Protein AF-0000000082882136 (afdb_homodimer)

Sequence (710 aa):
MFTHNVHSNNVQRYYLRRKKIVTIKDVLLLMLGFAAAVTLLRGSETPNLAPVPSADNDRNSQLYTNEDISNALRASVRVFCFIISTKWGTEDKARHVHATWAKRCSKHVFVTANKESYLPSLDFNLTETKASLFKKIENTLKYIYNNELDKYDFFIKVDYDTYVVMDNLRFMLLPHSPEDPLFFGCRFNLKEKLYMSGGAGYVLSREAVRRAVENGFGKLPQCAPSERPGEDIEIGTCMTALNVTAVDTRDSQKRHRMLPLSPEKTLVPRRVSNFVKQYMVHNYTHGENCCSDYVISFHYVESNMMYVLESLFYKIRRVSPLDLRQLGLDGSNGDLISALKAYSINQSVDSSIVKMFTHNVHSNNVQRYYLRRKKIVTIKDVLLLMLGFAAAVTLLRGSETPNLAPVPSADNDRNSQLYTNEDISNALRASVRVFCFIISTKWGTEDKARHVHATWAKRCSKHVFVTANKESYLPSLDFNLTETKASLFKKIENTLKYIYNNELDKYDFFIKVDYDTYVVMDNLRFMLLPHSPEDPLFFGCRFNLKEKLYMSGGAGYVLSREAVRRAVENGFGKLPQCAPSERPGEDIEIGTCMTALNVTAVDTRDSQKRHRMLPLSPEKTLVPRRVSNFVKQYMVHNYTHGENCCSDYVISFHYVESNMMYVLESLFYKIRRVSPLDLRQLGLDGSNGDLISALKAYSINQSVDSSIVK

Foldseek 3Di:
DPDPCPDDDDDDDDPPPDPPPPDDPPPPPPPDDPDDDPDDDPPPPDPPPPPPPPCPVCCVVVQDDPVNLLVVLCVQAAEEEEAEEEPPVLVVLQVLQVVFQCVSHNYYEYEYCDDDPVGHYDYPPDDDDLLVVLVSVLVVLVVCLVPPLVVGFKYKYEYSQKAFPVSLVSVLCNVDGLLAFAKEAFWWDDPRQTFHQRQLIMMTRSNVSVCCNVPFPPHDPLQHRDPPGDSRSSSSSRCVVSVRDYDQSADPVRFAQRENAACVQAADQDDDDPVCVNTGPDDAGGHPRGGDPSHTMHGNHDSVNSVVVRCDVPPDDDDDLSQLVVVVNNDDDDDPVVSVVVSVLVVDPDNPVVD/DDDDDPDDDDDDDDDPDDDDPDPPPDPDPDDDDDDVPVPPVPCVVVPVPVVVVVVPCCCCVVLDDPVNLLVVLCVQAAEEEEAEEEPPVLVVLQVLQVVFQCVSHNYYEYEYCDDDPPGHYDYPPDDDDLLVVLVSVLVVLVVCLVPPLVVGFKYKYEYSQKAFPVSLVSVLCNVDGLLAFAKEAFWWDDPRQTWHQRQLIMMTRSNVSVCCNVPNPPHDPLQHRDPPGDSRSSSSSRCVVSVRDYDQSADPVRFAQRENAACVQAADQDDDDPVCVNTGPDDAGGHPRGGDPSHTMHGNHDSVNSVVVRCDVPPDDDDDLSQLVVVVNNDDDDDPVVSVVVSVLVVDPCNPVVD

Solvent-accessible surface area (backbone atoms only — not comparable to full-atom values): 39433 Å² total; per-residue (Å²): 139,82,82,70,84,73,78,87,79,88,74,92,83,85,84,72,81,78,79,79,76,82,76,85,73,66,93,68,70,91,72,77,72,94,73,78,73,93,68,70,91,67,76,79,69,69,77,68,73,62,68,70,70,71,72,63,72,67,67,62,47,69,76,63,44,60,64,50,50,46,48,52,38,53,74,71,42,34,35,37,34,41,30,44,44,59,82,79,79,31,69,70,32,43,55,45,40,55,73,40,54,47,65,69,38,73,41,58,35,34,40,29,77,70,77,49,91,87,51,57,63,46,64,84,78,66,69,92,45,70,68,36,47,37,52,50,51,52,54,48,50,45,50,34,60,75,72,43,43,90,79,35,34,33,37,35,42,31,34,52,33,39,47,51,40,58,61,26,45,32,44,68,47,54,50,54,59,33,79,42,38,34,35,38,32,26,56,26,40,57,97,86,38,53,20,33,36,48,47,22,15,33,33,32,16,38,36,30,50,49,44,39,55,77,59,21,53,90,69,32,82,54,31,41,89,59,91,75,70,45,48,31,54,36,49,19,40,25,35,55,75,68,68,32,43,74,47,71,57,26,23,54,84,62,21,45,21,36,30,68,44,22,58,58,64,36,31,26,79,52,83,67,56,66,71,59,60,67,28,42,69,61,87,77,52,34,14,91,72,21,47,31,45,48,43,22,23,28,4,74,42,48,61,48,50,44,33,37,52,45,38,47,67,72,54,36,44,61,78,43,48,69,62,36,43,75,69,66,51,45,50,78,88,65,58,70,63,58,40,48,32,54,48,35,45,64,44,30,52,62,48,78,78,47,114,138,93,83,82,86,78,87,90,88,77,87,88,84,86,85,81,83,73,81,79,77,80,71,81,71,68,72,92,70,70,94,71,72,86,69,82,78,94,49,74,69,62,67,69,62,57,74,68,61,60,63,59,69,62,69,60,68,65,57,59,46,66,76,61,44,59,65,51,50,46,50,52,40,53,72,71,43,33,35,36,34,41,30,45,44,59,80,79,78,29,70,70,31,44,54,44,38,54,73,39,54,47,66,70,38,73,40,59,34,34,41,28,76,68,78,50,91,87,51,58,62,45,66,83,79,65,69,92,46,70,69,35,47,37,51,51,51,53,53,47,52,45,50,34,62,76,73,42,42,91,80,35,34,32,38,37,42,32,35,50,33,39,47,53,39,58,62,26,44,33,44,68,47,56,50,52,60,33,78,44,39,33,35,36,33,28,55,26,40,57,96,87,38,54,20,33,36,49,47,20,15,33,35,31,17,40,35,30,51,49,44,39,56,77,59,20,53,90,69,32,79,55,31,42,89,59,90,74,72,43,47,31,53,36,49,19,39,24,35,53,75,67,69,30,42,73,48,72,57,27,24,54,85,62,22,46,18,36,30,69,43,22,58,58,64,35,32,26,79,50,81,69,57,65,70,58,60,69,29,41,68,62,86,78,51,32,15,90,73,20,47,32,47,48,43,23,22,29,4,75,41,49,62,46,50,44,33,36,52,46,38,47,66,73,56,37,43,60,79,42,50,69,62,37,41,74,70,64,50,46,51,81,88,64,57,69,64,58,41,50,32,55,50,33,45,65,43,30,52,62,47,76,80,48,113

Secondary structure (DSSP, 8-state):
-----------------------SS-TT-TT----S-----------------------------HHHHHHHHHHH--EEEEEE--TTT-HHHHHHHHHTGGGGSSEEEEE-SS--TTS-EE------SHHHHHHHHHHHHHHHHHHTGGG-SEEEEEETT-EE-HHHHHHHHTTS-TTS-EEEE-EEEETTEEEE-TTT-EEEEHHHHHHIIIIITTT-GGGS--SS--HHHHHHHHHHHTT-EEEE--BTTS-BSEESS-HHHHSSS-PPPHHHHHHBSS----GGGSB-TT--EESS--HHHHHHHHHHHHT-----HHHHHHTT-SSTTS-HHHHHHHHHHHTBS-GGG--/-------------------------SS--------SGGG--------------------------HHHHHHHHHHH--EEEEEE--TTT-HHHHHHHHHTGGGGSSEEEEE-SS--TTS-EE------SHHHHHHHHHHHHHHHHHHTGGG-SEEEEEETT-EE-HHHHHHHHTTS-TTS-EEEE-EEEETTEEEE-TTT-EEEEHHHHHHIIIIITTT-GGGS--SS--HHHHHHHHHHHTT-EEEE--BTTS-BSEESS-HHHHSSS-PPPHHHHHHBSS----GGGSB-TT--EESS--HHHHHHHHHHHHT-----HHHHHHTT-SSTTS-HHHHHHHHHHHTBS-GGG--

InterPro domains:
  IPR003378 Fringe-like, glycosyltransferase domain [PF02434] (90-251)
  IPR026050 C1GALT1/C1GALT1-specific chaperone 1 [PTHR23033] (18-319)

Radius of gyration: 33.98 Å; Cα contacts (8 Å, |Δi|>4): 1238; chains: 2; bounding box: 109×85×122 Å

Nearest PDB structures (foldseek):
  7q4i-assembly1_A  TM=9.402E-01  e=7.882E-30  Drosophila melanogaster
  2j0b-assembly1_A  TM=7.825E-01  e=2.046E-07  Mus musculus
  3i0i-assembly1_X-2  TM=5.822E-01  e=1.306E-04  Homo sapiens
  5c3a-assembly1_A-2  TM=5.571E-01  e=2.147E-04  Homo sapiens
  3v0l-assembly1_A  TM=5.069E-01  e=4.523E-04  Homo sapiens

Organism: Panagrellus redivivus (NCBI:txid6233)

pLDDT: mean 78.02, std 28.14, range [15.59, 98.94]

Structure (mmCIF, N/CA/C/O backbone):
data_AF-0000000082882136-model_v1
#
loop_
_entity.id
_entity.type
_entity.pdbx_description
1 polymer 'N-acetylgalactosaminide beta-1,3-galactosyltransferase'
#
loop_
_atom_site.group_PDB
_atom_site.id
_atom_site.type_symbol
_atom_site.label_atom_id
_atom_site.label_alt_id
_atom_site.label_comp_id
_atom_site.label_asym_id
_atom_site.label_entity_id
_atom_site.label_seq_id
_atom_site.pdbx_PDB_ins_code
_atom_site.Cartn_x
_atom_site.Cartn_y
_atom_site.Cartn_z
_atom_site.occupancy
_atom_site.B_iso_or_equiv
_atom_site.auth_seq_id
_atom_site.auth_comp_id
_atom_site.auth_asym_id
_atom_site.auth_atom_id
_atom_site.pdbx_PDB_model_num
ATOM 1 N N . MET A 1 1 ? -26.766 -26.672 53.594 1 19 1 MET A N 1
ATOM 2 C CA . MET A 1 1 ? -27.953 -27.469 53.281 1 19 1 MET A CA 1
ATOM 3 C C . MET A 1 1 ? -28.359 -27.312 51.844 1 19 1 MET A C 1
ATOM 5 O O . MET A 1 1 ? -28.578 -26.203 51.375 1 19 1 MET A O 1
ATOM 9 N N . PHE A 1 2 ? -27.938 -28.344 50.906 1 20.97 2 PHE A N 1
ATOM 10 C CA . PHE A 1 2 ? -27.5 -28.781 49.594 1 20.97 2 PHE A CA 1
ATOM 11 C C . PHE A 1 2 ? -28.672 -29.031 48.656 1 20.97 2 PHE A C 1
ATOM 13 O O . PHE A 1 2 ? -28.812 -30.094 48.062 1 20.97 2 PHE A O 1
ATOM 20 N N . THR A 1 3 ? -29.797 -28.281 48.969 1 19.89 3 THR A N 1
ATOM 21 C CA . THR A 1 3 ? -31.031 -28.812 48.406 1 19.89 3 THR A CA 1
ATOM 22 C C . THR A 1 3 ? -30.984 -28.766 46.875 1 19.89 3 THR A C 1
ATOM 24 O O . THR A 1 3 ? -30.562 -27.766 46.312 1 19.89 3 THR A O 1
ATOM 27 N N . HIS A 1 4 ? -31.031 -29.938 46.156 1 20.7 4 HIS A N 1
ATOM 28 C CA . HIS A 1 4 ? -30.906 -30.703 44.906 1 20.7 4 HIS A CA 1
ATOM 29 C C . HIS A 1 4 ? -32 -30.328 43.906 1 20.7 4 HIS A C 1
ATOM 31 O O . HIS A 1 4 ? -32.188 -31.016 42.906 1 20.7 4 HIS A O 1
ATOM 37 N N . ASN A 1 5 ? -32.562 -29.078 43.969 1 19.03 5 ASN A N 1
ATOM 38 C CA . ASN A 1 5 ? -33.844 -29.109 43.312 1 19.03 5 ASN A CA 1
ATOM 39 C C . ASN A 1 5 ? -33.719 -29.422 41.812 1 19.03 5 ASN A C 1
ATOM 41 O O . ASN A 1 5 ? -33.031 -28.688 41.094 1 19.03 5 ASN A O 1
ATOM 45 N N . VAL A 1 6 ? -34 -30.641 41.25 1 21.19 6 VAL A N 1
ATOM 46 C CA . VAL A 1 6 ? -33.875 -31.516 40.094 1 21.19 6 VAL A CA 1
ATOM 47 C C . VAL A 1 6 ? -34.844 -31.031 39 1 21.19 6 VAL A C 1
ATOM 49 O O . VAL A 1 6 ? -35.094 -31.75 38.031 1 21.19 6 VAL A O 1
ATOM 52 N N . HIS A 1 7 ? -35.281 -29.75 39.031 1 17.98 7 HIS A N 1
ATOM 53 C CA . HIS A 1 7 ? -36.531 -29.688 38.312 1 17.98 7 HIS A CA 1
ATOM 54 C C . HIS A 1 7 ? -36.406 -30.266 36.906 1 17.98 7 HIS A C 1
ATOM 56 O O . HIS A 1 7 ? -35.312 -30.328 36.375 1 17.98 7 HIS A O 1
ATOM 62 N N . SER A 1 8 ? -37.5 -30.25 36.094 1 18.08 8 SER A N 1
ATOM 63 C CA . SER A 1 8 ? -38.438 -30.953 35.219 1 18.08 8 SER A CA 1
ATOM 64 C C . SER A 1 8 ? -38.031 -30.859 33.781 1 18.08 8 SER A C 1
ATOM 66 O O . SER A 1 8 ? -37.344 -29.906 33.375 1 18.08 8 SER A O 1
ATOM 68 N N . ASN A 1 9 ? -38.219 -31.922 32.875 1 18.55 9 ASN A N 1
ATOM 69 C CA . ASN A 1 9 ? -38 -32.844 31.75 1 18.55 9 ASN A CA 1
ATOM 70 C C . ASN A 1 9 ? -38.625 -32.281 30.469 1 18.55 9 ASN A C 1
ATOM 72 O O . ASN A 1 9 ? -38.75 -32.969 29.469 1 18.55 9 ASN A O 1
ATOM 76 N N . ASN A 1 10 ? -39.312 -31.016 30.5 1 17.28 10 ASN A N 1
ATOM 77 C CA . ASN A 1 10 ? -40.375 -31.047 29.516 1 17.28 10 ASN A CA 1
ATOM 78 C C . ASN A 1 10 ? -39.844 -31.203 28.094 1 17.28 10 ASN A C 1
ATOM 80 O O . ASN A 1 10 ? -38.812 -30.656 27.766 1 17.28 10 ASN A O 1
ATOM 84 N N . VAL A 1 11 ? -40.438 -32 27.109 1 17.64 11 VAL A N 1
ATOM 85 C CA . VAL A 1 11 ? -40.5 -32.969 26 1 17.64 11 VAL A CA 1
ATOM 86 C C . VAL A 1 11 ? -40.594 -32.219 24.672 1 17.64 11 VAL A C 1
ATOM 88 O O . VAL A 1 11 ? -40.281 -32.75 23.609 1 17.64 11 VAL A O 1
ATOM 91 N N . GLN A 1 12 ? -41.031 -30.875 24.594 1 17.06 12 GLN A N 1
ATOM 92 C CA . GLN A 1 12 ? -41.906 -30.734 23.438 1 17.06 12 GLN A CA 1
ATOM 93 C C . GLN A 1 12 ? -41.156 -30.984 22.125 1 17.06 12 GLN A C 1
ATOM 95 O O . GLN A 1 12 ? -40 -30.656 22 1 17.06 12 GLN A O 1
ATOM 100 N N . ARG A 1 13 ? -41.906 -31.578 21.047 1 18.55 13 ARG A N 1
ATOM 101 C CA . ARG A 1 13 ? -42.094 -32.375 19.828 1 18.55 13 ARG A CA 1
ATOM 102 C C . ARG A 1 13 ? -41.625 -31.578 18.594 1 18.55 13 ARG A C 1
ATOM 104 O O . ARG A 1 13 ? -41.844 -30.375 18.516 1 18.55 13 ARG A O 1
ATOM 111 N N . TYR A 1 14 ? -40.719 -32.156 17.672 1 18.06 14 TYR A N 1
ATOM 112 C CA . TYR A 1 14 ? -39.812 -32.125 16.547 1 18.06 14 TYR A CA 1
ATOM 113 C C . TYR A 1 14 ? -40.562 -31.891 15.234 1 18.06 14 TYR A C 1
ATOM 115 O O . TYR A 1 14 ? -41.125 -32.844 14.672 1 18.06 14 TYR A O 1
ATOM 123 N N . TYR A 1 15 ? -41.531 -30.75 15.172 1 17.66 15 TYR A N 1
ATOM 124 C CA . TYR A 1 15 ? -42.375 -30.672 14 1 17.66 15 TYR A CA 1
ATOM 125 C C . TYR A 1 15 ? -41.531 -30.578 12.719 1 17.66 15 TYR A C 1
ATOM 127 O O . TYR A 1 15 ? -40.656 -29.719 12.602 1 17.66 15 TYR A O 1
ATOM 135 N N . LEU A 1 16 ? -41.469 -31.672 11.891 1 18.23 16 LEU A N 1
ATOM 136 C CA . LEU A 1 16 ? -40.844 -32.25 10.703 1 18.23 16 LEU A CA 1
ATOM 137 C C . LEU A 1 16 ? -41.281 -31.516 9.445 1 18.23 16 LEU A C 1
ATOM 139 O O . LEU A 1 16 ? -41.062 -31.984 8.328 1 18.23 16 LEU A O 1
ATOM 143 N N . ARG A 1 17 ? -41.781 -30.156 9.523 1 17.5 17 ARG A N 1
ATOM 144 C CA . ARG A 1 17 ? -42.625 -29.875 8.359 1 17.5 17 ARG A CA 1
ATOM 145 C C . ARG A 1 17 ? -41.812 -30 7.066 1 17.5 17 ARG A C 1
ATOM 147 O O . ARG A 1 17 ? -40.656 -29.625 7.023 1 17.5 17 ARG A O 1
ATOM 154 N N . ARG A 1 18 ? -42.375 -30.703 6.078 1 17.88 18 ARG A N 1
ATOM 155 C CA . ARG A 1 18 ? -42.25 -31.359 4.785 1 17.88 18 ARG A CA 1
ATOM 156 C C . ARG A 1 18 ? -42.031 -30.359 3.67 1 17.88 18 ARG A C 1
ATOM 158 O O . ARG A 1 18 ? -42.906 -29.531 3.373 1 17.88 18 ARG A O 1
ATOM 165 N N . LYS A 1 19 ? -40.75 -29.75 3.623 1 23.61 19 LYS A N 1
ATOM 166 C CA . LYS A 1 19 ? -40.344 -28.719 2.68 1 23.61 19 LYS A CA 1
ATOM 167 C C . LYS A 1 19 ? -40.531 -29.188 1.238 1 23.61 19 LYS A C 1
ATOM 169 O O . LYS A 1 19 ? -39.969 -30.188 0.824 1 23.61 19 LYS A O 1
ATOM 174 N N . LYS A 1 20 ? -41.781 -28.844 0.668 1 21.78 20 LYS A N 1
ATOM 175 C CA . LYS A 1 20 ? -42.375 -29.141 -0.618 1 21.78 20 LYS A CA 1
ATOM 176 C C . LYS A 1 20 ? -41.469 -28.797 -1.774 1 21.78 20 LYS A C 1
ATOM 178 O O . LYS A 1 20 ? -41.031 -27.656 -1.915 1 21.78 20 LYS A O 1
ATOM 183 N N . ILE A 1 21 ? -40.594 -29.734 -2.316 1 21.73 21 ILE A N 1
ATOM 184 C CA . ILE A 1 21 ? -39.5 -29.781 -3.281 1 21.73 21 ILE A CA 1
ATOM 185 C C . ILE A 1 21 ? -40.031 -29.5 -4.684 1 21.73 21 ILE A C 1
ATOM 187 O O . ILE A 1 21 ? -40.75 -30.328 -5.258 1 21.73 21 ILE A O 1
ATOM 191 N N . VAL A 1 22 ? -40.75 -28.281 -4.863 1 21.97 22 VAL A N 1
ATOM 192 C CA . VAL A 1 22 ? -41.469 -28.078 -6.129 1 21.97 22 VAL A CA 1
ATOM 193 C C . VAL A 1 22 ? -40.469 -28.156 -7.285 1 21.97 22 VAL A C 1
ATOM 195 O O . VAL A 1 22 ? -39.438 -27.5 -7.262 1 21.97 22 VAL A O 1
ATOM 198 N N . THR A 1 23 ? -40.438 -29.297 -8.023 1 19.55 23 THR A N 1
ATOM 199 C CA . THR A 1 23 ? -39.625 -29.969 -9.055 1 19.55 23 THR A CA 1
ATOM 200 C C . THR A 1 23 ? -39.625 -29.156 -10.344 1 19.55 23 THR A C 1
ATOM 202 O O . THR A 1 23 ? -40.562 -28.391 -10.609 1 19.55 23 THR A O 1
ATOM 205 N N . ILE A 1 24 ? -38.375 -28.953 -10.883 1 21.55 24 ILE A N 1
ATOM 206 C CA . ILE A 1 24 ? -37.688 -28.156 -11.898 1 21.55 24 ILE A CA 1
ATOM 207 C C . ILE A 1 24 ? -38.312 -28.406 -13.266 1 21.55 24 ILE A C 1
ATOM 209 O O . ILE A 1 24 ? -38.281 -27.531 -14.141 1 21.55 24 ILE A O 1
ATOM 213 N N . LYS A 1 25 ? -38.656 -29.734 -13.469 1 24.08 25 LYS A N 1
ATOM 214 C CA . LYS A 1 25 ? -38.719 -30.281 -14.812 1 24.08 25 LYS A CA 1
ATOM 215 C C . LYS A 1 25 ? -39.812 -29.625 -15.633 1 24.08 25 LYS A C 1
ATOM 217 O O . LYS A 1 25 ? -39.656 -29.406 -16.828 1 24.08 25 LYS A O 1
ATOM 222 N N . ASP A 1 26 ? -41 -29.469 -14.977 1 20.7 26 ASP A N 1
ATOM 223 C CA . ASP A 1 26 ? -42.188 -29.719 -15.781 1 20.7 26 ASP A CA 1
ATOM 224 C C . ASP A 1 26 ? -42.469 -28.562 -16.734 1 20.7 26 ASP A C 1
ATOM 226 O O . ASP A 1 26 ? -43.188 -28.719 -17.734 1 20.7 26 ASP A O 1
ATOM 230 N N . VAL A 1 27 ? -42.281 -27.266 -16.406 1 22.98 27 VAL A N 1
ATOM 231 C CA . VAL A 1 27 ? -43.219 -26.422 -17.141 1 22.98 27 VAL A CA 1
ATOM 232 C C . VAL A 1 27 ? -42.688 -26.203 -18.562 1 22.98 27 VAL A C 1
ATOM 234 O O . VAL A 1 27 ? -41.75 -25.422 -18.766 1 22.98 27 VAL A O 1
ATOM 237 N N . LEU A 1 28 ? -42.062 -27.328 -19.281 1 19.88 28 LEU A N 1
ATOM 238 C CA . LEU A 1 28 ? -41.5 -27.453 -20.609 1 19.88 28 LEU A CA 1
ATOM 239 C C . LEU A 1 28 ? -42.469 -26.953 -21.672 1 19.88 28 LEU A C 1
ATOM 241 O O . LEU A 1 28 ? -42.062 -26.234 -22.594 1 19.88 28 LEU A O 1
ATOM 245 N N . LEU A 1 29 ? -43.656 -27.641 -21.734 1 18.84 29 LEU A N 1
ATOM 246 C CA . LEU A 1 29 ? -44.312 -28.125 -22.953 1 18.84 29 LEU A CA 1
ATOM 247 C C . LEU A 1 29 ? -44.969 -26.969 -23.719 1 18.84 29 LEU A C 1
ATOM 249 O O . LEU A 1 29 ? -45.188 -27.062 -24.922 1 18.84 29 LEU A O 1
ATOM 253 N N . LEU A 1 30 ? -45.562 -26.062 -23.047 1 20.77 30 LEU A N 1
ATOM 254 C CA . LEU A 1 30 ? -46.75 -25.531 -23.703 1 20.77 30 LEU A CA 1
ATOM 255 C C . LEU A 1 30 ? -46.375 -24.547 -24.797 1 20.77 30 LEU A C 1
ATOM 257 O O . LEU A 1 30 ? -46.375 -23.328 -24.562 1 20.77 30 LEU A O 1
ATOM 261 N N . MET A 1 31 ? -45.25 -24.688 -25.562 1 20.2 31 MET A N 1
ATOM 262 C CA . MET A 1 31 ? -44.625 -23.75 -26.484 1 20.2 31 MET A CA 1
ATOM 263 C C . MET A 1 31 ? -45.469 -23.625 -27.766 1 20.2 31 MET A C 1
ATOM 265 O O . MET A 1 31 ? -45.188 -22.781 -28.609 1 20.2 31 MET A O 1
ATOM 269 N N . LEU A 1 32 ? -46.281 -24.656 -28.188 1 19.94 32 LEU A N 1
ATOM 270 C CA . LEU A 1 32 ? -46.312 -24.969 -29.609 1 19.94 32 LEU A CA 1
ATOM 271 C C . LEU A 1 32 ? -47.031 -23.891 -30.406 1 19.94 32 LEU A C 1
ATOM 273 O O . LEU A 1 32 ? -46.594 -23.516 -31.484 1 19.94 32 LEU A O 1
ATOM 277 N N . GLY A 1 33 ? -48.312 -23.594 -30.141 1 18.92 33 GLY A N 1
ATOM 278 C CA . GLY A 1 33 ? -49.312 -23.516 -31.203 1 18.92 33 GLY A CA 1
ATOM 279 C C . GLY A 1 33 ? -49.281 -22.203 -31.969 1 18.92 33 GLY A C 1
ATOM 280 O O . GLY A 1 33 ? -49.812 -22.109 -33.062 1 18.92 33 GLY A O 1
ATOM 281 N N . PHE A 1 34 ? -49.125 -21.047 -31.359 1 21.78 34 PHE A N 1
ATOM 282 C CA . PHE A 1 34 ? -49.844 -19.922 -31.969 1 21.78 34 PHE A CA 1
ATOM 283 C C . PHE A 1 34 ? -49.094 -19.422 -33.219 1 21.78 34 PHE A C 1
ATOM 285 O O . PHE A 1 34 ? -48.031 -18.812 -33.094 1 21.78 34 PHE A O 1
ATOM 292 N N . ALA A 1 35 ? -49.062 -20.203 -34.375 1 19.95 35 ALA A N 1
ATOM 293 C CA . ALA A 1 35 ? -48.406 -20.172 -35.688 1 19.95 35 ALA A CA 1
ATOM 294 C C . ALA A 1 35 ? -48.75 -18.891 -36.438 1 19.95 35 ALA A C 1
ATOM 296 O O . ALA A 1 35 ? -47.875 -18.172 -36.906 1 19.95 35 ALA A O 1
ATOM 297 N N . ALA A 1 36 ? -49.938 -18.922 -37.281 1 19.86 36 ALA A N 1
ATOM 298 C CA . ALA A 1 36 ? -49.938 -18.781 -38.75 1 19.86 36 ALA A CA 1
ATOM 299 C C . ALA A 1 36 ? -50.094 -17.312 -39.156 1 19.86 36 ALA A C 1
ATOM 301 O O . ALA A 1 36 ? -49.438 -16.859 -40.094 1 19.86 36 ALA A O 1
ATOM 302 N N . ALA A 1 37 ? -51.062 -16.594 -38.625 1 20.31 37 ALA A N 1
ATOM 303 C CA . ALA A 1 37 ? -51.844 -15.781 -39.562 1 20.31 37 ALA A CA 1
ATOM 304 C C . ALA A 1 37 ? -51.062 -14.555 -40.031 1 20.31 37 ALA A C 1
ATOM 306 O O . ALA A 1 37 ? -51.219 -14.086 -41.156 1 20.31 37 ALA A O 1
ATOM 307 N N . VAL A 1 38 ? -50.438 -13.797 -39.156 1 21.19 38 VAL A N 1
ATOM 308 C CA . VAL A 1 38 ? -50.5 -12.367 -39.469 1 21.19 38 VAL A CA 1
ATOM 309 C C . VAL A 1 38 ? -49.5 -12.055 -40.562 1 21.19 38 VAL A C 1
ATOM 311 O O . VAL A 1 38 ? -48.281 -12.016 -40.312 1 21.19 38 VAL A O 1
ATOM 314 N N . THR A 1 39 ? -49.688 -12.664 -41.812 1 18.45 39 THR A N 1
ATOM 315 C CA . THR A 1 39 ? -48.781 -12.578 -42.938 1 18.45 39 THR A CA 1
ATOM 316 C C . THR A 1 39 ? -48.562 -11.125 -43.344 1 18.45 39 THR A C 1
ATOM 318 O O . THR A 1 39 ? -47.406 -10.711 -43.5 1 18.45 39 THR A O 1
ATOM 321 N N . LEU A 1 40 ? -49.438 -10.555 -44.344 1 21.11 40 LEU A N 1
ATOM 322 C CA . LEU A 1 40 ? -49.031 -10.086 -45.656 1 21.11 40 LEU A CA 1
ATOM 323 C C . LEU A 1 40 ? -48.656 -8.602 -45.625 1 21.11 40 LEU A C 1
ATOM 325 O O . LEU A 1 40 ? -48.031 -8.094 -46.562 1 21.11 40 LEU A O 1
ATOM 329 N N . LEU A 1 41 ? -49.469 -7.824 -44.938 1 23.67 41 LEU A N 1
ATOM 330 C CA . LEU A 1 41 ? -49.625 -6.504 -45.531 1 23.67 41 LEU A CA 1
ATOM 331 C C . LEU A 1 41 ? -48.281 -5.773 -45.594 1 23.67 41 LEU A C 1
ATOM 333 O O . LEU A 1 41 ? -47.688 -5.516 -44.531 1 23.67 41 LEU A O 1
ATOM 337 N N . ARG A 1 42 ? -47.594 -5.844 -46.719 1 23.34 42 ARG A N 1
ATOM 338 C CA . ARG A 1 42 ? -46.281 -5.465 -47.25 1 23.34 42 ARG A CA 1
ATOM 339 C C . ARG A 1 42 ? -46.125 -3.947 -47.312 1 23.34 42 ARG A C 1
ATOM 341 O O . ARG A 1 42 ? -45.125 -3.436 -47.844 1 23.34 42 ARG A O 1
ATOM 348 N N . GLY A 1 43 ? -46.969 -3.059 -46.719 1 22.22 43 GLY A N 1
ATOM 349 C CA . GLY A 1 43 ? -46.844 -1.715 -47.25 1 22.22 43 GLY A CA 1
ATOM 350 C C . GLY A 1 43 ? -45.406 -1.246 -47.375 1 22.22 43 GLY A C 1
ATOM 351 O O . GLY A 1 43 ? -44.531 -1.71 -46.625 1 22.22 43 GLY A O 1
ATOM 352 N N . SER A 1 44 ? -45.094 -0.681 -48.562 1 24.86 44 SER A N 1
ATOM 353 C CA . SER A 1 44 ? -43.875 -0.169 -49.156 1 24.86 44 SER A CA 1
ATOM 354 C C . SER A 1 44 ? -43.25 0.927 -48.281 1 24.86 44 SER A C 1
ATOM 356 O O . SER A 1 44 ? -43.812 2.023 -48.156 1 24.86 44 SER A O 1
ATOM 358 N N . GLU A 1 45 ? -43.219 0.723 -47 1 24.66 45 GLU A N 1
ATOM 359 C CA . GLU A 1 45 ? -42.781 1.904 -46.281 1 24.66 45 GLU A CA 1
ATOM 360 C C . GLU A 1 45 ? -41.5 2.486 -46.875 1 24.66 45 GLU A C 1
ATOM 362 O O . GLU A 1 45 ? -40.625 1.743 -47.344 1 24.66 45 GLU A O 1
ATOM 367 N N . THR A 1 46 ? -41.75 3.676 -47.406 1 28.97 46 THR A N 1
ATOM 368 C CA . THR A 1 46 ? -40.719 4.523 -48 1 28.97 46 THR A CA 1
ATOM 369 C C . THR A 1 46 ? -39.438 4.426 -47.156 1 28.97 46 THR A C 1
ATOM 371 O O . THR A 1 46 ? -39.469 4.355 -45.938 1 28.97 46 THR A O 1
ATOM 374 N N . PRO A 1 47 ? -38.344 3.994 -47.844 1 24.56 47 PRO A N 1
ATOM 375 C CA . PRO A 1 47 ? -37.125 3.781 -47.062 1 24.56 47 PRO A CA 1
ATOM 376 C C . PRO A 1 47 ? -36.719 5.004 -46.25 1 24.56 47 PRO A C 1
ATOM 378 O O . PRO A 1 47 ? -36.625 6.105 -46.781 1 24.56 47 PRO A O 1
ATOM 381 N N . ASN A 1 48 ? -37.562 5.27 -45.188 1 25.45 48 ASN A N 1
ATOM 382 C CA . ASN A 1 48 ? -37.062 6.387 -44.406 1 25.45 48 ASN A CA 1
ATOM 383 C C . ASN A 1 48 ? -35.531 6.383 -44.344 1 25.45 48 ASN A C 1
ATOM 385 O O . ASN A 1 48 ? -34.938 5.375 -43.969 1 25.45 48 ASN A O 1
ATOM 389 N N . LEU A 1 49 ? -34.969 7.098 -45.25 1 25.52 49 LEU A N 1
ATOM 390 C CA . LEU A 1 49 ? -33.5 7.223 -45.156 1 25.52 49 LEU A CA 1
ATOM 391 C C . LEU A 1 49 ? -33.062 7.391 -43.719 1 25.52 49 LEU A C 1
ATOM 393 O O . LEU A 1 49 ? -33.531 8.312 -43.031 1 25.52 49 LEU A O 1
ATOM 397 N N . ALA A 1 50 ? -32.812 6.336 -43.094 1 25.06 50 ALA A N 1
ATOM 398 C CA . ALA A 1 50 ? -32.312 6.434 -41.719 1 25.06 50 ALA A CA 1
ATOM 399 C C . ALA A 1 50 ? -31.312 7.566 -41.594 1 25.06 50 ALA A C 1
ATOM 401 O O . ALA A 1 50 ? -30.453 7.742 -42.438 1 25.06 50 ALA A O 1
ATOM 402 N N . PRO A 1 51 ? -31.828 8.648 -40.938 1 27.72 51 PRO A N 1
ATOM 403 C CA . PRO A 1 51 ? -30.719 9.594 -40.781 1 27.72 51 PRO A CA 1
ATOM 404 C C . PRO A 1 51 ? -29.391 8.898 -40.5 1 27.72 51 PRO A C 1
ATOM 406 O O . PRO A 1 51 ? -29.359 7.812 -39.938 1 27.72 51 PRO A O 1
ATOM 409 N N . VAL A 1 52 ? -28.469 9.047 -41.438 1 26.48 52 VAL A N 1
ATOM 410 C CA . VAL A 1 52 ? -27.156 8.508 -41.094 1 26.48 52 VAL A CA 1
ATOM 411 C C . VAL A 1 52 ? -26.844 8.797 -39.625 1 26.48 52 VAL A C 1
ATOM 413 O O . VAL A 1 52 ? -26.891 9.953 -39.188 1 26.48 52 VAL A O 1
ATOM 416 N N . PRO A 1 53 ? -27.281 7.867 -38.75 1 26.77 53 PRO A N 1
ATOM 417 C CA . PRO A 1 53 ? -26.797 8.32 -37.469 1 26.77 53 PRO A CA 1
ATOM 418 C C . PRO A 1 53 ? -25.406 8.961 -37.531 1 26.77 53 PRO A C 1
ATOM 420 O O . PRO A 1 53 ? -24.531 8.469 -38.281 1 26.77 53 PRO A O 1
ATOM 423 N N . SER A 1 54 ? -25.391 10.219 -37.75 1 26.62 54 SER A N 1
ATOM 424 C CA . SER A 1 54 ? -24.062 10.758 -37.531 1 26.62 54 SER A CA 1
ATOM 425 C C . SER A 1 54 ? -23.312 9.984 -36.469 1 26.62 54 SER A C 1
ATOM 427 O O . SER A 1 54 ? -23.781 9.875 -35.312 1 26.62 54 SER A O 1
ATOM 429 N N . ALA A 1 55 ? -22.812 8.898 -36.906 1 28.75 55 ALA A N 1
ATOM 430 C CA . ALA A 1 55 ? -21.734 8.367 -36.062 1 28.75 55 ALA A CA 1
ATOM 431 C C . ALA A 1 55 ? -20.953 9.492 -35.375 1 28.75 55 ALA A C 1
ATOM 433 O O . ALA A 1 55 ? -20.062 10.094 -36 1 28.75 55 ALA A O 1
ATOM 434 N N . ASP A 1 56 ? -21.688 10.508 -34.969 1 30.2 56 ASP A N 1
ATOM 435 C CA . ASP A 1 56 ? -20.922 11.227 -33.938 1 30.2 56 ASP A CA 1
ATOM 436 C C . ASP A 1 56 ? -19.984 10.289 -33.188 1 30.2 56 ASP A C 1
ATOM 438 O O . ASP A 1 56 ? -20.422 9.391 -32.469 1 30.2 56 ASP A O 1
ATOM 442 N N . ASN A 1 57 ? -19.094 9.773 -33.844 1 31.75 57 ASN A N 1
ATOM 443 C CA . ASN A 1 57 ? -17.938 9.125 -33.219 1 31.75 57 ASN A CA 1
ATOM 444 C C . ASN A 1 57 ? -17.703 9.617 -31.812 1 31.75 57 ASN A C 1
ATOM 446 O O . ASN A 1 57 ? -17.016 10.617 -31.594 1 31.75 57 ASN A O 1
ATOM 450 N N . ASP A 1 58 ? -18.766 9.938 -31.109 1 34.59 58 ASP A N 1
ATOM 451 C CA . ASP A 1 58 ? -18.609 10.055 -29.672 1 34.59 58 ASP A CA 1
ATOM 452 C C . ASP A 1 58 ? -17.469 9.18 -29.156 1 34.59 58 ASP A C 1
ATOM 454 O O . ASP A 1 58 ? -17.641 7.973 -28.969 1 34.59 58 ASP A O 1
ATOM 458 N N . ARG A 1 59 ? -16.422 9.234 -29.719 1 34.78 59 ARG A N 1
ATOM 459 C CA . ARG A 1 59 ? -15.219 8.742 -29.062 1 34.78 59 ARG A CA 1
ATOM 460 C C . ARG A 1 59 ? -15.383 8.734 -27.547 1 34.78 59 ARG A C 1
ATOM 462 O O . ARG A 1 59 ? -14.977 9.688 -26.875 1 34.78 59 ARG A O 1
ATOM 469 N N . ASN A 1 60 ? -16.531 8.555 -27.078 1 38.25 60 ASN A N 1
ATOM 470 C CA . ASN A 1 60 ? -16.578 8.242 -25.641 1 38.25 60 ASN A CA 1
ATOM 471 C C . ASN A 1 60 ? -15.422 7.336 -25.234 1 38.25 60 ASN A C 1
ATOM 473 O O . ASN A 1 60 ? -15.492 6.117 -25.406 1 38.25 60 ASN A O 1
ATOM 477 N N . SER A 1 61 ? -14.289 7.551 -25.688 1 44.31 61 SER A N 1
ATOM 478 C CA . SER A 1 61 ? -13.156 6.855 -25.078 1 44.31 61 SER A CA 1
ATOM 479 C C . SER A 1 61 ? -13.539 6.242 -23.734 1 44.31 61 SER A C 1
ATOM 481 O O . SER A 1 61 ? -13.93 6.957 -22.812 1 44.31 61 SER A O 1
ATOM 483 N N . GLN A 1 62 ? -14.352 5.184 -23.812 1 50.56 62 GLN A N 1
ATOM 484 C CA . GLN A 1 62 ? -14.742 4.43 -22.625 1 50.56 62 GLN A CA 1
ATOM 485 C C . GLN A 1 62 ? -13.625 4.43 -21.578 1 50.56 62 GLN A C 1
ATOM 487 O O . GLN A 1 62 ? -12.5 4.027 -21.859 1 50.56 62 GLN A O 1
ATOM 492 N N . LEU A 1 63 ? -13.578 5.328 -20.609 1 68 63 LEU A N 1
ATOM 493 C CA . LEU A 1 63 ? -12.648 5.523 -19.5 1 68 63 LEU A CA 1
ATOM 494 C C . LEU A 1 63 ? -12.758 4.387 -18.5 1 68 63 LEU A C 1
ATOM 496 O O . LEU A 1 63 ? -13.766 4.273 -17.797 1 68 63 LEU A O 1
ATOM 500 N N . TYR A 1 64 ? -12.016 3.338 -18.703 1 81.75 64 TYR A N 1
ATOM 501 C CA . TYR A 1 64 ? -12 2.184 -17.812 1 81.75 64 TYR A CA 1
ATOM 502 C C . TYR A 1 64 ? -11.617 2.594 -16.406 1 81.75 64 TYR A C 1
ATOM 504 O O . TYR A 1 64 ? -10.797 3.496 -16.219 1 81.75 64 TYR A O 1
ATOM 512 N N . THR A 1 65 ? -12.328 1.976 -15.461 1 87.06 65 THR A N 1
ATOM 513 C CA . THR A 1 65 ? -11.953 2.094 -14.062 1 87.06 65 THR A CA 1
ATOM 514 C C . THR A 1 65 ? -11.055 0.938 -13.641 1 87.06 65 THR A C 1
ATOM 516 O O . THR A 1 65 ? -10.836 -0 -14.414 1 87.06 65 THR A O 1
ATOM 519 N N . ASN A 1 66 ? -10.555 1.067 -12.492 1 90.81 66 ASN A N 1
ATOM 520 C CA . ASN A 1 66 ? -9.805 -0.054 -11.938 1 90.81 66 ASN A CA 1
ATOM 521 C C . ASN A 1 66 ? -10.664 -1.31 -11.828 1 90.81 66 ASN A C 1
ATOM 523 O O . ASN A 1 66 ? -10.172 -2.422 -12.039 1 90.81 66 ASN A O 1
ATOM 527 N N . GLU A 1 67 ? -11.891 -1.113 -11.523 1 92.31 67 GLU A N 1
ATOM 528 C CA . GLU A 1 67 ? -12.805 -2.244 -11.406 1 92.31 67 GLU A CA 1
ATOM 529 C C . GLU A 1 67 ? -13.062 -2.893 -12.766 1 92.31 67 GLU A C 1
ATOM 531 O O . GLU A 1 67 ? -13.211 -4.113 -12.859 1 92.31 67 GLU A O 1
ATOM 536 N N . ASP A 1 68 ? -13.078 -2.092 -13.742 1 91.12 68 ASP A N 1
ATOM 537 C CA . ASP A 1 68 ? -13.219 -2.633 -15.086 1 91.12 68 ASP A CA 1
ATOM 538 C C . ASP A 1 68 ? -12.039 -3.529 -15.453 1 91.12 68 ASP A C 1
ATOM 540 O O . ASP A 1 68 ? -12.219 -4.605 -16.031 1 91.12 68 ASP A O 1
ATOM 544 N N . ILE A 1 69 ? -10.898 -3.061 -15.078 1 94.31 69 ILE A N 1
ATOM 545 C CA . ILE A 1 69 ? -9.695 -3.834 -15.352 1 94.31 69 ILE A CA 1
ATOM 546 C C . ILE A 1 69 ? -9.742 -5.152 -14.586 1 94.31 69 ILE A C 1
ATOM 548 O O . ILE A 1 69 ? -9.523 -6.223 -15.164 1 94.31 69 ILE A O 1
ATOM 552 N N . SER A 1 70 ? -10.055 -5.074 -13.336 1 96.38 70 SER A N 1
ATOM 553 C CA . SER A 1 70 ? -10.117 -6.258 -12.484 1 96.38 70 SER A CA 1
ATOM 554 C C . SER A 1 70 ? -11.117 -7.273 -13.016 1 96.38 70 SER A C 1
ATOM 556 O O . SER A 1 70 ? -10.82 -8.469 -13.102 1 96.38 70 SER A O 1
ATOM 558 N N . ASN A 1 71 ? -12.242 -6.777 -13.43 1 96 71 ASN A N 1
ATOM 559 C CA . ASN A 1 71 ? -13.297 -7.656 -13.93 1 96 71 ASN A CA 1
ATOM 560 C C . ASN A 1 71 ? -12.906 -8.297 -15.258 1 96 71 ASN A C 1
ATOM 562 O O . ASN A 1 71 ? -13.164 -9.484 -15.477 1 96 71 ASN A O 1
ATOM 566 N N . ALA A 1 72 ? -12.344 -7.523 -16.078 1 95.5 72 ALA A N 1
ATOM 567 C CA . ALA A 1 72 ? -11.906 -8.055 -17.359 1 95.5 72 ALA A CA 1
ATOM 568 C C . ALA A 1 72 ? -10.852 -9.141 -17.172 1 95.5 72 ALA A C 1
ATOM 570 O O . ALA A 1 72 ? -10.906 -10.188 -17.828 1 95.5 72 ALA A O 1
ATOM 571 N N . LEU A 1 73 ? -9.961 -8.906 -16.297 1 97.75 73 LEU A N 1
ATOM 572 C CA . LEU A 1 73 ? -8.914 -9.875 -16.016 1 97.75 73 LEU A CA 1
ATOM 573 C C . LEU A 1 73 ? -9.492 -11.148 -15.414 1 97.75 73 LEU A C 1
ATOM 575 O O . LEU A 1 73 ? -9.133 -12.258 -15.82 1 97.75 73 LEU A O 1
ATOM 579 N N . ARG A 1 74 ? -10.367 -10.984 -14.523 1 97.75 74 ARG A N 1
ATOM 580 C CA . ARG A 1 74 ? -10.984 -12.125 -13.859 1 97.75 74 ARG A CA 1
ATOM 581 C C . ARG A 1 74 ? -11.773 -12.969 -14.844 1 97.75 74 ARG A C 1
ATOM 583 O O . ARG A 1 74 ? -11.766 -14.203 -14.766 1 97.75 74 ARG A O 1
ATOM 590 N N . ALA A 1 75 ? -12.414 -12.328 -15.75 1 96.56 75 ALA A N 1
ATOM 591 C CA . ALA A 1 75 ? -13.242 -13.023 -16.734 1 96.56 75 ALA A CA 1
ATOM 592 C C . ALA A 1 75 ? -12.375 -13.75 -17.766 1 96.56 75 ALA A C 1
ATOM 594 O O . ALA A 1 75 ? -12.773 -14.789 -18.297 1 96.56 75 ALA A O 1
ATOM 595 N N . SER A 1 76 ? -11.203 -13.266 -17.953 1 97.5 76 SER A N 1
ATOM 596 C CA . SER A 1 76 ? -10.375 -13.766 -19.047 1 97.5 76 SER A CA 1
ATOM 597 C C . SER A 1 76 ? -9.422 -14.852 -18.562 1 97.5 76 SER A C 1
ATOM 599 O O . SER A 1 76 ? -8.984 -15.695 -19.344 1 97.5 76 SER A O 1
ATOM 601 N N . VAL A 1 77 ? -9.008 -14.773 -17.359 1 98.69 77 VAL A N 1
ATOM 602 C CA . VAL A 1 77 ? -8.047 -15.727 -16.812 1 98.69 77 VAL A CA 1
ATOM 603 C C . VAL A 1 77 ? -8.609 -16.344 -15.531 1 98.69 77 VAL A C 1
ATOM 605 O O . VAL A 1 77 ? -8.617 -15.719 -14.477 1 98.69 77 VAL A O 1
ATOM 608 N N . ARG A 1 78 ? -9.023 -17.609 -15.633 1 98.75 78 ARG A N 1
ATOM 609 C CA . ARG A 1 78 ? -9.578 -18.328 -14.484 1 98.75 78 ARG A CA 1
ATOM 610 C C . ARG A 1 78 ? -8.484 -19.031 -13.695 1 98.75 78 ARG A C 1
ATOM 612 O O . ARG A 1 78 ? -7.836 -19.953 -14.219 1 98.75 78 ARG A O 1
ATOM 619 N N . VAL A 1 79 ? -8.305 -18.594 -12.375 1 98.94 79 VAL A N 1
ATOM 620 C CA . VAL A 1 79 ? -7.191 -19.109 -11.578 1 98.94 79 VAL A CA 1
ATOM 621 C C . VAL A 1 79 ? -7.723 -19.875 -10.375 1 98.94 79 VAL A C 1
ATOM 623 O O . VAL A 1 79 ? -8.492 -19.344 -9.57 1 98.94 79 VAL A O 1
ATOM 626 N N . PHE A 1 80 ? -7.387 -21.156 -10.289 1 98.88 80 PHE A N 1
ATOM 627 C CA . PHE A 1 80 ? -7.621 -22 -9.117 1 98.88 80 PHE A CA 1
ATOM 628 C C . PHE A 1 80 ? -6.473 -21.859 -8.125 1 98.88 80 PHE A C 1
ATOM 630 O O . PHE A 1 80 ? -5.32 -22.141 -8.469 1 98.88 80 PHE A O 1
ATOM 637 N N . CYS A 1 81 ? -6.828 -21.438 -6.898 1 98.75 81 CYS A N 1
ATOM 638 C CA . CYS A 1 81 ? -5.805 -21.234 -5.879 1 98.75 81 CYS A CA 1
ATOM 639 C C . CYS A 1 81 ? -5.855 -22.344 -4.832 1 98.75 81 CYS A C 1
ATOM 641 O O . CYS A 1 81 ? -6.898 -22.562 -4.215 1 98.75 81 CYS A O 1
ATOM 643 N N . PHE A 1 82 ? -4.789 -23.016 -4.621 1 97.19 82 PHE A N 1
ATOM 644 C CA . PHE A 1 82 ? -4.75 -23.953 -3.5 1 97.19 82 PHE A CA 1
ATOM 645 C C . PHE A 1 82 ? -3.65 -23.578 -2.516 1 97.19 82 PHE A C 1
ATOM 647 O O . PHE A 1 82 ? -2.488 -23.438 -2.902 1 97.19 82 PHE A O 1
ATOM 654 N N . ILE A 1 83 ? -4.012 -23.359 -1.331 1 95.25 83 ILE A N 1
ATOM 655 C CA . ILE A 1 83 ? -3.197 -22.797 -0.257 1 95.25 83 ILE A CA 1
ATOM 656 C C . ILE A 1 83 ? -2.793 -23.906 0.715 1 95.25 83 ILE A C 1
ATOM 658 O O . ILE A 1 83 ? -3.65 -24.578 1.298 1 95.25 83 ILE A O 1
ATOM 662 N N . ILE A 1 84 ? -1.462 -24 0.824 1 90.12 84 ILE A N 1
ATOM 663 C CA . ILE A 1 84 ? -0.93 -25.078 1.652 1 90.12 84 ILE A CA 1
ATOM 664 C C . ILE A 1 84 ? -0.785 -24.594 3.094 1 90.12 84 ILE A C 1
ATOM 666 O O . ILE A 1 84 ? -0.193 -23.547 3.348 1 90.12 84 ILE A O 1
ATOM 670 N N . SER A 1 85 ? -1.461 -25.234 4.016 1 77.19 85 SER A N 1
ATOM 671 C CA . SER A 1 85 ? -1.381 -24.891 5.43 1 77.19 85 SER A CA 1
ATOM 672 C C . SER A 1 85 ? -0.786 -26.031 6.246 1 77.19 85 SER A C 1
ATOM 674 O O . SER A 1 85 ? -0.926 -27.203 5.883 1 77.19 85 SER A O 1
ATOM 676 N N . THR A 1 86 ? 0.195 -25.75 7.086 1 64.75 86 THR A N 1
ATOM 677 C CA . THR A 1 86 ? 0.703 -26.766 8.008 1 64.75 86 THR A CA 1
ATOM 678 C C . THR A 1 86 ? 0.029 -26.641 9.367 1 64.75 86 THR A C 1
ATOM 680 O O . THR A 1 86 ? -0.599 -25.609 9.664 1 64.75 86 THR A O 1
ATOM 683 N N . LYS A 1 87 ? -0.215 -27.797 10.125 1 54.25 87 LYS A N 1
ATOM 684 C CA . LYS A 1 87 ? -0.898 -27.891 11.406 1 54.25 87 LYS A CA 1
ATOM 685 C C . LYS A 1 87 ? -0.48 -26.766 12.336 1 54.25 87 LYS A C 1
ATOM 687 O O . LYS A 1 87 ? -1.259 -26.328 13.195 1 54.25 87 LYS A O 1
ATOM 692 N N . TRP A 1 88 ? 0.721 -26.359 12.242 1 46.94 88 TRP A N 1
ATOM 693 C CA . TRP A 1 88 ? 1.279 -25.625 13.359 1 46.94 88 TRP A CA 1
ATOM 694 C C . TRP A 1 88 ? 0.876 -24.156 13.297 1 46.94 88 TRP A C 1
ATOM 696 O O . TRP A 1 88 ? 1.443 -23.375 12.523 1 46.94 88 TRP A O 1
ATOM 706 N N . GLY A 1 89 ? -0.262 -23.797 14.055 1 50.62 89 GLY A N 1
ATOM 707 C CA . GLY A 1 89 ? -0.57 -22.406 14.359 1 50.62 89 GLY A CA 1
ATOM 708 C C . GLY A 1 89 ? -1.217 -21.672 13.195 1 50.62 89 GLY A C 1
ATOM 709 O O . GLY A 1 89 ? -1.432 -20.453 13.266 1 50.62 89 GLY A O 1
ATOM 710 N N . THR A 1 90 ? -1.443 -22.5 12.203 1 53.59 90 THR A N 1
ATOM 711 C CA . THR A 1 90 ? -1.694 -21.953 10.875 1 53.59 90 THR A CA 1
ATOM 712 C C . THR A 1 90 ? -3.18 -21.672 10.68 1 53.59 90 THR A C 1
ATOM 714 O O . THR A 1 90 ? -3.574 -21.078 9.672 1 53.59 90 THR A O 1
ATOM 717 N N . GLU A 1 91 ? -3.992 -22.469 11.484 1 53.16 91 GLU A N 1
ATOM 718 C CA . GLU A 1 91 ? -5.418 -22.234 11.289 1 53.16 91 GLU A CA 1
ATOM 719 C C . GLU A 1 91 ? -5.742 -20.734 11.391 1 53.16 91 GLU A C 1
ATOM 721 O O . GLU A 1 91 ? -6.516 -20.219 10.594 1 53.16 91 GLU A O 1
ATOM 726 N N . ASP A 1 92 ? -4.973 -20.141 12.227 1 68.62 92 ASP A N 1
ATOM 727 C CA . ASP A 1 92 ? -5.246 -18.734 12.5 1 68.62 92 ASP A CA 1
ATOM 728 C C . ASP A 1 92 ? -4.832 -17.859 11.328 1 68.62 92 ASP A C 1
ATOM 730 O O . ASP A 1 92 ? -5.52 -16.891 10.992 1 68.62 92 ASP A O 1
ATOM 734 N N . LYS A 1 93 ? -4.023 -18.453 10.422 1 81.81 93 LYS A N 1
ATOM 735 C CA . LYS A 1 93 ? -3.582 -17.578 9.344 1 81.81 93 LYS A CA 1
ATOM 736 C C . LYS A 1 93 ? -4.457 -17.734 8.102 1 81.81 93 LYS A C 1
ATOM 738 O O . LYS A 1 93 ? -4.652 -16.781 7.344 1 81.81 93 LYS A O 1
ATOM 743 N N . ALA A 1 94 ? -5.133 -18.969 7.996 1 87.06 94 ALA A N 1
ATOM 744 C CA . ALA A 1 94 ? -5.965 -19.281 6.832 1 87.06 94 ALA A CA 1
ATOM 745 C C . ALA A 1 94 ? -7.172 -18.344 6.762 1 87.06 94 ALA A C 1
ATOM 747 O O . ALA A 1 94 ? -7.605 -17.969 5.672 1 87.06 94 ALA A O 1
ATOM 748 N N . ARG A 1 95 ? -7.645 -18.016 7.898 1 88.25 95 ARG A N 1
ATOM 749 C CA . ARG A 1 95 ? -8.82 -17.156 7.926 1 88.25 95 ARG A CA 1
ATOM 750 C C . ARG A 1 95 ? -8.492 -15.781 7.344 1 88.25 95 ARG A C 1
ATOM 752 O O . ARG A 1 95 ? -9.344 -15.148 6.719 1 88.25 95 ARG A O 1
ATOM 759 N N . HIS A 1 96 ? -7.297 -15.312 7.582 1 92.19 96 HIS A N 1
ATOM 760 C CA . HIS A 1 96 ? -6.895 -14.008 7.078 1 92.19 96 HIS A CA 1
ATOM 761 C C . HIS A 1 96 ? -6.656 -14.047 5.57 1 92.19 96 HIS A C 1
ATOM 763 O O . HIS A 1 96 ? -6.98 -13.094 4.863 1 92.19 96 HIS A O 1
ATOM 769 N N . VAL A 1 97 ? -6.152 -15.211 5.09 1 94.56 97 VAL A N 1
ATOM 770 C CA . VAL A 1 97 ? -6 -15.414 3.654 1 94.56 97 VAL A CA 1
ATOM 771 C C . VAL A 1 97 ? -7.371 -15.438 2.984 1 94.56 97 VAL A C 1
ATOM 773 O O . VAL A 1 97 ? -7.594 -14.75 1.987 1 94.56 97 VAL A O 1
ATOM 776 N N . HIS A 1 98 ? -8.273 -16.141 3.584 1 93.62 98 HIS A N 1
ATOM 777 C CA . HIS A 1 98 ? -9.641 -16.266 3.088 1 93.62 98 HIS A CA 1
ATOM 778 C C . HIS A 1 98 ? -10.344 -14.914 3.055 1 93.62 98 HIS A C 1
ATOM 780 O O . HIS A 1 98 ? -11.094 -14.617 2.121 1 93.62 98 HIS A O 1
ATOM 786 N N . ALA A 1 99 ? -10.062 -14.07 4.012 1 93.69 99 ALA A N 1
ATOM 787 C CA . ALA A 1 99 ? -10.75 -12.797 4.18 1 93.69 99 ALA A CA 1
ATOM 788 C C . ALA A 1 99 ? -10.133 -11.719 3.287 1 93.69 99 ALA A C 1
ATOM 790 O O . ALA A 1 99 ? -10.711 -10.641 3.117 1 93.69 99 ALA A O 1
ATOM 791 N N . THR A 1 100 ? -9 -11.945 2.678 1 96.19 100 THR A N 1
ATOM 792 C CA . THR A 1 100 ? -8.312 -10.906 1.918 1 96.19 100 THR A CA 1
ATOM 793 C C . THR A 1 100 ? -8.148 -11.32 0.458 1 96.19 100 THR A C 1
ATOM 795 O O . THR A 1 100 ? -9.125 -11.344 -0.296 1 96.19 100 THR A O 1
ATOM 798 N N . TRP A 1 101 ? -6.957 -11.773 0.03 1 98.06 101 TRP A N 1
ATOM 799 C CA . TRP A 1 101 ? -6.672 -11.867 -1.398 1 98.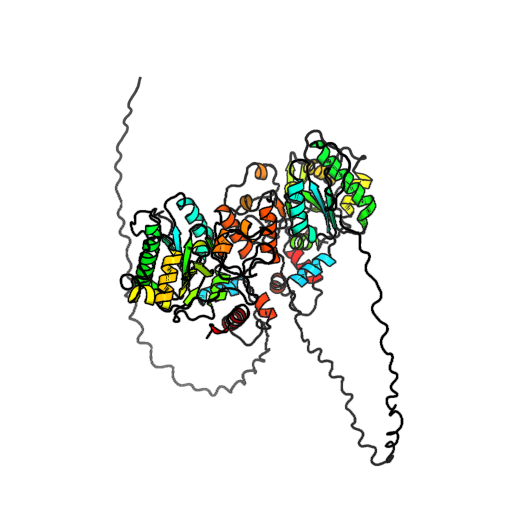06 101 TRP A CA 1
ATOM 800 C C . TRP A 1 101 ? -7.336 -13.102 -2.004 1 98.06 101 TRP A C 1
ATOM 802 O O . TRP A 1 101 ? -7.66 -13.117 -3.195 1 98.06 101 TRP A O 1
ATOM 812 N N . ALA A 1 102 ? -7.605 -14.188 -1.223 1 97.44 102 ALA A N 1
ATOM 813 C CA . ALA A 1 102 ? -8.102 -15.453 -1.764 1 97.44 102 ALA A CA 1
ATOM 814 C C . ALA A 1 102 ? -9.508 -15.281 -2.336 1 97.44 102 ALA A C 1
ATOM 816 O O . ALA A 1 102 ? -9.93 -16.062 -3.201 1 97.44 102 ALA A O 1
ATOM 817 N N . LYS A 1 103 ? -10.242 -14.273 -1.902 1 96.56 103 LYS A N 1
ATOM 818 C CA . LYS A 1 103 ? -11.586 -14.023 -2.396 1 96.56 103 LYS A CA 1
ATOM 819 C C . LYS A 1 103 ? -11.57 -13.672 -3.881 1 96.56 103 LYS A C 1
ATOM 821 O O . LYS A 1 103 ? -12.609 -13.711 -4.547 1 96.56 103 LYS A O 1
ATOM 826 N N . ARG A 1 104 ? -10.461 -13.312 -4.355 1 98.12 104 ARG A N 1
ATOM 827 C CA . ARG A 1 104 ? -10.375 -12.875 -5.746 1 98.12 104 ARG A CA 1
ATOM 828 C C . ARG A 1 104 ? -9.945 -14.031 -6.652 1 98.12 104 ARG A C 1
ATOM 830 O O . ARG A 1 104 ? -9.875 -13.867 -7.871 1 98.12 104 ARG A O 1
ATOM 837 N N . CYS A 1 105 ? -9.656 -15.164 -6.066 1 98.56 105 CYS A N 1
ATOM 838 C CA . CYS A 1 105 ? -9.461 -16.359 -6.883 1 98.56 105 CYS A CA 1
ATOM 839 C C . CYS A 1 105 ? -10.758 -16.766 -7.566 1 98.56 105 CYS A C 1
ATOM 841 O O . CYS A 1 105 ? -11.852 -16.453 -7.078 1 98.56 105 CYS A O 1
ATOM 843 N N . SER A 1 106 ? -10.609 -17.406 -8.75 1 98.62 106 SER A N 1
ATOM 844 C CA . SER A 1 106 ? -11.805 -18 -9.344 1 98.62 106 SER A CA 1
ATOM 845 C C . SER A 1 106 ? -12.383 -19.078 -8.438 1 98.62 106 SER A C 1
ATOM 847 O O . SER A 1 106 ? -13.602 -19.219 -8.328 1 98.62 106 SER A O 1
ATOM 849 N N . LYS A 1 107 ? -11.562 -19.844 -7.852 1 98.06 107 LYS A N 1
ATOM 850 C CA . LYS A 1 107 ? -11.812 -20.781 -6.766 1 98.06 107 LYS A CA 1
ATOM 851 C C . LYS A 1 107 ? -10.57 -20.969 -5.898 1 98.06 107 LYS A C 1
ATOM 853 O O . LYS A 1 107 ? -9.445 -20.922 -6.398 1 98.06 107 LYS A O 1
ATOM 858 N N . HIS A 1 108 ? -10.812 -21.062 -4.531 1 97.31 108 HIS A N 1
ATOM 859 C CA . HIS A 1 108 ? -9.664 -21.344 -3.676 1 97.31 108 HIS A CA 1
ATOM 860 C C . HIS A 1 108 ? -9.992 -22.438 -2.658 1 97.31 108 HIS A C 1
ATOM 862 O O . HIS A 1 108 ? -11.148 -22.578 -2.25 1 97.31 108 HIS A O 1
ATOM 868 N N . VAL A 1 109 ? -8.961 -23.25 -2.322 1 95.06 109 VAL A N 1
ATOM 869 C CA . VAL A 1 109 ? -9.102 -24.281 -1.298 1 95.06 109 VAL A CA 1
ATOM 870 C C . VAL A 1 109 ? -7.875 -24.266 -0.387 1 95.06 109 VAL A C 1
ATOM 872 O O . VAL A 1 109 ? -6.766 -23.953 -0.83 1 95.06 109 VAL A O 1
ATOM 875 N N . PHE A 1 110 ? -8.109 -24.578 0.856 1 92.44 110 PHE A N 1
ATOM 876 C CA . PHE A 1 110 ? -7.027 -24.781 1.817 1 92.44 110 PHE A CA 1
ATOM 877 C C . PHE A 1 110 ? -6.707 -26.266 1.983 1 92.44 110 PHE A C 1
ATOM 879 O O . PHE A 1 110 ? -7.598 -27.062 2.256 1 92.44 110 PHE A O 1
ATOM 886 N N . VAL A 1 111 ? -5.465 -26.578 1.719 1 91.38 111 VAL A N 1
ATOM 887 C CA . VAL A 1 111 ? -5.023 -27.969 1.888 1 91.38 111 VAL A CA 1
ATOM 888 C C . VAL A 1 111 ? -4.461 -28.156 3.295 1 91.38 111 VAL A C 1
ATOM 890 O O . VAL A 1 111 ? -3.328 -27.766 3.576 1 91.38 111 VAL A O 1
ATOM 893 N N . THR A 1 112 ? -5.273 -28.672 4.133 1 82.5 112 THR A N 1
ATOM 894 C CA . THR A 1 112 ? -4.922 -28.734 5.547 1 82.5 112 THR A CA 1
ATOM 895 C C . THR A 1 112 ? -5.516 -29.969 6.199 1 82.5 112 THR A C 1
ATOM 897 O O . THR A 1 112 ? -6.492 -30.547 5.699 1 82.5 112 THR A O 1
ATOM 900 N N . ALA A 1 113 ? -4.754 -30.344 7.25 1 72.69 113 ALA A N 1
ATOM 901 C CA . ALA A 1 113 ? -5.277 -31.453 8.055 1 72.69 113 ALA A CA 1
ATOM 902 C C . ALA A 1 113 ? -6.312 -30.953 9.062 1 72.69 113 ALA A C 1
ATOM 904 O O . ALA A 1 113 ? -7.109 -31.75 9.578 1 72.69 113 ALA A O 1
ATOM 905 N N . ASN A 1 114 ? -6.254 -29.688 9.398 1 67.88 114 ASN A N 1
ATOM 906 C CA . ASN A 1 114 ? -7.176 -29.094 10.359 1 67.88 114 ASN A CA 1
ATOM 907 C C . ASN A 1 114 ? -8.328 -28.391 9.664 1 67.88 114 ASN A C 1
ATOM 909 O O . ASN A 1 114 ? -8.219 -27.203 9.312 1 67.88 114 ASN A O 1
ATOM 913 N N . LYS A 1 115 ? -9.336 -29.156 9.516 1 64.62 115 LYS A N 1
ATOM 914 C CA . LYS A 1 115 ? -10.445 -28.578 8.781 1 64.62 115 LYS A CA 1
ATOM 915 C C . LYS A 1 115 ? -11.258 -27.625 9.664 1 64.62 115 LYS A C 1
ATOM 917 O O . LYS A 1 115 ? -11.633 -27.984 10.781 1 64.62 115 LYS A O 1
ATOM 922 N N . GLU A 1 116 ? -11.07 -26.438 9.336 1 66.44 116 GLU A N 1
ATOM 923 C CA . GLU A 1 116 ? -12.047 -25.484 9.867 1 66.44 116 GLU A CA 1
ATOM 924 C C . GLU A 1 116 ? -13.305 -25.453 9.008 1 66.44 116 GLU A C 1
ATOM 926 O O . GLU A 1 116 ? -13.219 -25.391 7.777 1 66.44 116 GLU A O 1
ATOM 931 N N . SER A 1 117 ? -14.398 -25.547 9.609 1 64.75 117 SER A N 1
ATOM 932 C CA . SER A 1 117 ? -15.672 -25.781 8.938 1 64.75 117 SER A CA 1
ATOM 933 C C . SER A 1 117 ? -15.992 -24.641 7.973 1 64.75 117 SER A C 1
ATOM 935 O O . SER A 1 117 ? -16.672 -24.844 6.965 1 64.75 117 SER A O 1
ATOM 937 N N . TYR A 1 118 ? -15.406 -23.453 8.164 1 79.81 118 TYR A N 1
ATOM 938 C CA . TYR A 1 118 ? -15.906 -22.359 7.328 1 79.81 118 TYR A CA 1
ATOM 939 C C . TYR A 1 118 ? -14.93 -22.047 6.199 1 79.81 118 TYR A C 1
ATOM 941 O O . TYR A 1 118 ? -15.227 -21.25 5.316 1 79.81 118 TYR A O 1
ATOM 949 N N . LEU A 1 119 ? -13.859 -22.734 6.113 1 87.38 119 LEU A N 1
ATOM 950 C CA . LEU A 1 119 ? -12.898 -22.531 5.031 1 87.38 119 LEU A CA 1
ATOM 951 C C . LEU A 1 119 ? -12.977 -23.672 4.02 1 87.38 119 LEU A C 1
ATOM 953 O O . LEU A 1 119 ? -13.086 -24.844 4.402 1 87.38 119 LEU A O 1
ATOM 957 N N . PRO A 1 120 ? -13.141 -23.391 2.711 1 90.5 120 PRO A N 1
ATOM 958 C CA . PRO A 1 120 ? -13.031 -24.469 1.732 1 90.5 120 PRO A CA 1
ATOM 959 C C . PRO A 1 120 ? -11.703 -25.219 1.84 1 90.5 120 PRO A C 1
ATOM 961 O O . PRO A 1 120 ? -10.633 -24.625 1.657 1 90.5 120 PRO A O 1
ATOM 964 N N . SER A 1 121 ? -11.852 -26.5 2.227 1 89.81 121 SER A N 1
ATOM 965 C CA . SER A 1 121 ? -10.617 -27.203 2.537 1 89.81 121 SER A CA 1
ATOM 966 C C . SER A 1 121 ? -10.594 -28.594 1.896 1 89.81 121 SER A C 1
ATOM 968 O O . SER A 1 121 ? -11.648 -29.172 1.616 1 89.81 121 SER A O 1
ATOM 970 N N . LEU A 1 122 ? -9.453 -29.031 1.541 1 89.81 122 LEU A N 1
ATOM 971 C CA . LEU A 1 122 ? -9.148 -30.406 1.172 1 89.81 122 LEU A CA 1
ATOM 972 C C . LEU A 1 122 ? -8.266 -31.062 2.223 1 89.81 122 LEU A C 1
ATOM 974 O O . LEU A 1 122 ? -7.246 -30.5 2.627 1 89.81 122 LEU A O 1
ATOM 978 N N . ASP A 1 123 ? -8.719 -32.156 2.732 1 87.19 123 ASP A N 1
ATOM 979 C CA . ASP A 1 123 ? -7.945 -32.938 3.68 1 87.19 123 ASP A CA 1
ATOM 980 C C . ASP A 1 123 ? -7.617 -34.312 3.1 1 87.19 123 ASP A C 1
ATOM 982 O O . ASP A 1 123 ? -8.516 -35.094 2.787 1 87.19 123 ASP A O 1
ATOM 986 N N . PHE A 1 124 ? -6.352 -34.625 2.996 1 86.81 124 PHE A N 1
ATOM 987 C CA . PHE A 1 124 ? -5.934 -35.906 2.426 1 86.81 124 PHE A CA 1
ATOM 988 C C . PHE A 1 124 ? -5.469 -36.844 3.52 1 86.81 124 PHE A C 1
ATOM 990 O O . PHE A 1 124 ? -4.879 -37.906 3.229 1 86.81 124 PHE A O 1
ATOM 997 N N . ASN A 1 125 ? -5.723 -36.469 4.738 1 82.94 125 ASN A N 1
ATOM 998 C CA . ASN A 1 125 ? -5.422 -37.281 5.91 1 82.94 125 ASN A CA 1
ATOM 999 C C . ASN A 1 125 ? -3.961 -37.719 5.93 1 82.94 125 ASN A C 1
ATOM 1001 O O . ASN A 1 125 ? -3.664 -38.906 6.125 1 82.94 125 ASN A O 1
ATOM 1005 N N . LEU A 1 126 ? -3.129 -36.781 5.664 1 81.06 126 LEU A N 1
ATOM 1006 C CA . LEU A 1 126 ? -1.698 -37.062 5.66 1 81.06 126 LEU A CA 1
ATOM 1007 C C . LEU A 1 126 ? -1.072 -36.688 7.004 1 81.06 126 LEU A C 1
ATOM 1009 O O . LEU A 1 126 ? -1.521 -35.75 7.676 1 81.06 126 LEU A O 1
ATOM 1013 N N . THR A 1 127 ? -0.107 -37.5 7.453 1 71.62 127 THR A N 1
ATOM 1014 C CA . THR A 1 127 ? 0.699 -37.125 8.609 1 71.62 127 THR A CA 1
ATOM 1015 C C . THR A 1 127 ? 1.623 -35.969 8.266 1 71.62 127 THR A C 1
ATOM 1017 O O . THR A 1 127 ? 2.275 -35.969 7.219 1 71.62 127 THR A O 1
ATOM 1020 N N . GLU A 1 128 ? 1.584 -34.938 9.102 1 68.25 128 GLU A N 1
ATOM 1021 C CA . GLU A 1 128 ? 2.328 -33.719 8.789 1 68.25 128 GLU A CA 1
ATOM 1022 C C . GLU A 1 128 ? 3.83 -33.938 8.969 1 68.25 128 GLU A C 1
ATOM 1024 O O . GLU A 1 128 ? 4.309 -34.094 10.086 1 68.25 128 GLU A O 1
ATOM 1029 N N . THR A 1 129 ? 4.527 -34.219 7.957 1 64 129 THR A N 1
ATOM 1030 C CA . THR A 1 129 ? 5.98 -34.25 7.824 1 64 129 THR A CA 1
ATOM 1031 C C . THR A 1 129 ? 6.426 -33.406 6.629 1 64 129 THR A C 1
ATOM 1033 O O . THR A 1 129 ? 5.59 -32.938 5.848 1 64 129 THR A O 1
ATOM 1036 N N . LYS A 1 130 ? 7.645 -33.031 6.633 1 61.81 130 LYS A N 1
ATOM 1037 C CA . LYS A 1 130 ? 8.148 -32.344 5.438 1 61.81 130 LYS A CA 1
ATOM 1038 C C . LYS A 1 130 ? 7.836 -33.156 4.18 1 61.81 130 LYS A C 1
ATOM 1040 O O . LYS A 1 130 ? 7.523 -32.594 3.133 1 61.81 130 LYS A O 1
ATOM 1045 N N . ALA A 1 131 ? 8.039 -34.469 4.254 1 64.69 131 ALA A N 1
ATOM 1046 C CA . ALA A 1 131 ? 7.691 -35.344 3.15 1 64.69 131 ALA A CA 1
ATOM 1047 C C . ALA A 1 131 ? 6.203 -35.281 2.83 1 64.69 131 ALA A C 1
ATOM 1049 O O . ALA A 1 131 ? 5.797 -35.5 1.686 1 64.69 131 ALA A O 1
ATOM 1050 N N . SER A 1 132 ? 5.574 -34.844 3.709 1 79.88 132 SER A N 1
ATOM 1051 C CA . SER A 1 132 ? 4.125 -34.812 3.549 1 79.88 132 SER A CA 1
ATOM 1052 C C . SER A 1 132 ? 3.691 -33.625 2.697 1 79.88 132 SER A C 1
ATOM 1054 O O . SER A 1 132 ? 2.609 -33.625 2.105 1 79.88 132 SER A O 1
ATOM 1056 N N . LEU A 1 133 ? 4.68 -32.719 2.529 1 85.56 133 LEU A N 1
ATOM 1057 C CA . LEU A 1 133 ? 4.285 -31.547 1.751 1 85.56 133 LEU A CA 1
ATOM 1058 C C . LEU A 1 133 ? 4.188 -31.891 0.268 1 85.56 133 LEU A C 1
ATOM 1060 O O . LEU A 1 133 ? 3.25 -31.453 -0.41 1 85.56 133 LEU A O 1
ATOM 1064 N N . PHE A 1 134 ? 5.133 -32.688 -0.216 1 90.88 134 PHE A N 1
ATOM 1065 C CA . PHE A 1 134 ? 5.055 -33.125 -1.608 1 90.88 134 PHE A CA 1
ATOM 1066 C C . PHE A 1 134 ? 3.771 -33.906 -1.864 1 90.88 134 PHE A C 1
ATOM 1068 O O . PHE A 1 134 ? 3.096 -33.688 -2.871 1 90.88 134 PHE A O 1
ATOM 1075 N N . LYS A 1 135 ? 3.496 -34.781 -0.961 1 90.5 135 LYS A N 1
ATOM 1076 C CA . LYS A 1 135 ? 2.301 -35.594 -1.117 1 90.5 135 LYS A CA 1
ATOM 1077 C C . LYS A 1 135 ? 1.037 -34.75 -1.101 1 90.5 135 LYS A C 1
ATOM 1079 O O . LYS A 1 135 ? 0.062 -35.062 -1.787 1 90.5 135 LYS A O 1
ATOM 1084 N N . LYS A 1 136 ? 1.033 -33.688 -0.344 1 90.88 136 LYS A N 1
ATOM 1085 C CA . LYS A 1 136 ? -0.09 -32.781 -0.341 1 90.88 136 LYS A CA 1
ATOM 1086 C C . LYS A 1 136 ? -0.291 -32.156 -1.72 1 90.88 136 LYS A C 1
ATOM 1088 O O . LYS A 1 136 ? -1.419 -32.062 -2.209 1 90.88 136 LYS A O 1
ATOM 1093 N N . ILE A 1 137 ? 0.834 -31.766 -2.338 1 94.62 137 ILE A N 1
ATOM 1094 C CA . ILE A 1 137 ? 0.76 -31.141 -3.652 1 94.62 137 ILE A CA 1
ATOM 1095 C C . ILE A 1 137 ? 0.291 -32.156 -4.684 1 94.62 137 ILE A C 1
ATOM 1097 O O . ILE A 1 137 ? -0.623 -31.891 -5.469 1 94.62 137 ILE A O 1
ATOM 1101 N N . GLU A 1 138 ? 0.897 -33.344 -4.637 1 95.56 138 GLU A N 1
ATOM 1102 C CA . GLU A 1 138 ? 0.534 -34.406 -5.562 1 95.56 138 GLU A CA 1
ATOM 1103 C C . GLU A 1 138 ? -0.956 -34.75 -5.477 1 95.56 138 GLU A C 1
ATOM 1105 O O . GLU A 1 138 ? -1.647 -34.781 -6.496 1 95.56 138 GLU A O 1
ATOM 1110 N N . ASN A 1 139 ? -1.408 -34.938 -4.262 1 95.25 139 ASN A N 1
ATOM 1111 C CA . ASN A 1 139 ? -2.812 -35.281 -4.074 1 95.25 139 ASN A CA 1
ATOM 1112 C C . ASN A 1 139 ? -3.734 -34.156 -4.504 1 95.25 139 ASN A C 1
ATOM 1114 O O . ASN A 1 139 ? -4.816 -34.406 -5.043 1 95.25 139 ASN A O 1
ATOM 1118 N N . THR A 1 140 ? -3.363 -32.938 -4.262 1 97 140 THR A N 1
ATOM 1119 C CA . THR A 1 140 ? -4.164 -31.797 -4.664 1 97 140 THR A CA 1
ATOM 1120 C C . THR A 1 140 ? -4.254 -31.703 -6.184 1 97 140 THR A C 1
ATOM 1122 O O . THR A 1 140 ? -5.336 -31.484 -6.738 1 97 140 THR A O 1
ATOM 1125 N N . LEU A 1 141 ? -3.135 -31.875 -6.871 1 98.56 141 LEU A N 1
ATOM 1126 C CA . LEU A 1 141 ? -3.131 -31.797 -8.328 1 98.56 141 LEU A CA 1
ATOM 1127 C C . LEU A 1 141 ? -3.932 -32.938 -8.938 1 98.56 141 LEU A C 1
ATOM 1129 O O . LEU A 1 141 ? -4.598 -32.75 -9.961 1 98.56 141 LEU A O 1
ATOM 1133 N N . LYS A 1 142 ? -3.895 -34.094 -8.32 1 98.19 142 LYS A N 1
ATOM 1134 C CA . LYS A 1 142 ? -4.742 -35.219 -8.758 1 98.19 142 LYS A CA 1
ATOM 1135 C C . LYS A 1 142 ? -6.219 -34.875 -8.586 1 98.19 142 LYS A C 1
ATOM 1137 O O . LYS A 1 142 ? -7.031 -35.156 -9.469 1 98.19 142 LYS A O 1
ATOM 1142 N N . TYR A 1 143 ? -6.559 -34.312 -7.398 1 97.88 143 TYR A N 1
ATOM 1143 C CA . TYR A 1 143 ? -7.926 -33.875 -7.176 1 97.88 143 TYR A CA 1
ATOM 1144 C C . TYR A 1 143 ? -8.359 -32.875 -8.25 1 97.88 143 TYR A C 1
ATOM 1146 O O . TYR A 1 143 ? -9.445 -33 -8.812 1 97.88 143 TYR A O 1
ATOM 1154 N N . ILE A 1 144 ? -7.5 -31.875 -8.516 1 98.62 144 ILE A N 1
ATOM 1155 C CA . ILE A 1 144 ? -7.781 -30.844 -9.516 1 98.62 144 ILE A CA 1
ATOM 1156 C C . ILE A 1 144 ? -7.98 -31.5 -10.875 1 98.62 144 ILE A C 1
ATOM 1158 O O . ILE A 1 144 ? -8.945 -31.188 -11.586 1 98.62 144 ILE A O 1
ATOM 1162 N N . TYR A 1 145 ? -7.082 -32.375 -11.242 1 98.75 145 TYR A N 1
ATOM 1163 C CA . TYR A 1 145 ? -7.148 -33.062 -12.516 1 98.75 145 TYR A CA 1
ATOM 1164 C C . TYR A 1 145 ? -8.477 -33.812 -12.672 1 98.75 145 TYR A C 1
ATOM 1166 O O . TYR A 1 145 ? -9.125 -33.719 -13.711 1 98.75 145 TYR A O 1
ATOM 1174 N N . ASN A 1 146 ? -8.891 -34.438 -11.648 1 98.44 146 ASN A N 1
ATOM 1175 C CA . ASN A 1 146 ? -10.047 -35.312 -11.711 1 98.44 146 ASN A CA 1
ATOM 1176 C C . ASN A 1 146 ? -11.359 -34.531 -11.609 1 98.44 146 ASN A C 1
ATOM 1178 O O . ASN A 1 146 ? -12.383 -34.969 -12.125 1 98.44 146 ASN A O 1
ATOM 1182 N N . ASN A 1 147 ? -11.32 -33.344 -10.984 1 98.19 147 ASN A N 1
ATOM 1183 C CA . ASN A 1 147 ? -12.594 -32.719 -10.617 1 98.19 147 ASN A CA 1
ATOM 1184 C C . ASN A 1 147 ? -12.727 -31.312 -11.188 1 98.19 147 ASN A C 1
ATOM 1186 O O . ASN A 1 147 ? -13.836 -30.812 -11.352 1 98.19 147 ASN A O 1
ATOM 1190 N N . GLU A 1 148 ? -11.547 -30.672 -11.422 1 97.94 148 GLU A N 1
ATOM 1191 C CA . GLU A 1 148 ? -11.609 -29.219 -11.586 1 97.94 148 GLU A CA 1
ATOM 1192 C C . GLU A 1 148 ? -10.898 -28.781 -12.852 1 97.94 148 GLU A C 1
ATOM 1194 O O . GLU A 1 148 ? -11.062 -27.641 -13.297 1 97.94 148 GLU A O 1
ATOM 1199 N N . LEU A 1 149 ? -10.188 -29.562 -13.531 1 98.44 149 LEU A N 1
ATOM 1200 C CA . LEU A 1 149 ? -9.125 -29.188 -14.461 1 98.44 149 LEU A CA 1
ATOM 1201 C C . LEU A 1 149 ? -9.68 -28.297 -15.57 1 98.44 149 LEU A C 1
ATOM 1203 O O . LEU A 1 149 ? -9.133 -27.219 -15.836 1 98.44 149 LEU A O 1
ATOM 1207 N N . ASP A 1 150 ? -10.82 -28.641 -16.203 1 97.44 150 ASP A N 1
ATOM 1208 C CA . ASP A 1 150 ? -11.312 -27.953 -17.391 1 97.44 150 ASP A CA 1
ATOM 1209 C C . ASP A 1 150 ? -12.055 -26.672 -17.031 1 97.44 150 ASP A C 1
ATOM 1211 O O . ASP A 1 150 ? -12.359 -25.859 -17.891 1 97.44 150 ASP A O 1
ATOM 1215 N N . LYS A 1 151 ? -12.266 -26.438 -15.758 1 98.44 151 LYS A N 1
ATOM 1216 C CA . LYS A 1 151 ? -13.023 -25.281 -15.305 1 98.44 151 LYS A CA 1
ATOM 1217 C C . LYS A 1 151 ? -12.125 -24.047 -15.156 1 98.44 151 LYS A C 1
ATOM 1219 O O . LYS A 1 151 ? -12.609 -22.922 -15.094 1 98.44 151 LYS A O 1
ATOM 1224 N N . TYR A 1 152 ? -10.836 -24.312 -15.109 1 98.81 152 TYR A N 1
ATOM 1225 C CA . TYR A 1 152 ? -9.906 -23.219 -14.844 1 98.81 152 TYR A CA 1
ATOM 1226 C C . TYR A 1 152 ? -8.727 -23.25 -15.812 1 98.81 152 TYR A C 1
ATOM 1228 O O . TYR A 1 152 ? -8.531 -24.25 -16.531 1 98.81 152 TYR A O 1
ATOM 1236 N N . ASP A 1 153 ? -8.016 -22.141 -15.922 1 98.88 153 ASP A N 1
ATOM 1237 C CA . ASP A 1 153 ? -6.938 -21.969 -16.891 1 98.88 153 ASP A CA 1
ATOM 1238 C C . ASP A 1 153 ? -5.574 -22.203 -16.234 1 98.88 153 ASP A C 1
ATOM 1240 O O . ASP A 1 153 ? -4.703 -22.844 -16.828 1 98.88 153 ASP A O 1
ATOM 1244 N N . PHE A 1 154 ? -5.406 -21.688 -15.055 1 98.94 154 PHE A N 1
ATOM 1245 C CA . PHE A 1 154 ? -4.145 -21.766 -14.336 1 98.94 154 PHE A CA 1
ATOM 1246 C C . PHE A 1 154 ? -4.379 -22.141 -12.875 1 98.94 154 PHE A C 1
ATOM 1248 O O . PHE A 1 154 ? -5.469 -21.922 -12.344 1 98.94 154 PHE A O 1
ATOM 1255 N N . PHE A 1 155 ? -3.352 -22.688 -12.266 1 98.94 155 PHE A N 1
ATOM 1256 C CA . PHE A 1 155 ? -3.408 -23.203 -10.898 1 98.94 155 PHE A CA 1
ATOM 1257 C C . PHE A 1 155 ? -2.217 -22.719 -10.086 1 98.94 155 PHE A C 1
ATOM 1259 O O . PHE A 1 155 ? -1.066 -23 -10.43 1 98.94 155 PHE A O 1
ATOM 1266 N N . ILE A 1 156 ? -2.504 -21.953 -9.023 1 98.94 156 ILE A N 1
ATOM 1267 C CA . ILE A 1 156 ? -1.411 -21.391 -8.242 1 98.94 156 ILE A CA 1
ATOM 1268 C C . ILE A 1 156 ? -1.338 -22.078 -6.883 1 98.94 156 ILE A C 1
ATOM 1270 O O . ILE A 1 156 ? -2.354 -22.234 -6.199 1 98.94 156 ILE A O 1
ATOM 1274 N N . LYS A 1 157 ? -0.157 -22.516 -6.578 1 98.44 157 LYS A N 1
ATOM 1275 C CA . LYS A 1 157 ? 0.187 -23 -5.242 1 98.44 157 LYS A CA 1
ATOM 1276 C C . LYS A 1 157 ? 0.816 -21.891 -4.406 1 98.44 157 LYS A C 1
ATOM 1278 O O . LYS A 1 157 ? 1.77 -21.234 -4.844 1 98.44 157 LYS A O 1
ATOM 1283 N N . VAL A 1 158 ? 0.253 -21.656 -3.23 1 96.94 158 VAL A N 1
ATOM 1284 C CA . VAL A 1 158 ? 0.875 -20.719 -2.312 1 96.94 158 VAL A CA 1
ATOM 1285 C C . VAL A 1 158 ? 0.824 -21.266 -0.889 1 96.94 158 VAL A C 1
ATOM 1287 O O . VAL A 1 158 ? 0.085 -22.219 -0.61 1 96.94 158 VAL A O 1
ATOM 1290 N N . ASP A 1 159 ? 1.655 -20.703 -0.055 1 93 159 ASP A N 1
ATOM 1291 C CA . ASP A 1 159 ? 1.609 -21.016 1.37 1 93 159 ASP A CA 1
ATOM 1292 C C . ASP A 1 159 ? 0.6 -20.125 2.094 1 93 159 ASP A C 1
ATOM 1294 O O . ASP A 1 159 ? 0.147 -19.125 1.546 1 93 159 ASP A O 1
ATOM 1298 N N . TYR A 1 160 ? 0.321 -20.484 3.344 1 90.25 160 TYR A N 1
ATOM 1299 C CA . TYR A 1 160 ? -0.681 -19.766 4.133 1 90.25 160 TYR A CA 1
ATOM 1300 C C . TYR A 1 160 ? -0.196 -18.375 4.504 1 90.25 160 TYR A C 1
ATOM 1302 O O . TYR A 1 160 ? -0.979 -17.547 4.961 1 90.25 160 TYR A O 1
ATOM 1310 N N . ASP A 1 161 ? 1.058 -18.062 4.316 1 94.38 161 ASP A N 1
ATOM 1311 C CA . ASP A 1 161 ? 1.587 -16.75 4.641 1 94.38 161 ASP A CA 1
ATOM 1312 C C . ASP A 1 161 ? 2.078 -16.031 3.383 1 94.38 161 ASP A C 1
ATOM 1314 O O . ASP A 1 161 ? 2.975 -15.188 3.451 1 94.38 161 ASP A O 1
ATOM 1318 N N . THR A 1 162 ? 1.53 -16.438 2.25 1 96.94 162 THR A N 1
ATOM 1319 C CA . THR A 1 162 ? 1.77 -15.734 0.997 1 96.94 162 THR A CA 1
ATOM 1320 C C . THR A 1 162 ? 0.599 -14.812 0.663 1 96.94 162 THR A C 1
ATOM 1322 O O . THR A 1 162 ? -0.562 -15.195 0.819 1 96.94 162 THR A O 1
ATOM 1325 N N . TYR A 1 163 ? 0.875 -13.578 0.357 1 98.38 163 TYR A N 1
ATOM 1326 C CA . TYR A 1 163 ? -0.131 -12.672 -0.187 1 98.38 163 TYR A CA 1
ATOM 1327 C C . TYR A 1 163 ? 0.015 -12.539 -1.697 1 98.38 163 TYR A C 1
ATOM 1329 O O . TYR A 1 163 ? 1.114 -12.305 -2.203 1 98.38 163 TYR A O 1
ATOM 1337 N N . VAL A 1 164 ? -1.138 -12.617 -2.416 1 98.94 164 VAL A N 1
ATOM 1338 C CA . VAL A 1 164 ? -1.101 -12.57 -3.873 1 98.94 164 VAL A CA 1
ATOM 1339 C C . VAL A 1 164 ? -1.967 -11.414 -4.371 1 98.94 164 VAL A C 1
ATOM 1341 O O . VAL A 1 164 ? -3.131 -11.289 -3.982 1 98.94 164 VAL A O 1
ATOM 1344 N N . VAL A 1 165 ? -1.374 -10.555 -5.199 1 98.88 165 VAL A N 1
ATOM 1345 C CA . VAL A 1 165 ? -2.141 -9.562 -5.949 1 98.88 165 VAL A CA 1
ATOM 1346 C C . VAL A 1 165 ? -2.711 -10.203 -7.215 1 98.88 165 VAL A C 1
ATOM 1348 O O . VAL A 1 165 ? -2.078 -10.172 -8.273 1 98.88 165 VAL A O 1
ATOM 1351 N N . MET A 1 166 ? -3.936 -10.617 -7.133 1 98.81 166 MET A N 1
ATOM 1352 C CA . MET A 1 166 ? -4.531 -11.469 -8.156 1 98.81 166 MET A CA 1
ATOM 1353 C C . MET A 1 166 ? -4.625 -10.727 -9.492 1 98.81 166 MET A C 1
ATOM 1355 O O . MET A 1 166 ? -4.473 -11.336 -10.555 1 98.81 166 MET A O 1
ATOM 1359 N N . ASP A 1 167 ? -4.883 -9.406 -9.477 1 98.62 167 ASP A N 1
ATOM 1360 C CA . ASP A 1 167 ? -4.941 -8.625 -10.711 1 98.62 167 ASP A CA 1
ATOM 1361 C C . ASP A 1 167 ? -3.609 -8.672 -11.461 1 98.62 167 ASP A C 1
ATOM 1363 O O . ASP A 1 167 ? -3.578 -8.875 -12.672 1 98.62 167 ASP A O 1
ATOM 1367 N N . ASN A 1 168 ? -2.588 -8.523 -10.719 1 98.81 168 ASN A N 1
ATOM 1368 C CA . ASN A 1 168 ? -1.27 -8.531 -11.344 1 98.81 168 ASN A CA 1
ATOM 1369 C C . ASN A 1 168 ? -0.888 -9.93 -11.828 1 98.81 168 ASN A C 1
ATOM 1371 O O . ASN A 1 168 ? -0.214 -10.078 -12.844 1 98.81 168 ASN A O 1
ATOM 1375 N N . LEU A 1 169 ? -1.31 -10.961 -11.062 1 98.88 169 LEU A N 1
ATOM 1376 C CA . LEU A 1 169 ? -1.089 -12.328 -11.508 1 98.88 169 LEU A CA 1
ATOM 1377 C C . LEU A 1 169 ? -1.784 -12.586 -12.844 1 98.88 169 LEU A C 1
ATOM 1379 O O . LEU A 1 169 ? -1.16 -13.062 -13.797 1 98.88 169 LEU A O 1
ATOM 1383 N N . ARG A 1 170 ? -3.043 -12.242 -12.938 1 98.81 170 ARG A N 1
ATOM 1384 C CA . ARG A 1 170 ? -3.814 -12.453 -14.164 1 98.81 170 ARG A CA 1
ATOM 1385 C C . ARG A 1 170 ? -3.244 -11.633 -15.312 1 98.81 170 ARG A C 1
ATOM 1387 O O . ARG A 1 170 ? -3.223 -12.094 -16.453 1 98.81 170 ARG A O 1
ATOM 1394 N N . PHE A 1 171 ? -2.828 -10.438 -14.914 1 98.25 171 PHE A N 1
ATOM 1395 C CA . PHE A 1 171 ? -2.209 -9.57 -15.914 1 98.25 171 PHE A CA 1
ATOM 1396 C C . PHE A 1 171 ? -0.986 -10.242 -16.531 1 98.25 171 PHE A C 1
ATOM 1398 O O . PHE A 1 171 ? -0.818 -10.242 -17.75 1 98.25 171 PHE A O 1
ATOM 1405 N N . MET A 1 172 ? -0.175 -10.859 -15.781 1 97.88 172 MET A N 1
ATOM 1406 C CA . MET A 1 172 ? 1.009 -11.555 -16.281 1 97.88 172 MET A CA 1
ATOM 1407 C C . MET A 1 172 ? 0.618 -12.781 -17.094 1 97.88 172 MET A C 1
ATOM 1409 O O . MET A 1 172 ? 1.251 -13.086 -18.109 1 97.88 172 MET A O 1
ATOM 1413 N N . LEU A 1 173 ? -0.438 -13.492 -16.719 1 98.31 173 LEU A N 1
ATOM 1414 C CA . LEU A 1 173 ? -0.821 -14.766 -17.312 1 98.31 173 LEU A CA 1
ATOM 1415 C C . LEU A 1 173 ? -1.613 -14.547 -18.594 1 98.31 173 LEU A C 1
ATOM 1417 O O . LEU A 1 173 ? -1.716 -15.453 -19.422 1 98.31 173 LEU A O 1
ATOM 1421 N N . LEU A 1 174 ? -2.133 -13.461 -18.797 1 97.31 174 LEU A N 1
ATOM 1422 C CA . LEU A 1 174 ? -3.141 -13.125 -19.797 1 97.31 174 LEU A CA 1
ATOM 1423 C C . LEU A 1 174 ? -2.672 -13.523 -21.203 1 97.31 174 LEU A C 1
ATOM 1425 O O . LEU A 1 174 ? -3.438 -14.102 -21.969 1 97.31 174 LEU A O 1
ATOM 1429 N N . PRO A 1 175 ? -1.427 -13.297 -21.562 1 96.06 175 PRO A N 1
ATOM 1430 C CA . PRO A 1 175 ? -1.021 -13.602 -22.938 1 96.06 175 PRO A CA 1
ATOM 1431 C C . PRO A 1 175 ? -0.676 -15.078 -23.141 1 96.06 175 PRO A C 1
ATOM 1433 O O . PRO A 1 175 ? -0.373 -15.5 -24.25 1 96.06 175 PRO A O 1
ATOM 1436 N N . HIS A 1 176 ? -0.713 -15.852 -22.141 1 96.81 176 HIS A N 1
ATOM 1437 C CA . HIS A 1 176 ? -0.29 -17.234 -22.219 1 96.81 176 HIS A CA 1
ATOM 1438 C C . HIS A 1 176 ? -1.486 -18.172 -22.375 1 96.81 176 HIS A C 1
ATOM 1440 O O . HIS A 1 176 ? -2.543 -17.938 -21.781 1 96.81 176 HIS A O 1
ATOM 1446 N N . SER A 1 177 ? -1.249 -19.188 -23.078 1 97.19 177 SER A N 1
ATOM 1447 C CA . SER A 1 177 ? -2.285 -20.203 -23.25 1 97.19 177 SER A CA 1
ATOM 1448 C C . SER A 1 177 ? -2.188 -21.281 -22.172 1 97.19 177 SER A C 1
ATOM 1450 O O . SER A 1 177 ? -1.119 -21.859 -21.953 1 97.19 177 SER A O 1
ATOM 1452 N N . PRO A 1 178 ? -3.322 -21.578 -21.516 1 98.19 178 PRO A N 1
ATOM 1453 C CA . PRO A 1 178 ? -3.299 -22.656 -20.531 1 98.19 178 PRO A CA 1
ATOM 1454 C C . PRO A 1 178 ? -3.066 -24.031 -21.156 1 98.19 178 PRO A C 1
ATOM 1456 O O . PRO A 1 178 ? -2.801 -25 -20.438 1 98.19 178 PRO A O 1
ATOM 1459 N N . GLU A 1 179 ? -3.137 -24.094 -22.484 1 98.38 179 GLU A N 1
ATOM 1460 C CA . GLU A 1 179 ? -2.916 -25.359 -23.188 1 98.38 179 GLU A CA 1
ATOM 1461 C C . GLU A 1 179 ? -1.433 -25.594 -23.453 1 98.38 179 GLU A C 1
ATOM 1463 O O . GLU A 1 179 ? -1.04 -26.656 -23.938 1 98.38 179 GLU A O 1
ATOM 1468 N N . ASP A 1 180 ? -0.627 -24.562 -23.266 1 97.94 180 ASP A N 1
ATOM 1469 C CA . ASP A 1 180 ? 0.821 -24.75 -23.266 1 97.94 180 ASP A CA 1
ATOM 1470 C C . ASP A 1 180 ? 1.319 -25.203 -21.891 1 97.94 180 ASP A C 1
ATOM 1472 O O . ASP A 1 180 ? 0.841 -24.734 -20.859 1 97.94 180 ASP A O 1
ATOM 1476 N N . PRO A 1 181 ? 2.252 -26.172 -21.859 1 98.44 181 PRO A N 1
ATOM 1477 C CA . PRO A 1 181 ? 2.799 -26.609 -20.578 1 98.44 181 PRO A CA 1
ATOM 1478 C C . PRO A 1 181 ? 3.736 -25.578 -19.953 1 98.44 181 PRO A C 1
ATOM 1480 O O . PRO A 1 181 ? 4.922 -25.547 -20.281 1 98.44 181 PRO A O 1
ATOM 1483 N N . LEU A 1 182 ? 3.225 -24.797 -19.094 1 98.25 182 LEU A N 1
ATOM 1484 C CA . LEU A 1 182 ? 3.959 -23.656 -18.562 1 98.25 182 LEU A CA 1
ATOM 1485 C C . LEU A 1 182 ? 4.008 -23.734 -17.031 1 98.25 182 LEU A C 1
ATOM 1487 O O . LEU A 1 182 ? 3.061 -24.188 -16.391 1 98.25 182 LEU A O 1
ATOM 1491 N N . PHE A 1 183 ? 5.121 -23.312 -16.547 1 98.31 183 PHE A N 1
ATOM 1492 C CA . PHE A 1 183 ? 5.457 -23.281 -15.125 1 98.31 183 PHE A CA 1
ATOM 1493 C C . PHE A 1 183 ? 5.992 -21.906 -14.734 1 98.31 183 PHE A C 1
ATOM 1495 O O . PHE A 1 183 ? 7.043 -21.484 -15.227 1 98.31 183 PHE A O 1
ATOM 1502 N N . PHE A 1 184 ? 5.188 -21.109 -13.875 1 98.38 184 PHE A N 1
ATOM 1503 C CA . PHE A 1 184 ? 5.535 -19.734 -13.523 1 98.38 184 PHE A CA 1
ATOM 1504 C C . PHE A 1 184 ? 5.941 -19.641 -12.055 1 98.38 184 PHE A C 1
ATOM 1506 O O . PHE A 1 184 ? 5.41 -20.359 -11.211 1 98.38 184 PHE A O 1
ATOM 1513 N N . GLY A 1 185 ? 6.816 -18.734 -11.68 1 98.25 185 GLY A N 1
ATOM 1514 C CA . GLY A 1 185 ? 7.219 -18.469 -10.312 1 98.25 185 GLY A CA 1
ATOM 1515 C C . GLY A 1 185 ? 8.547 -17.734 -10.211 1 98.25 185 GLY A C 1
ATOM 1516 O O . GLY A 1 185 ? 9.016 -17.156 -11.195 1 98.25 185 GLY A O 1
ATOM 1517 N N . CYS A 1 186 ? 9 -17.594 -8.992 1 97.56 186 CYS A N 1
ATOM 1518 C CA . CYS A 1 186 ? 10.352 -17.094 -8.742 1 97.56 186 CYS A CA 1
ATOM 1519 C C . CYS A 1 186 ? 11.383 -18.188 -8.977 1 97.56 186 CYS A C 1
ATOM 1521 O O . CYS A 1 186 ? 11.438 -19.172 -8.219 1 97.56 186 CYS A O 1
ATOM 1523 N N . ARG A 1 187 ? 12.281 -17.984 -9.93 1 96.69 187 ARG A N 1
ATOM 1524 C CA . ARG A 1 187 ? 13.188 -19.031 -10.344 1 96.69 187 ARG A CA 1
ATOM 1525 C C . ARG A 1 187 ? 14.344 -19.188 -9.359 1 96.69 187 ARG A C 1
ATOM 1527 O O . ARG A 1 187 ? 15.094 -18.234 -9.133 1 96.69 187 ARG A O 1
ATOM 1534 N N . PHE A 1 188 ? 14.375 -20.359 -8.836 1 96.12 188 PHE A N 1
ATOM 1535 C CA . PHE A 1 188 ? 15.477 -20.797 -7.992 1 96.12 188 PHE A CA 1
ATOM 1536 C C . PHE A 1 188 ? 16.234 -21.953 -8.648 1 96.12 188 PHE A C 1
ATOM 1538 O O . PHE A 1 188 ? 15.734 -22.578 -9.586 1 96.12 188 PHE A O 1
ATOM 1545 N N . ASN A 1 189 ? 17.422 -22.125 -8.18 1 94.19 189 ASN A N 1
ATOM 1546 C CA . ASN A 1 189 ? 18.234 -23.234 -8.672 1 94.19 189 ASN A CA 1
ATOM 1547 C C . ASN A 1 189 ? 19.047 -23.859 -7.543 1 94.19 189 ASN A C 1
ATOM 1549 O O . ASN A 1 189 ? 19.562 -23.156 -6.672 1 94.19 189 ASN A O 1
ATOM 1553 N N . LEU A 1 190 ? 19.047 -25.172 -7.508 1 90.5 190 LEU A N 1
ATOM 1554 C CA . LEU A 1 190 ? 19.891 -25.938 -6.609 1 90.5 190 LEU A CA 1
ATOM 1555 C C . LEU A 1 190 ? 20.531 -27.109 -7.344 1 90.5 190 LEU A C 1
ATOM 1557 O O . LEU A 1 190 ? 19.844 -28.031 -7.781 1 90.5 190 LEU A O 1
ATOM 1561 N N . LYS A 1 191 ? 21.891 -27.125 -7.453 1 88.31 191 LYS A N 1
ATOM 1562 C CA . LYS A 1 191 ? 22.625 -28.203 -8.109 1 88.31 191 LYS A CA 1
ATOM 1563 C C . LYS A 1 191 ? 22.062 -28.484 -9.5 1 88.31 191 LYS A C 1
ATOM 1565 O O . LYS A 1 191 ? 21.75 -29.641 -9.828 1 88.31 191 LYS A O 1
ATOM 1570 N N . GLU A 1 192 ? 21.734 -27.484 -10.211 1 87.62 192 GLU A N 1
ATOM 1571 C CA . GLU A 1 192 ? 21.328 -27.531 -11.609 1 87.62 192 GLU A CA 1
ATOM 1572 C C . GLU A 1 192 ? 19.859 -27.953 -11.75 1 87.62 192 GLU A C 1
ATOM 1574 O O . GLU A 1 192 ? 19.422 -28.328 -12.836 1 87.62 192 GLU A O 1
ATOM 1579 N N . LYS A 1 193 ? 19.156 -27.969 -10.656 1 90.69 193 LYS A N 1
ATOM 1580 C CA . LYS A 1 193 ? 17.719 -28.203 -10.688 1 90.69 193 LYS A CA 1
ATOM 1581 C C . LYS A 1 193 ? 16.938 -26.891 -10.594 1 90.69 193 LYS A C 1
ATOM 1583 O O . LYS A 1 193 ? 17 -26.203 -9.57 1 90.69 193 LYS A O 1
ATOM 1588 N N . LEU A 1 194 ? 16.312 -26.609 -11.664 1 95.25 194 LEU A N 1
ATOM 1589 C CA . LEU A 1 194 ? 15.477 -25.422 -11.711 1 95.25 194 LEU A CA 1
ATOM 1590 C C . LEU A 1 194 ? 14.125 -25.656 -11.047 1 95.25 194 LEU A C 1
ATOM 1592 O O . LEU A 1 194 ? 13.5 -26.703 -11.281 1 95.25 194 LEU A O 1
ATOM 1596 N N . TYR A 1 195 ? 13.773 -24.797 -10.188 1 96.12 195 TYR A N 1
ATOM 1597 C CA . TYR A 1 195 ? 12.469 -24.875 -9.531 1 96.12 195 TYR A CA 1
ATOM 1598 C C . TYR A 1 195 ? 11.945 -23.484 -9.188 1 96.12 195 TYR A C 1
ATOM 1600 O O . TYR A 1 195 ? 12.648 -22.484 -9.391 1 96.12 195 TYR A O 1
ATOM 1608 N N . MET A 1 196 ? 10.688 -23.375 -8.875 1 97.88 196 MET A N 1
ATOM 1609 C CA . MET A 1 196 ? 10.086 -22.125 -8.422 1 97.88 196 MET A CA 1
ATOM 1610 C C . MET A 1 196 ? 9.992 -22.078 -6.902 1 97.88 196 MET A C 1
ATOM 1612 O O . MET A 1 196 ? 9.586 -23.062 -6.277 1 97.88 196 MET A O 1
ATOM 1616 N N . SER A 1 197 ? 10.398 -20.938 -6.348 1 96.5 197 SER A N 1
ATOM 1617 C CA . SER A 1 197 ? 10.281 -20.781 -4.898 1 96.5 197 SER A CA 1
ATOM 1618 C C . SER A 1 197 ? 8.883 -21.141 -4.414 1 96.5 197 SER A C 1
ATOM 1620 O O . SER A 1 197 ? 7.895 -20.562 -4.879 1 96.5 197 SER A O 1
ATOM 1622 N N . GLY A 1 198 ? 8.828 -22.031 -3.473 1 95.31 198 GLY A N 1
ATOM 1623 C CA . GLY A 1 198 ? 7.539 -22.406 -2.906 1 95.31 198 GLY A CA 1
ATOM 1624 C C . GLY A 1 198 ? 6.859 -21.281 -2.164 1 95.31 198 GLY A C 1
ATOM 1625 O O . GLY A 1 198 ? 5.641 -21.109 -2.254 1 95.31 198 GLY A O 1
ATOM 1626 N N . GLY A 1 199 ? 7.641 -20.5 -1.496 1 94.12 199 GLY A N 1
ATOM 1627 C CA . GLY A 1 199 ? 7.117 -19.406 -0.688 1 94.12 199 GLY A CA 1
ATOM 1628 C C . GLY A 1 199 ? 6.555 -18.266 -1.518 1 94.12 199 GLY A C 1
ATOM 1629 O O . GLY A 1 199 ? 5.535 -17.672 -1.154 1 94.12 199 GLY A O 1
ATOM 1630 N N . ALA A 1 200 ? 7.211 -18 -2.648 1 97.44 200 ALA A N 1
ATOM 1631 C CA . ALA A 1 200 ? 6.719 -16.953 -3.543 1 97.44 200 ALA A CA 1
ATOM 1632 C C . ALA A 1 200 ? 5.445 -17.391 -4.254 1 97.44 200 ALA A C 1
ATOM 1634 O O . ALA A 1 200 ? 4.711 -16.562 -4.801 1 97.44 200 ALA A O 1
ATOM 1635 N N . GLY A 1 201 ? 5.203 -18.734 -4.227 1 98.31 201 GLY A N 1
ATOM 1636 C CA . GLY A 1 201 ? 4.141 -19.328 -5.02 1 98.31 201 GLY A CA 1
ATOM 1637 C C . GLY A 1 201 ? 4.57 -19.672 -6.434 1 98.31 201 GLY A C 1
ATOM 1638 O O . GLY A 1 201 ? 5.531 -19.109 -6.949 1 98.31 201 GLY A O 1
ATOM 1639 N N . TYR A 1 202 ? 3.893 -20.688 -6.973 1 98.75 202 TYR A N 1
ATOM 1640 C CA . TYR A 1 202 ? 4.129 -21 -8.375 1 98.75 202 TYR A CA 1
ATOM 1641 C C . TYR A 1 202 ? 2.832 -21.391 -9.078 1 98.75 202 TYR A C 1
ATOM 1643 O O . TYR A 1 202 ? 1.861 -21.781 -8.422 1 98.75 202 TYR A O 1
ATOM 1651 N N . VAL A 1 203 ? 2.826 -21.203 -10.375 1 98.94 203 VAL A N 1
ATOM 1652 C CA . VAL A 1 203 ? 1.629 -21.375 -11.188 1 98.94 203 VAL A CA 1
ATOM 1653 C C . VAL A 1 203 ? 1.874 -22.453 -12.242 1 98.94 203 VAL A C 1
ATOM 1655 O O . VAL A 1 203 ? 2.938 -22.5 -12.867 1 98.94 203 VAL A O 1
ATOM 1658 N N . LEU A 1 204 ? 0.928 -23.328 -12.352 1 98.94 204 LEU A N 1
ATOM 1659 C CA . LEU A 1 204 ? 0.909 -24.328 -13.414 1 98.94 204 LEU A CA 1
ATOM 1660 C C . LEU A 1 204 ? -0.224 -24.062 -14.391 1 98.94 204 LEU A C 1
ATOM 1662 O O . LEU A 1 204 ? -1.334 -23.703 -13.984 1 98.94 204 LEU A O 1
ATOM 1666 N N . SER A 1 205 ? 0.089 -24.188 -15.664 1 98.75 205 SER A N 1
ATOM 1667 C CA . SER A 1 205 ? -0.984 -24.188 -16.656 1 98.75 205 SER A CA 1
ATOM 1668 C C . SER A 1 205 ? -1.806 -25.469 -16.578 1 98.75 205 SER A C 1
ATOM 1670 O O . SER A 1 205 ? -1.389 -26.453 -15.961 1 98.75 205 SER A O 1
ATOM 1672 N N . ARG A 1 206 ? -2.922 -25.422 -17.156 1 98.88 206 ARG A N 1
ATOM 1673 C CA . ARG A 1 206 ? -3.77 -26.609 -17.25 1 98.88 206 ARG A CA 1
ATOM 1674 C C . ARG A 1 206 ? -3.004 -27.781 -17.859 1 98.88 206 ARG A C 1
ATOM 1676 O O . ARG A 1 206 ? -3.061 -28.906 -17.328 1 98.88 206 ARG A O 1
ATOM 1683 N N . GLU A 1 207 ? -2.275 -27.516 -18.938 1 98.81 207 GLU A N 1
ATOM 1684 C CA . GLU A 1 207 ? -1.505 -28.578 -19.578 1 98.81 207 GLU A CA 1
ATOM 1685 C C . GLU A 1 207 ? -0.415 -29.109 -18.656 1 98.81 207 GLU A C 1
ATOM 1687 O O . GLU A 1 207 ? -0.122 -30.312 -18.656 1 98.81 207 GLU A O 1
ATOM 1692 N N . ALA A 1 208 ? 0.182 -28.297 -17.891 1 98.88 208 ALA A N 1
ATOM 1693 C CA . ALA A 1 208 ? 1.207 -28.734 -16.953 1 98.88 208 ALA A CA 1
ATOM 1694 C C . ALA A 1 208 ? 0.62 -29.672 -15.906 1 98.88 208 ALA A C 1
ATOM 1696 O O . ALA A 1 208 ? 1.23 -30.688 -15.562 1 98.88 208 ALA A O 1
ATOM 1697 N N . VAL A 1 209 ? -0.555 -29.344 -15.383 1 98.94 209 VAL A N 1
ATOM 1698 C CA . VAL A 1 209 ? -1.226 -30.219 -14.414 1 98.94 209 VAL A CA 1
ATOM 1699 C C . VAL A 1 209 ? -1.553 -31.562 -15.062 1 98.94 209 VAL A C 1
ATOM 1701 O O . VAL A 1 209 ? -1.324 -32.625 -14.469 1 98.94 209 VAL A O 1
ATOM 1704 N N . ARG A 1 210 ? -2.035 -31.516 -16.25 1 98.81 210 ARG A N 1
ATOM 1705 C CA . ARG A 1 210 ? -2.367 -32.75 -16.984 1 98.81 210 ARG A CA 1
ATOM 1706 C C . ARG A 1 210 ? -1.148 -33.656 -17.109 1 98.81 210 ARG A C 1
ATOM 1708 O O . ARG A 1 210 ? -1.217 -34.844 -16.797 1 98.81 210 ARG A O 1
ATOM 1715 N N . ARG A 1 211 ? -0.062 -33.094 -17.484 1 98.81 211 ARG A N 1
ATOM 1716 C CA . ARG A 1 211 ? 1.158 -33.875 -17.672 1 98.81 211 ARG A CA 1
ATOM 1717 C C . ARG A 1 211 ? 1.637 -34.438 -16.344 1 98.81 211 ARG A C 1
ATOM 1719 O O . ARG A 1 211 ? 2.08 -35.594 -16.281 1 98.81 211 ARG A O 1
ATOM 1726 N N . ALA A 1 212 ? 1.555 -33.656 -15.328 1 98.81 212 ALA A N 1
ATOM 1727 C CA . ALA A 1 212 ? 2.014 -34.094 -14.023 1 98.81 212 ALA A CA 1
ATOM 1728 C C . ALA A 1 212 ? 1.251 -35.344 -13.578 1 98.81 212 ALA A C 1
ATOM 1730 O O . ALA A 1 212 ? 1.851 -36.312 -13.078 1 98.81 212 ALA A O 1
ATOM 1731 N N . VAL A 1 213 ? -0.034 -35.375 -13.766 1 98.69 213 VAL A N 1
ATOM 1732 C CA . VAL A 1 213 ? -0.879 -36.438 -13.258 1 98.69 213 VAL A CA 1
ATOM 1733 C C . VAL A 1 213 ? -0.841 -37.625 -14.227 1 98.69 213 VAL A C 1
ATOM 1735 O O . VAL A 1 213 ? -0.708 -38.781 -13.805 1 98.69 213 VAL A O 1
ATOM 1738 N N . GLU A 1 214 ? -0.875 -37.406 -15.5 1 98.62 214 GLU A N 1
ATOM 1739 C CA . GLU A 1 214 ? -0.967 -38.469 -16.484 1 98.62 214 GLU A CA 1
ATOM 1740 C C . GLU A 1 214 ? 0.388 -39.156 -16.688 1 98.62 214 GLU A C 1
ATOM 1742 O O . GLU A 1 214 ? 0.46 -40.344 -16.922 1 98.62 214 GLU A O 1
ATOM 1747 N N . ASN A 1 215 ? 1.442 -38.312 -16.594 1 98.5 215 ASN A N 1
ATOM 1748 C CA . ASN A 1 215 ? 2.732 -38.812 -17.047 1 98.5 215 ASN A CA 1
ATOM 1749 C C . ASN A 1 215 ? 3.785 -38.719 -15.945 1 98.5 215 ASN A C 1
ATOM 1751 O O . ASN A 1 215 ? 4.848 -39.344 -16.047 1 98.5 215 ASN A O 1
ATOM 1755 N N . GLY A 1 216 ? 3.527 -38 -14.938 1 98.44 216 GLY A N 1
ATOM 1756 C CA . GLY A 1 216 ? 4.555 -37.719 -13.938 1 98.44 216 GLY A CA 1
ATOM 1757 C C . GLY A 1 216 ? 4.387 -38.562 -12.672 1 98.44 216 GLY A C 1
ATOM 1758 O O . GLY A 1 216 ? 5.055 -39.562 -12.492 1 98.44 216 GLY A O 1
ATOM 1759 N N . PHE A 1 217 ? 3.375 -38.219 -11.859 1 97.31 217 PHE A N 1
ATOM 1760 C CA . PHE A 1 217 ? 3.172 -38.781 -10.531 1 97.31 217 PHE A CA 1
ATOM 1761 C C . PHE A 1 217 ? 2.975 -40.281 -10.609 1 97.31 217 PHE A C 1
ATOM 1763 O O . PHE A 1 217 ? 2.102 -40.781 -11.336 1 97.31 217 PHE A O 1
ATOM 1770 N N . GLY A 1 218 ? 3.844 -41.031 -9.883 1 94.69 218 GLY A N 1
ATOM 1771 C CA . GLY A 1 218 ? 3.756 -42.5 -9.836 1 94.69 218 GLY A CA 1
ATOM 1772 C C . GLY A 1 218 ? 4.359 -43.156 -11.055 1 94.69 218 GLY A C 1
ATOM 1773 O O . GLY A 1 218 ? 4.426 -44.375 -11.117 1 94.69 218 GLY A O 1
ATOM 1774 N N . LYS A 1 219 ? 4.883 -42.375 -11.992 1 96.44 219 LYS A N 1
ATOM 1775 C CA . LYS A 1 219 ? 5.359 -42.969 -13.242 1 96.44 219 LYS A CA 1
ATOM 1776 C C . LYS A 1 219 ? 6.82 -42.594 -13.5 1 96.44 219 LYS A C 1
ATOM 1778 O O . LYS A 1 219 ? 7.566 -43.375 -14.094 1 96.44 219 LYS A O 1
ATOM 1783 N N . LEU A 1 220 ? 7.18 -41.406 -13.164 1 96.38 220 LEU A N 1
ATOM 1784 C CA . LEU A 1 220 ? 8.555 -40.938 -13.312 1 96.38 220 LEU A CA 1
ATOM 1785 C C . LEU A 1 220 ? 9.242 -40.844 -11.953 1 96.38 220 LEU A C 1
ATOM 1787 O O . LEU A 1 220 ? 8.688 -40.25 -11.023 1 96.38 220 LEU A O 1
ATOM 1791 N N . PRO A 1 221 ? 10.422 -41.375 -11.852 1 94.69 221 PRO A N 1
ATOM 1792 C CA . PRO A 1 221 ? 11.148 -41.25 -10.586 1 94.69 221 PRO A CA 1
ATOM 1793 C C . PRO A 1 221 ? 11.398 -39.781 -10.219 1 94.69 221 PRO A C 1
ATOM 1795 O O . PRO A 1 221 ? 11.461 -39.438 -9.031 1 94.69 221 PRO A O 1
ATOM 1798 N N . GLN A 1 222 ? 11.492 -38.875 -11.219 1 94.5 222 GLN A N 1
ATOM 1799 C CA . GLN A 1 222 ? 11.727 -37.469 -11.008 1 94.5 222 GLN A CA 1
ATOM 1800 C C . GLN A 1 222 ? 10.5 -36.781 -10.391 1 94.5 222 GLN A C 1
ATOM 1802 O O . GLN A 1 222 ? 10.578 -35.656 -9.93 1 94.5 222 GLN A O 1
ATOM 1807 N N . CYS A 1 223 ? 9.398 -37.469 -10.477 1 95.81 223 CYS A N 1
ATOM 1808 C CA . CYS A 1 223 ? 8.164 -36.938 -9.914 1 95.81 223 CYS A CA 1
ATOM 1809 C C . CYS A 1 223 ? 7.738 -37.719 -8.68 1 95.81 223 CYS A C 1
ATOM 1811 O O . CYS A 1 223 ? 6.574 -38.094 -8.555 1 95.81 223 CYS A O 1
ATOM 1813 N N . ALA A 1 224 ? 8.688 -38 -7.852 1 91.12 224 ALA A N 1
ATOM 1814 C CA . ALA A 1 224 ? 8.5 -38.688 -6.582 1 91.12 224 ALA A CA 1
ATOM 1815 C C . ALA A 1 224 ? 9.164 -37.938 -5.438 1 91.12 224 ALA A C 1
ATOM 1817 O O . ALA A 1 224 ? 10.023 -37.094 -5.668 1 91.12 224 ALA A O 1
ATOM 1818 N N . PRO A 1 225 ? 8.609 -38.188 -4.172 1 85.75 225 PRO A N 1
ATOM 1819 C CA . PRO A 1 225 ? 9.266 -37.531 -3.031 1 85.75 225 PRO A CA 1
ATOM 1820 C C . PRO A 1 225 ? 10.75 -37.875 -2.939 1 85.75 225 PRO A C 1
ATOM 1822 O O . PRO A 1 225 ? 11.156 -39 -3.232 1 85.75 225 PRO A O 1
ATOM 1825 N N . SER A 1 226 ? 11.484 -36.812 -2.693 1 76 226 SER A N 1
ATOM 1826 C CA . SER A 1 226 ? 12.922 -37 -2.561 1 76 226 SER A CA 1
ATOM 1827 C C . SER A 1 226 ? 13.336 -37.094 -1.096 1 76 226 SER A C 1
ATOM 1829 O O . SER A 1 226 ? 12.539 -36.812 -0.201 1 76 226 SER A O 1
ATOM 1831 N N . GLU A 1 227 ? 14.539 -37.594 -0.932 1 66.25 227 GLU A N 1
ATOM 1832 C CA . GLU A 1 227 ? 15.125 -37.688 0.398 1 66.25 227 GLU A CA 1
ATOM 1833 C C . GLU A 1 227 ? 15.352 -36.312 1.028 1 66.25 227 GLU A C 1
ATOM 1835 O O . GLU A 1 227 ? 15.273 -36.188 2.25 1 66.25 227 GLU A O 1
ATOM 1840 N N . ARG A 1 228 ? 15.852 -35.406 0.254 1 63.62 228 ARG A N 1
ATOM 1841 C CA . ARG A 1 228 ? 16.047 -34.062 0.765 1 63.62 228 ARG A CA 1
ATOM 1842 C C . ARG A 1 228 ? 14.781 -33.219 0.562 1 63.62 228 ARG A C 1
ATOM 1844 O O . ARG A 1 228 ? 14.484 -32.812 -0.558 1 63.62 228 ARG A O 1
ATOM 1851 N N . PRO A 1 229 ? 14.117 -32.969 1.628 1 65.69 229 PRO A N 1
ATOM 1852 C CA . PRO A 1 229 ? 12.742 -32.5 1.516 1 65.69 229 PRO A CA 1
ATOM 1853 C C . PRO A 1 229 ? 12.656 -31.016 1.143 1 65.69 229 PRO A C 1
ATOM 1855 O O . PRO A 1 229 ? 13.445 -30.203 1.635 1 65.69 229 PRO A O 1
ATOM 1858 N N . GLY A 1 230 ? 12.062 -30.594 0.051 1 87.75 230 GLY A N 1
ATOM 1859 C CA . GLY A 1 230 ? 11.531 -29.344 -0.48 1 87.75 230 GLY A CA 1
ATOM 1860 C C . GLY A 1 230 ? 10.523 -29.562 -1.601 1 87.75 230 GLY A C 1
ATOM 1861 O O . GLY A 1 230 ? 10.906 -29.906 -2.721 1 87.75 230 GLY A O 1
ATOM 1862 N N . GLU A 1 231 ? 9.305 -29.422 -1.197 1 91.25 231 GLU A N 1
ATOM 1863 C CA . GLU A 1 231 ? 8.25 -29.719 -2.16 1 91.25 231 GLU A CA 1
ATOM 1864 C C . GLU A 1 231 ? 8.43 -28.922 -3.443 1 91.25 231 GLU A C 1
ATOM 1866 O O . GLU A 1 231 ? 8.117 -29.391 -4.535 1 91.25 231 GLU A O 1
ATOM 1871 N N . ASP A 1 232 ? 8.992 -27.688 -3.348 1 94.38 232 ASP A N 1
ATOM 1872 C CA . ASP A 1 232 ? 9.164 -26.844 -4.527 1 94.38 232 ASP A CA 1
ATOM 1873 C C . ASP A 1 232 ? 10.281 -27.391 -5.422 1 94.38 232 ASP A C 1
ATOM 1875 O O . ASP A 1 232 ? 10.156 -27.391 -6.648 1 94.38 232 ASP A O 1
ATOM 1879 N N . ILE A 1 233 ? 11.344 -27.953 -4.816 1 94.31 233 ILE A N 1
ATOM 1880 C CA . ILE A 1 233 ? 12.43 -28.578 -5.574 1 94.31 233 ILE A CA 1
ATOM 1881 C C . ILE A 1 233 ? 11.922 -29.828 -6.289 1 94.31 233 ILE A C 1
ATOM 1883 O O . ILE A 1 233 ? 12.211 -30.031 -7.469 1 94.31 233 ILE A O 1
ATOM 1887 N N . GLU A 1 234 ? 11.148 -30.625 -5.598 1 94.69 234 GLU A N 1
ATOM 1888 C CA . GLU A 1 234 ? 10.609 -31.859 -6.156 1 94.69 234 GLU A CA 1
ATOM 1889 C C . GLU A 1 234 ? 9.664 -31.562 -7.32 1 94.69 234 GLU A C 1
ATOM 1891 O O . GLU A 1 234 ? 9.742 -32.219 -8.367 1 94.69 234 GLU A O 1
ATOM 1896 N N . ILE A 1 235 ? 8.828 -30.578 -7.148 1 96.62 235 ILE A N 1
ATOM 1897 C CA . ILE A 1 235 ? 7.895 -30.203 -8.203 1 96.62 235 ILE A CA 1
ATOM 1898 C C . ILE A 1 235 ? 8.656 -29.625 -9.391 1 96.62 235 ILE A C 1
ATOM 1900 O O . ILE A 1 235 ? 8.344 -29.922 -10.547 1 96.62 235 ILE A O 1
ATOM 1904 N N . GLY A 1 236 ? 9.648 -28.797 -9.125 1 97.19 236 GLY A N 1
ATOM 1905 C CA . GLY A 1 236 ? 10.477 -28.266 -10.195 1 97.19 236 GLY A CA 1
ATOM 1906 C C . GLY A 1 236 ? 11.164 -29.359 -11 1 97.19 236 GLY A C 1
ATOM 1907 O O . GLY A 1 236 ? 11.188 -29.312 -12.234 1 97.19 236 GLY A O 1
ATOM 1908 N N . THR A 1 237 ? 11.727 -30.344 -10.328 1 95.75 237 THR A N 1
ATOM 1909 C CA . THR A 1 237 ? 12.375 -31.484 -10.969 1 95.75 237 THR A CA 1
ATOM 1910 C C . THR A 1 237 ? 11.383 -32.25 -11.844 1 95.75 237 THR A C 1
ATOM 1912 O O . THR A 1 237 ? 11.711 -32.625 -12.969 1 95.75 237 THR A O 1
ATOM 1915 N N . CYS A 1 238 ? 10.219 -32.406 -11.305 1 97.56 238 CYS A N 1
ATOM 1916 C CA . CYS A 1 238 ? 9.156 -33.094 -12.039 1 97.56 238 CYS A CA 1
ATOM 1917 C C . CYS A 1 238 ? 8.781 -32.312 -13.297 1 97.56 238 CYS A C 1
ATOM 1919 O O . CYS A 1 238 ? 8.68 -32.906 -14.383 1 97.56 238 CYS A O 1
ATOM 1921 N N . MET A 1 239 ? 8.609 -30.984 -13.188 1 98.38 239 MET A N 1
ATOM 1922 C CA . MET A 1 239 ? 8.242 -30.156 -14.328 1 98.38 239 MET A CA 1
ATOM 1923 C C . MET A 1 239 ? 9.305 -30.219 -15.414 1 98.38 239 MET A C 1
ATOM 1925 O O . MET A 1 239 ? 8.984 -30.312 -16.594 1 98.38 239 MET A O 1
ATOM 1929 N N . THR A 1 240 ? 10.523 -30.188 -15.023 1 97.25 240 THR A N 1
ATOM 1930 C CA . THR A 1 240 ? 11.617 -30.281 -15.977 1 97.25 240 THR A CA 1
ATOM 1931 C C . THR A 1 240 ? 11.578 -31.625 -16.719 1 97.25 240 THR A C 1
ATOM 1933 O O . THR A 1 240 ? 11.695 -31.656 -17.938 1 97.25 240 THR A O 1
ATOM 1936 N N . ALA A 1 241 ? 11.344 -32.688 -16.016 1 97.81 241 ALA A N 1
ATOM 1937 C CA . ALA A 1 241 ? 11.297 -34 -16.594 1 97.81 241 ALA A CA 1
ATOM 1938 C C . ALA A 1 241 ? 10.148 -34.156 -17.594 1 97.81 241 ALA A C 1
ATOM 1940 O O . ALA A 1 241 ? 10.227 -34.906 -18.547 1 97.81 241 ALA A O 1
ATOM 1941 N N . LEU A 1 242 ? 9.102 -33.375 -17.375 1 98.5 242 LEU A N 1
ATOM 1942 C CA . LEU A 1 242 ? 7.898 -33.469 -18.188 1 98.5 242 LEU A CA 1
ATOM 1943 C C . LEU A 1 242 ? 7.938 -32.438 -19.312 1 98.5 242 LEU A C 1
ATOM 1945 O O . LEU A 1 242 ? 6.938 -32.219 -20 1 98.5 242 LEU A O 1
ATOM 1949 N N . ASN A 1 243 ? 9.023 -31.734 -19.469 1 97.75 243 ASN A N 1
ATOM 1950 C CA . ASN A 1 243 ? 9.227 -30.719 -20.5 1 97.75 243 ASN A CA 1
ATOM 1951 C C . ASN A 1 243 ? 8.219 -29.578 -20.375 1 97.75 243 ASN A C 1
ATOM 1953 O O . ASN A 1 243 ? 7.641 -29.141 -21.359 1 97.75 243 ASN A O 1
ATOM 1957 N N . VAL A 1 244 ? 7.891 -29.266 -19.156 1 98.19 244 VAL A N 1
ATOM 1958 C CA . VAL A 1 244 ? 7.105 -28.062 -18.875 1 98.19 244 VAL A CA 1
ATOM 1959 C C . VAL A 1 244 ? 8.023 -26.844 -18.828 1 98.19 244 VAL A C 1
ATOM 1961 O O . VAL A 1 244 ? 9.047 -26.859 -18.141 1 98.19 244 VAL A O 1
ATOM 1964 N N . THR A 1 245 ? 7.68 -25.812 -19.562 1 96.88 245 THR A N 1
ATOM 1965 C CA . THR A 1 245 ? 8.547 -24.641 -19.719 1 96.88 245 THR A CA 1
ATOM 1966 C C . THR A 1 245 ? 8.484 -23.75 -18.484 1 96.88 245 THR A C 1
ATOM 1968 O O . THR A 1 245 ? 7.402 -23.344 -18.062 1 96.88 245 THR A O 1
ATOM 1971 N N . ALA A 1 246 ? 9.641 -23.531 -17.938 1 96.31 246 ALA A N 1
ATOM 1972 C CA . ALA A 1 246 ? 9.75 -22.562 -16.844 1 96.31 246 ALA A CA 1
ATOM 1973 C C . ALA A 1 246 ? 9.766 -21.125 -17.391 1 96.31 246 ALA A C 1
ATOM 1975 O O . ALA A 1 246 ? 10.789 -20.656 -17.906 1 96.31 246 ALA A O 1
ATOM 1976 N N . VAL A 1 247 ? 8.719 -20.406 -17.172 1 96.19 247 VAL A N 1
ATOM 1977 C CA . VAL A 1 247 ? 8.586 -19.062 -17.734 1 96.19 247 VAL A CA 1
ATOM 1978 C C . VAL A 1 247 ? 9.289 -18.062 -16.844 1 96.19 247 VAL A C 1
ATOM 1980 O O . VAL A 1 247 ? 9.195 -18.141 -15.617 1 96.19 247 VAL A O 1
ATOM 1983 N N . ASP A 1 248 ? 10.062 -17.141 -17.422 1 95.62 248 ASP A N 1
ATOM 1984 C CA . ASP A 1 248 ? 10.633 -16.031 -16.672 1 95.62 248 ASP A CA 1
ATOM 1985 C C . ASP A 1 248 ? 9.562 -15 -16.328 1 95.62 248 ASP A C 1
ATOM 1987 O O . ASP A 1 248 ? 9.086 -14.273 -17.203 1 95.62 248 ASP A O 1
ATOM 1991 N N . THR A 1 249 ? 9.195 -14.891 -15.078 1 96.88 249 THR A N 1
ATOM 1992 C CA . THR A 1 249 ? 8.07 -14.07 -14.648 1 96.88 249 THR A CA 1
ATOM 1993 C C . THR A 1 249 ? 8.516 -12.633 -14.391 1 96.88 249 THR A C 1
ATOM 1995 O O . THR A 1 249 ? 7.703 -11.789 -14 1 96.88 249 THR A O 1
ATOM 1998 N N . ARG A 1 250 ? 9.789 -12.273 -14.555 1 96.56 250 ARG A N 1
ATOM 1999 C CA . ARG A 1 250 ? 10.281 -10.922 -14.336 1 96.56 250 ARG A CA 1
ATOM 2000 C C . ARG A 1 250 ? 9.695 -9.953 -15.359 1 96.56 250 ARG A C 1
ATOM 2002 O O . ARG A 1 250 ? 9.195 -10.367 -16.406 1 96.56 250 ARG A O 1
ATOM 2009 N N . ASP A 1 251 ? 9.75 -8.695 -15 1 95.88 251 ASP A N 1
ATOM 2010 C CA . ASP A 1 251 ? 9.195 -7.707 -15.914 1 95.88 251 ASP A CA 1
ATOM 2011 C C . ASP A 1 251 ? 10.211 -7.297 -16.969 1 95.88 251 ASP A C 1
ATOM 2013 O O . ASP A 1 251 ? 11.305 -7.863 -17.031 1 95.88 251 ASP A O 1
ATOM 2017 N N . SER A 1 252 ? 9.828 -6.375 -17.828 1 93.56 252 SER A N 1
ATOM 2018 C CA . SER A 1 252 ? 10.641 -5.98 -18.969 1 93.56 252 SER A CA 1
ATOM 2019 C C . SER A 1 252 ? 11.961 -5.367 -18.531 1 93.56 252 SER A C 1
ATOM 2021 O O . SER A 1 252 ? 12.914 -5.297 -19.328 1 93.56 252 SER A O 1
ATOM 2023 N N . GLN A 1 253 ? 12.078 -4.922 -17.328 1 94 253 GLN A N 1
ATOM 2024 C CA . GLN A 1 253 ? 13.312 -4.367 -16.781 1 94 253 GLN A CA 1
ATOM 2025 C C . GLN A 1 253 ? 14.062 -5.402 -15.953 1 94 253 GLN A C 1
ATOM 2027 O O . GLN A 1 253 ? 14.961 -5.059 -15.188 1 94 253 GLN A O 1
ATOM 2032 N N . LYS A 1 254 ? 13.57 -6.645 -15.984 1 94.69 254 LYS A N 1
ATOM 2033 C CA . LYS A 1 254 ? 14.195 -7.793 -15.328 1 94.69 254 LYS A CA 1
ATOM 2034 C C . LYS A 1 254 ? 14.023 -7.719 -13.812 1 94.69 254 LYS A C 1
ATOM 2036 O O . LYS A 1 254 ? 14.914 -8.109 -13.062 1 94.69 254 LYS A O 1
ATOM 2041 N N . ARG A 1 255 ? 12.992 -7.094 -13.398 1 96.19 255 ARG A N 1
ATOM 2042 C CA . ARG A 1 255 ? 12.672 -7.023 -11.977 1 96.19 255 ARG A CA 1
ATOM 2043 C C . ARG A 1 255 ? 11.68 -8.117 -11.594 1 96.19 255 ARG A C 1
ATOM 2045 O O . ARG A 1 255 ? 10.75 -8.422 -12.352 1 96.19 255 ARG A O 1
ATOM 2052 N N . HIS A 1 256 ? 11.805 -8.617 -10.391 1 96.81 256 HIS A N 1
ATOM 2053 C CA . HIS A 1 256 ? 11.008 -9.75 -9.938 1 96.81 256 HIS A CA 1
ATOM 2054 C C . HIS A 1 256 ? 9.586 -9.32 -9.594 1 96.81 256 HIS A C 1
ATOM 2056 O O . HIS A 1 256 ? 9.375 -8.242 -9.039 1 96.81 256 HIS A O 1
ATOM 2062 N N . ARG A 1 257 ? 8.609 -10.172 -9.883 1 98.12 257 ARG A N 1
ATOM 2063 C CA . ARG A 1 257 ? 7.207 -9.906 -9.586 1 98.12 257 ARG A CA 1
ATOM 2064 C C . ARG A 1 257 ? 6.711 -10.812 -8.453 1 98.12 257 ARG A C 1
ATOM 2066 O O . ARG A 1 257 ? 5.75 -10.469 -7.762 1 98.12 257 ARG A O 1
ATOM 2073 N N . MET A 1 258 ? 7.238 -11.992 -8.375 1 98.44 258 MET A N 1
ATOM 2074 C CA . MET A 1 258 ? 6.902 -12.945 -7.316 1 98.44 258 MET A CA 1
ATOM 2075 C C . MET A 1 258 ? 8.039 -13.055 -6.305 1 98.44 258 MET A C 1
ATOM 2077 O O . MET A 1 258 ? 9.102 -13.586 -6.609 1 98.44 258 MET A O 1
ATOM 2081 N N . LEU A 1 259 ? 7.809 -12.617 -5.105 1 97.5 259 LEU A N 1
ATOM 2082 C CA . LEU A 1 259 ? 8.891 -12.359 -4.164 1 97.5 259 LEU A CA 1
ATOM 2083 C C . LEU A 1 259 ? 8.898 -13.391 -3.043 1 97.5 259 LEU A C 1
ATOM 2085 O O . LEU A 1 259 ? 7.883 -13.594 -2.379 1 97.5 259 LEU A O 1
ATOM 2089 N N . PRO A 1 260 ? 10.023 -14 -2.768 1 96.5 260 PRO A N 1
ATOM 2090 C CA . PRO A 1 260 ? 10.102 -15.062 -1.769 1 96.5 260 PRO A CA 1
ATOM 2091 C C . PRO A 1 260 ? 10.25 -14.531 -0.345 1 96.5 260 PRO A C 1
ATOM 2093 O O . PRO A 1 260 ? 10.414 -15.312 0.597 1 96.5 260 PRO A O 1
ATOM 2096 N N . LEU A 1 261 ? 10.211 -13.203 -0.165 1 96.06 261 LEU A N 1
ATOM 2097 C CA . LEU A 1 261 ? 10.367 -12.586 1.147 1 96.06 261 LEU A CA 1
ATOM 2098 C C . LEU A 1 261 ? 9.203 -11.648 1.452 1 96.06 261 LEU A C 1
ATOM 2100 O O . LEU A 1 261 ? 8.398 -11.352 0.572 1 96.06 261 LEU A O 1
ATOM 2104 N N . SER A 1 262 ? 9.164 -11.25 2.721 1 96.06 262 SER A N 1
ATOM 2105 C CA . SER A 1 262 ? 8.109 -10.352 3.16 1 96.06 262 SER A CA 1
ATOM 2106 C C . SER A 1 262 ? 8.312 -8.945 2.604 1 96.06 262 SER A C 1
ATOM 2108 O O . SER A 1 262 ? 9.414 -8.594 2.18 1 96.06 262 SER A O 1
ATOM 2110 N N . PRO A 1 263 ? 7.227 -8.125 2.592 1 96.62 263 PRO A N 1
ATOM 2111 C CA . PRO A 1 263 ? 7.398 -6.73 2.186 1 96.62 263 PRO A CA 1
ATOM 2112 C C . PRO A 1 263 ? 8.461 -6.008 3.006 1 96.62 263 PRO A C 1
ATOM 2114 O O . PRO A 1 263 ? 9.281 -5.266 2.449 1 96.62 263 PRO A O 1
ATOM 2117 N N . GLU A 1 264 ? 8.523 -6.238 4.273 1 94 264 GLU A N 1
ATOM 2118 C CA . GLU A 1 264 ? 9.438 -5.527 5.164 1 94 264 GLU A CA 1
ATOM 2119 C C . GLU A 1 264 ? 10.883 -5.949 4.922 1 94 264 GLU A C 1
ATOM 2121 O O . GLU A 1 264 ? 11.812 -5.207 5.25 1 94 264 GLU A O 1
ATOM 2126 N N . LYS A 1 265 ? 11.031 -7.066 4.422 1 92.25 265 LYS A N 1
ATOM 2127 C CA . LYS A 1 265 ? 12.383 -7.52 4.105 1 92.25 265 LYS A CA 1
ATOM 2128 C C . LYS A 1 265 ? 12.797 -7.078 2.707 1 92.25 265 LYS A C 1
ATOM 2130 O O . LYS A 1 265 ? 13.969 -6.77 2.469 1 92.25 265 LYS A O 1
ATOM 2135 N N . THR A 1 266 ? 11.852 -7.023 1.818 1 93.69 266 THR A N 1
ATOM 2136 C CA . THR A 1 266 ? 12.133 -6.781 0.408 1 93.69 266 THR A CA 1
ATOM 2137 C C . THR A 1 266 ? 12.203 -5.285 0.119 1 93.69 266 THR A C 1
ATOM 2139 O O . THR A 1 266 ? 13.07 -4.832 -0.631 1 93.69 266 THR A O 1
ATOM 2142 N N . LEU A 1 267 ? 11.391 -4.523 0.792 1 94.44 267 LEU A N 1
ATOM 2143 C CA . LEU A 1 267 ? 11.18 -3.145 0.362 1 94.44 267 LEU A CA 1
ATOM 2144 C C . LEU A 1 267 ? 12.055 -2.184 1.157 1 94.44 267 LEU A C 1
ATOM 2146 O O . LEU A 1 267 ? 12.102 -0.988 0.862 1 94.44 267 LEU A O 1
ATOM 2150 N N . VAL A 1 268 ? 12.703 -2.674 2.15 1 91.38 268 VAL A N 1
ATOM 2151 C CA . VAL A 1 268 ? 13.641 -1.879 2.936 1 91.38 268 VAL A CA 1
ATOM 2152 C C . VAL A 1 268 ? 15.039 -1.969 2.32 1 91.38 268 VAL A C 1
ATOM 2154 O O . VAL A 1 268 ? 15.5 -3.059 1.98 1 91.38 268 VAL A O 1
ATOM 2157 N N . PRO A 1 269 ? 15.656 -0.85 2.152 1 85.25 269 PRO A N 1
ATOM 2158 C CA . PRO A 1 269 ? 17.031 -0.929 1.631 1 85.25 269 PRO A CA 1
ATOM 2159 C C . PRO A 1 269 ? 17.984 -1.638 2.588 1 85.25 269 PRO A C 1
ATOM 2161 O O . PRO A 1 269 ? 18.312 -1.098 3.645 1 85.25 269 PRO A O 1
ATOM 2164 N N . ARG A 1 270 ? 18.281 -2.789 2.242 1 83.56 270 ARG A N 1
ATOM 2165 C CA . ARG A 1 270 ? 19.219 -3.596 3.02 1 83.56 270 ARG A CA 1
ATOM 2166 C C . ARG A 1 270 ? 19.922 -4.621 2.137 1 83.56 270 ARG A C 1
ATOM 2168 O O . ARG A 1 270 ? 19.578 -4.781 0.964 1 83.56 270 ARG A O 1
ATOM 2175 N N . ARG A 1 271 ? 20.875 -5.16 2.736 1 72.94 271 ARG A N 1
ATOM 2176 C CA . ARG A 1 271 ? 21.547 -6.246 2.029 1 72.94 271 ARG A CA 1
ATOM 2177 C C . ARG A 1 271 ? 20.641 -7.461 1.895 1 72.94 271 ARG A C 1
ATOM 2179 O O . ARG A 1 271 ? 19.891 -7.793 2.822 1 72.94 271 ARG A O 1
ATOM 2186 N N . VAL A 1 272 ? 20.75 -8.023 0.71 1 79.44 272 VAL A N 1
ATOM 2187 C CA . VAL A 1 272 ? 19.953 -9.219 0.453 1 79.44 272 VAL A CA 1
ATOM 2188 C C . VAL A 1 272 ? 20.469 -10.375 1.304 1 79.44 272 VAL A C 1
ATOM 2190 O O . VAL A 1 272 ? 21.672 -10.547 1.47 1 79.44 272 VAL A O 1
ATOM 2193 N N . SER A 1 273 ? 19.516 -11.156 1.76 1 76.56 273 SER A N 1
ATOM 2194 C CA . SER A 1 273 ? 19.875 -12.297 2.594 1 76.56 273 SER A CA 1
ATOM 2195 C C . SER A 1 273 ? 20.672 -13.328 1.806 1 76.56 273 SER A C 1
ATOM 2197 O O . SER A 1 273 ? 20.5 -13.469 0.594 1 76.56 273 SER A O 1
ATOM 2199 N N . ASN A 1 274 ? 21.422 -14.117 2.484 1 75.75 274 ASN A N 1
ATOM 2200 C CA . ASN A 1 274 ? 22.266 -15.141 1.882 1 75.75 274 ASN A CA 1
ATOM 2201 C C . ASN A 1 274 ? 21.438 -16.281 1.292 1 75.75 274 ASN A C 1
ATOM 2203 O O . ASN A 1 274 ? 21.766 -16.812 0.233 1 75.75 274 ASN A O 1
ATOM 2207 N N . PHE A 1 275 ? 20.391 -16.547 1.98 1 79.75 275 PHE A N 1
ATOM 2208 C CA . PHE A 1 275 ? 19.531 -17.625 1.496 1 79.75 275 PHE A CA 1
ATOM 2209 C C . PHE A 1 275 ? 19.016 -17.312 0.1 1 79.75 275 PHE A C 1
ATOM 2211 O O . PHE A 1 275 ? 19.094 -18.141 -0.805 1 79.75 275 PHE A O 1
ATOM 2218 N N . VAL A 1 276 ? 18.5 -16.125 -0.098 1 84.75 276 VAL A N 1
ATOM 2219 C CA . VAL A 1 276 ? 17.938 -15.734 -1.39 1 84.75 276 VAL A CA 1
ATOM 2220 C C . VAL A 1 276 ? 19.047 -15.711 -2.443 1 84.75 276 VAL A C 1
ATOM 2222 O O . VAL A 1 276 ? 18.859 -16.203 -3.559 1 84.75 276 VAL A O 1
ATOM 2225 N N . LYS A 1 277 ? 20.172 -15.312 -2.051 1 84.62 277 LYS A N 1
ATOM 2226 C CA . LYS A 1 277 ? 21.281 -15.227 -2.99 1 84.62 277 LYS A CA 1
ATOM 2227 C C . LYS A 1 277 ? 21.75 -16.609 -3.424 1 84.62 277 LYS A C 1
ATOM 2229 O O . LYS A 1 277 ? 22.172 -16.797 -4.566 1 84.62 277 LYS A O 1
ATOM 2234 N N . GLN A 1 278 ? 21.656 -17.484 -2.57 1 88.44 278 GLN A N 1
ATOM 2235 C CA . GLN A 1 278 ? 22.172 -18.828 -2.811 1 88.44 278 GLN A CA 1
ATOM 2236 C C . GLN A 1 278 ? 21.375 -19.547 -3.883 1 88.44 278 GLN A C 1
ATOM 2238 O O . GLN A 1 278 ? 21.922 -20.281 -4.699 1 88.44 278 GLN A O 1
ATOM 2243 N N . TYR A 1 279 ? 20.062 -19.328 -3.898 1 91.94 279 TYR A N 1
ATOM 2244 C CA . TYR A 1 279 ? 19.219 -20.141 -4.754 1 91.94 279 TYR A CA 1
ATOM 2245 C C . TYR A 1 279 ? 18.703 -19.344 -5.945 1 91.94 279 TYR A C 1
ATOM 2247 O O . TYR A 1 279 ? 18.234 -19.922 -6.926 1 91.94 279 TYR A O 1
ATOM 2255 N N . MET A 1 280 ? 18.812 -18.062 -5.887 1 93.81 280 MET A N 1
ATOM 2256 C CA . MET A 1 280 ? 18.219 -17.188 -6.895 1 93.81 280 MET A CA 1
ATOM 2257 C C . MET A 1 280 ? 18.938 -17.344 -8.234 1 93.81 280 MET A C 1
ATOM 2259 O O . MET A 1 280 ? 20.172 -17.281 -8.297 1 93.81 280 MET A O 1
ATOM 2263 N N . VAL A 1 281 ? 18.141 -17.531 -9.289 1 92.94 281 VAL A N 1
ATOM 2264 C CA . VAL A 1 281 ? 18.703 -17.656 -10.625 1 92.94 281 VAL A CA 1
ATOM 2265 C C . VAL A 1 281 ? 19.141 -16.281 -11.133 1 92.94 281 VAL A C 1
ATOM 2267 O O . VAL A 1 281 ? 20.234 -16.141 -11.703 1 92.94 281 VAL A O 1
ATOM 2270 N N . HIS A 1 282 ? 18.297 -15.281 -10.961 1 91.81 282 HIS A N 1
ATOM 2271 C CA . HIS A 1 282 ? 18.547 -13.938 -11.469 1 91.81 282 HIS A CA 1
ATOM 2272 C C . HIS A 1 282 ? 18.922 -12.984 -10.336 1 91.81 282 HIS A C 1
ATOM 2274 O O . HIS A 1 282 ? 18.719 -13.289 -9.164 1 91.81 282 HIS A O 1
ATOM 2280 N N . ASN A 1 283 ? 19.391 -11.852 -10.734 1 89.5 283 ASN A N 1
ATOM 2281 C CA . ASN A 1 283 ? 19.75 -10.844 -9.734 1 89.5 283 ASN A CA 1
ATOM 2282 C C . ASN A 1 283 ? 18.547 -10.43 -8.906 1 89.5 283 ASN A C 1
ATOM 2284 O O . ASN A 1 283 ? 17.438 -10.273 -9.438 1 89.5 283 ASN A O 1
ATOM 2288 N N . TYR A 1 284 ? 18.812 -10.305 -7.625 1 89.06 284 TYR A N 1
ATOM 2289 C CA . TYR A 1 284 ? 17.781 -9.922 -6.668 1 89.06 284 TYR A CA 1
ATOM 2290 C C . TYR A 1 284 ? 18.234 -8.75 -5.805 1 89.06 284 TYR A C 1
ATOM 2292 O O . TYR A 1 284 ? 19.312 -8.812 -5.191 1 89.06 284 TYR A O 1
ATOM 2300 N N . THR A 1 285 ? 17.438 -7.68 -5.797 1 89.44 285 THR A N 1
ATOM 2301 C CA . THR A 1 285 ? 17.781 -6.5 -5.016 1 89.44 285 THR A CA 1
ATOM 2302 C C . THR A 1 285 ? 16.641 -6.129 -4.062 1 89.44 285 THR A C 1
ATOM 2304 O O . THR A 1 285 ? 15.484 -6.5 -4.293 1 89.44 285 THR A O 1
ATOM 2307 N N . HIS A 1 286 ? 17.062 -5.477 -2.973 1 91.06 286 HIS A N 1
ATOM 2308 C CA . HIS A 1 286 ? 16.094 -4.953 -2.018 1 91.06 286 HIS A CA 1
ATOM 2309 C C . HIS A 1 286 ? 15.883 -3.455 -2.209 1 91.06 286 HIS A C 1
ATOM 2311 O O . HIS A 1 286 ? 16.594 -2.82 -2.99 1 91.06 286 HIS A O 1
ATOM 2317 N N . GLY A 1 287 ? 14.828 -2.885 -1.521 1 89.62 287 GLY A N 1
ATOM 2318 C CA . GLY A 1 287 ? 14.633 -1.444 -1.513 1 89.62 287 GLY A CA 1
ATOM 2319 C C . GLY A 1 287 ? 13.867 -0.94 -2.725 1 89.62 287 GLY A C 1
ATOM 2320 O O . GLY A 1 287 ? 12.977 -1.624 -3.232 1 89.62 287 GLY A O 1
ATOM 2321 N N . GLU A 1 288 ? 14.211 0.187 -3.162 1 84.44 288 GLU A N 1
ATOM 2322 C CA . GLU A 1 288 ? 13.445 0.904 -4.18 1 84.44 288 GLU A CA 1
ATOM 2323 C C . GLU A 1 288 ? 13.523 0.194 -5.527 1 84.44 288 GLU A C 1
ATOM 2325 O O . GLU A 1 288 ? 12.578 0.244 -6.312 1 84.44 288 GLU A O 1
ATOM 2330 N N . ASN A 1 289 ? 14.531 -0.504 -5.754 1 84.62 289 ASN A N 1
ATOM 2331 C CA . ASN A 1 289 ? 14.703 -1.156 -7.051 1 84.62 289 ASN A CA 1
ATOM 2332 C C . ASN A 1 289 ? 14.516 -2.668 -6.945 1 84.62 289 ASN A C 1
ATOM 2334 O O . ASN A 1 289 ? 14.961 -3.414 -7.816 1 84.62 289 ASN A O 1
ATOM 2338 N N . CYS A 1 290 ? 13.859 -3.002 -6.016 1 87.81 290 CYS A N 1
ATOM 2339 C CA . CYS A 1 290 ? 13.781 -4.426 -5.711 1 87.81 290 CYS A CA 1
ATOM 2340 C C . CYS A 1 290 ? 12.914 -5.152 -6.734 1 87.81 290 CYS A C 1
ATOM 2342 O O . CYS A 1 290 ? 13.25 -6.266 -7.152 1 87.81 290 CYS A O 1
ATOM 2344 N N . CYS A 1 291 ? 11.938 -4.57 -7.051 1 94.38 291 CYS A N 1
ATOM 2345 C CA . CYS A 1 291 ? 10.93 -5.418 -7.68 1 94.38 291 CYS A CA 1
ATOM 2346 C C . CYS A 1 291 ? 10.078 -4.613 -8.648 1 94.38 291 CYS A C 1
ATOM 2348 O O . CYS A 1 291 ? 10.234 -3.395 -8.758 1 94.38 291 CYS A O 1
ATOM 23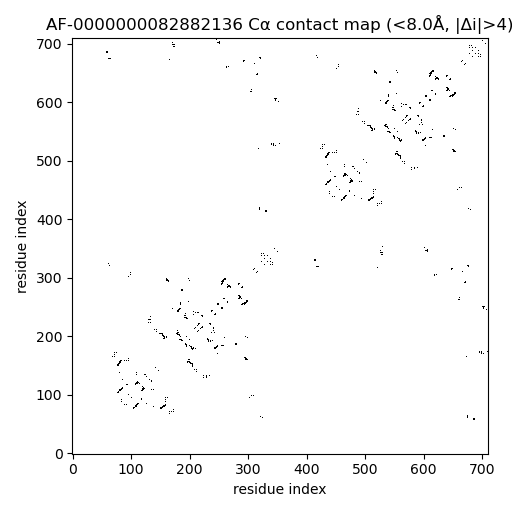50 N N . SER A 1 292 ? 9.312 -5.309 -9.398 1 97 292 SER A N 1
ATOM 2351 C CA . SER A 1 292 ? 8.43 -4.742 -10.406 1 97 292 SER A CA 1
ATOM 2352 C C . SER A 1 292 ? 7.363 -3.854 -9.773 1 97 292 SER A C 1
ATOM 2354 O O . SER A 1 292 ? 6.973 -4.066 -8.625 1 97 292 SER A O 1
ATOM 2356 N N . ASP A 1 293 ? 6.836 -2.855 -10.555 1 96.5 293 ASP A N 1
ATOM 2357 C CA . ASP A 1 293 ? 5.676 -2.082 -10.125 1 96.5 293 ASP A CA 1
ATOM 2358 C C . ASP A 1 293 ? 4.438 -2.969 -10 1 96.5 293 ASP A C 1
ATOM 2360 O O . ASP A 1 293 ? 3.471 -2.604 -9.328 1 96.5 293 ASP A O 1
ATOM 2364 N N . TYR A 1 294 ? 4.531 -4.086 -10.695 1 97.88 294 TYR A N 1
ATOM 2365 C CA . TYR A 1 294 ? 3.404 -5.012 -10.711 1 97.88 294 TYR A CA 1
ATOM 2366 C C . TYR A 1 294 ? 3.729 -6.289 -9.945 1 97.88 294 TYR A C 1
ATOM 2368 O O . TYR A 1 294 ? 3.561 -7.395 -10.469 1 97.88 294 TYR A O 1
ATOM 2376 N N . VAL A 1 295 ? 4.094 -6.07 -8.734 1 98.56 295 VAL A N 1
ATOM 2377 C CA . VAL A 1 295 ? 4.387 -7.203 -7.863 1 98.56 295 VAL A CA 1
ATOM 2378 C C . VAL A 1 295 ? 3.176 -8.125 -7.789 1 98.56 295 VAL A C 1
ATOM 2380 O O . VAL A 1 295 ? 2.033 -7.664 -7.746 1 98.56 295 VAL A O 1
ATOM 2383 N N . ILE A 1 296 ? 3.453 -9.398 -7.707 1 98.88 296 ILE A N 1
ATOM 2384 C CA . ILE A 1 296 ? 2.391 -10.398 -7.711 1 98.88 296 ILE A CA 1
ATOM 2385 C C . ILE A 1 296 ? 2.264 -11.023 -6.324 1 98.88 296 ILE A C 1
ATOM 2387 O O . ILE A 1 296 ? 1.156 -11.312 -5.863 1 98.88 296 ILE A O 1
ATOM 2391 N N . SER A 1 297 ? 3.416 -11.281 -5.691 1 98.88 297 SER A N 1
ATOM 2392 C CA . SER A 1 297 ? 3.27 -11.977 -4.414 1 98.88 297 SER A CA 1
ATOM 2393 C C . SER A 1 297 ? 4.406 -11.625 -3.461 1 98.88 297 SER A C 1
ATOM 2395 O O . SER A 1 297 ? 5.508 -11.273 -3.898 1 98.88 297 SER A O 1
ATOM 2397 N N . PHE A 1 298 ? 4.094 -11.633 -2.236 1 98.5 298 PHE A N 1
ATOM 2398 C CA . PHE A 1 298 ? 5.035 -11.586 -1.125 1 98.5 298 PHE A CA 1
ATOM 2399 C C . PHE A 1 298 ? 4.898 -12.82 -0.246 1 98.5 298 PHE A C 1
ATOM 2401 O O . PHE A 1 298 ? 3.785 -13.289 0.009 1 98.5 298 PHE A O 1
ATOM 2408 N N . HIS A 1 299 ? 6.031 -13.328 0.244 1 96.56 299 HIS A N 1
ATOM 2409 C CA . HIS A 1 299 ? 6.055 -14.43 1.197 1 96.56 299 HIS A CA 1
ATOM 2410 C C . HIS A 1 299 ? 6.312 -13.93 2.615 1 96.56 299 HIS A C 1
ATOM 2412 O O . HIS A 1 299 ? 6.73 -12.789 2.807 1 96.56 299 HIS A O 1
ATOM 2418 N N . TYR A 1 300 ? 5.957 -14.766 3.623 1 94.94 300 TYR A N 1
ATOM 2419 C CA . TYR A 1 300 ? 6.137 -14.477 5.043 1 94.94 300 TYR A CA 1
ATOM 2420 C C . TYR A 1 300 ? 5.297 -13.281 5.469 1 94.94 300 TYR A C 1
ATOM 2422 O O . TYR A 1 300 ? 5.75 -12.438 6.246 1 94.94 300 TYR A O 1
ATOM 2430 N N . VAL A 1 301 ? 4.148 -13.156 4.93 1 96.38 301 VAL A N 1
ATOM 2431 C CA . VAL A 1 301 ? 3.25 -12.055 5.27 1 96.38 301 VAL A CA 1
ATOM 2432 C C . VAL A 1 301 ? 2.453 -12.406 6.523 1 96.38 301 VAL A C 1
ATOM 2434 O O . VAL A 1 301 ? 1.698 -13.383 6.535 1 96.38 301 VAL A O 1
ATOM 2437 N N . GLU A 1 302 ? 2.623 -11.578 7.465 1 93.69 302 GLU A N 1
ATOM 2438 C CA . GLU A 1 302 ? 1.896 -11.789 8.719 1 93.69 302 GLU A CA 1
ATOM 2439 C C . GLU A 1 302 ? 0.414 -11.469 8.555 1 93.69 302 GLU A C 1
ATOM 2441 O O . GLU A 1 302 ? 0.028 -10.734 7.637 1 93.69 302 GLU A O 1
ATOM 2446 N N . SER A 1 303 ? -0.39 -11.992 9.508 1 92.62 303 SER A N 1
ATOM 2447 C CA . SER A 1 303 ? -1.844 -11.906 9.422 1 92.62 303 SER A CA 1
ATOM 2448 C C . SER A 1 303 ? -2.303 -10.453 9.305 1 92.62 303 SER A C 1
ATOM 2450 O O . SER A 1 303 ? -3.086 -10.117 8.414 1 92.62 303 SER A O 1
ATOM 2452 N N . ASN A 1 304 ? -1.818 -9.547 10.164 1 93.44 304 ASN A N 1
ATOM 2453 C CA . ASN A 1 304 ? -2.229 -8.148 10.109 1 93.44 304 ASN A CA 1
ATOM 2454 C C . ASN A 1 304 ? -1.796 -7.492 8.797 1 93.44 304 ASN A C 1
ATOM 2456 O O . ASN A 1 304 ? -2.537 -6.691 8.227 1 93.44 304 ASN A O 1
ATOM 2460 N N . MET A 1 305 ? -0.665 -7.887 8.383 1 95.88 305 MET A N 1
ATOM 2461 C CA . MET A 1 305 ? -0.113 -7.312 7.16 1 95.88 305 MET A CA 1
ATOM 2462 C C . MET A 1 305 ? -0.943 -7.715 5.945 1 95.88 305 MET A C 1
ATOM 2464 O O . MET A 1 305 ? -1.004 -6.98 4.957 1 95.88 305 MET A O 1
ATOM 2468 N N . MET A 1 306 ? -1.665 -8.828 5.984 1 96.19 306 MET A N 1
ATOM 2469 C CA . MET A 1 306 ? -2.559 -9.227 4.898 1 96.19 306 MET A CA 1
ATOM 2470 C C . MET A 1 306 ? -3.627 -8.164 4.66 1 96.19 306 MET A C 1
ATOM 2472 O O . MET A 1 306 ? -3.906 -7.801 3.516 1 96.19 306 MET A O 1
ATOM 2476 N N . TYR A 1 307 ? -4.102 -7.656 5.723 1 96.31 307 TYR A N 1
ATOM 2477 C CA . TYR A 1 307 ? -5.148 -6.645 5.629 1 96.31 307 TYR A CA 1
ATOM 2478 C C . TYR A 1 307 ? -4.574 -5.305 5.184 1 96.31 307 TYR A C 1
ATOM 2480 O O . TYR A 1 307 ? -5.223 -4.559 4.445 1 96.31 307 TYR A O 1
ATOM 2488 N N . VAL A 1 308 ? -3.389 -5.008 5.645 1 97.25 308 VAL A N 1
ATOM 2489 C CA . VAL A 1 308 ? -2.723 -3.779 5.223 1 97.25 308 VAL A CA 1
ATOM 2490 C C . VAL A 1 308 ? -2.506 -3.803 3.711 1 97.25 308 VAL A C 1
ATOM 2492 O O . VAL A 1 308 ? -2.871 -2.855 3.01 1 97.25 308 VAL A O 1
ATOM 2495 N N . LEU A 1 309 ? -1.979 -4.93 3.213 1 98.25 309 LEU A N 1
ATOM 2496 C CA . LEU A 1 309 ? -1.747 -5.059 1.778 1 98.25 309 LEU A CA 1
ATOM 2497 C C . LEU A 1 309 ? -3.062 -5.016 1.008 1 98.25 309 LEU A C 1
ATOM 2499 O O . LEU A 1 309 ? -3.154 -4.363 -0.035 1 98.25 309 LEU A O 1
ATOM 2503 N N . GLU A 1 310 ? -4.043 -5.672 1.549 1 97.56 310 GLU A N 1
ATOM 2504 C CA . GLU A 1 310 ? -5.363 -5.664 0.925 1 97.56 310 GLU A CA 1
ATOM 2505 C C . GLU A 1 310 ? -5.875 -4.238 0.733 1 97.56 310 GLU A C 1
ATOM 2507 O O . GLU A 1 310 ? -6.332 -3.881 -0.354 1 97.56 310 GLU A O 1
ATOM 2512 N N . SER A 1 311 ? -5.766 -3.441 1.73 1 97.25 311 SER A N 1
ATOM 2513 C CA . SER A 1 311 ? -6.27 -2.07 1.695 1 97.25 311 SER A CA 1
ATOM 2514 C C . SER A 1 311 ? -5.438 -1.202 0.759 1 97.25 311 SER A C 1
ATOM 2516 O O . SER A 1 311 ? -5.98 -0.381 0.017 1 97.25 311 SER A O 1
ATOM 2518 N N . LEU A 1 312 ? -4.168 -1.381 0.733 1 97.69 312 LEU A N 1
ATOM 2519 C CA . LEU A 1 312 ? -3.279 -0.501 -0.015 1 97.69 312 LEU A CA 1
ATOM 2520 C C . LEU A 1 312 ? -3.287 -0.853 -1.499 1 97.69 312 LEU A C 1
ATOM 2522 O O . LEU A 1 312 ? -3.031 0.006 -2.346 1 97.69 312 LEU A O 1
ATOM 2526 N N . PHE A 1 313 ? -3.637 -2.1 -1.85 1 97.62 313 PHE A N 1
ATOM 2527 C CA . PHE A 1 313 ? -3.713 -2.471 -3.258 1 97.62 313 PHE A CA 1
ATOM 2528 C C . PHE A 1 313 ? -5.09 -2.158 -3.826 1 97.62 313 PHE A C 1
ATOM 2530 O O . PHE A 1 313 ? -5.227 -1.864 -5.016 1 97.62 313 PHE A O 1
ATOM 2537 N N . TYR A 1 314 ? -6.117 -2.1 -2.986 1 96.44 314 TYR A N 1
ATOM 2538 C CA . TYR A 1 314 ? -7.434 -2.156 -3.613 1 96.44 314 TYR A CA 1
ATOM 2539 C C . TYR A 1 314 ? -8.32 -1.02 -3.119 1 96.44 314 TYR A C 1
ATOM 2541 O O . TYR A 1 314 ? -9.414 -0.804 -3.648 1 96.44 314 TYR A O 1
ATOM 2549 N N . LYS A 1 315 ? -7.871 -0.308 -2.141 1 95.88 315 LYS A N 1
ATOM 2550 C CA . LYS A 1 315 ? -8.75 0.737 -1.628 1 95.88 315 LYS A CA 1
ATOM 2551 C C . LYS A 1 315 ? -8.008 2.057 -1.469 1 95.88 315 LYS A C 1
ATOM 2553 O O . LYS A 1 315 ? -8.281 3.025 -2.178 1 95.88 315 LYS A O 1
ATOM 2558 N N . ILE A 1 316 ? -7.004 2.062 -0.567 1 97.44 316 ILE A N 1
ATOM 2559 C CA . ILE A 1 316 ? -6.293 3.287 -0.214 1 97.44 316 ILE A CA 1
ATOM 2560 C C . ILE A 1 316 ? -5.293 3.637 -1.313 1 97.44 316 ILE A C 1
ATOM 2562 O O . ILE A 1 316 ? -4.535 2.775 -1.771 1 97.44 316 ILE A O 1
ATOM 2566 N N . ARG A 1 317 ? -5.316 4.867 -1.717 1 96.44 317 ARG A N 1
ATOM 2567 C CA . ARG A 1 317 ? -4.465 5.289 -2.822 1 96.44 317 ARG A CA 1
ATOM 2568 C C . ARG A 1 317 ? -4.23 6.797 -2.789 1 96.44 317 ARG A C 1
ATOM 2570 O O . ARG A 1 317 ? -4.848 7.508 -1.993 1 96.44 317 ARG A O 1
ATOM 2577 N N . ARG A 1 318 ? -3.303 7.227 -3.641 1 97.44 318 ARG A N 1
ATOM 2578 C CA . ARG A 1 318 ? -3.145 8.648 -3.906 1 97.44 318 ARG A CA 1
ATOM 2579 C C . ARG A 1 318 ? -4.18 9.141 -4.918 1 97.44 318 ARG A C 1
ATOM 2581 O O . ARG A 1 318 ? -4.641 8.367 -5.758 1 97.4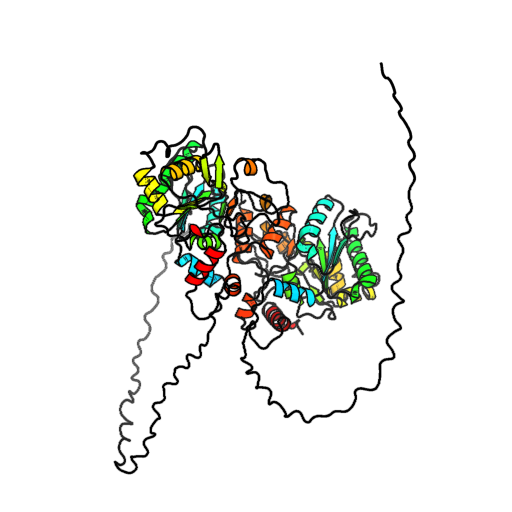4 318 ARG A O 1
ATOM 2588 N N . VAL A 1 319 ? -4.496 10.375 -4.801 1 95.94 319 VAL A N 1
ATOM 2589 C CA . VAL A 1 319 ? -5.305 10.984 -5.852 1 95.94 319 VAL A CA 1
ATOM 2590 C C . VAL A 1 319 ? -4.613 10.805 -7.203 1 95.94 319 VAL A C 1
ATOM 2592 O O . VAL A 1 319 ? -3.395 10.961 -7.309 1 95.94 319 VAL A O 1
ATOM 2595 N N . SER A 1 320 ? -5.414 10.414 -8.172 1 91.94 320 SER A N 1
ATOM 2596 C CA . SER A 1 320 ? -4.855 10.078 -9.477 1 91.94 320 SER A CA 1
ATOM 2597 C C . SER A 1 320 ? -5.668 10.703 -10.602 1 91.94 320 SER A C 1
ATOM 2599 O O . SER A 1 320 ? -6.781 11.188 -10.383 1 91.94 320 SER A O 1
ATOM 2601 N N . PRO A 1 321 ? -5.113 10.688 -11.805 1 88 321 PRO A N 1
ATOM 2602 C CA . PRO A 1 321 ? -5.859 11.219 -12.945 1 88 321 PRO A CA 1
ATOM 2603 C C . PRO A 1 321 ? -7.176 10.477 -13.188 1 88 321 PRO A C 1
ATOM 2605 O O . PRO A 1 321 ? -8.125 11.062 -13.711 1 88 321 PRO A O 1
ATOM 2608 N N . LEU A 1 322 ? -7.223 9.258 -12.75 1 86.62 322 LEU A N 1
ATOM 2609 C CA . LEU A 1 322 ? -8.438 8.477 -12.938 1 86.62 322 LEU A CA 1
ATOM 2610 C C . LEU A 1 322 ? -9.602 9.078 -12.148 1 86.62 322 LEU A C 1
ATOM 2612 O O . LEU A 1 322 ? -10.758 8.969 -12.562 1 86.62 322 LEU A O 1
ATOM 2616 N N . ASP A 1 323 ? -9.25 9.68 -11.047 1 88.19 323 ASP A N 1
ATOM 2617 C CA . ASP A 1 323 ? -10.273 10.297 -10.203 1 88.19 323 ASP A CA 1
ATOM 2618 C C . ASP A 1 323 ? -10.906 11.5 -10.906 1 88.19 323 ASP A C 1
ATOM 2620 O O . ASP A 1 323 ? -12.109 11.734 -10.758 1 88.19 323 ASP A O 1
ATOM 2624 N N . LEU A 1 324 ? -10.125 12.25 -11.586 1 83.69 324 LEU A N 1
ATOM 2625 C CA . LEU A 1 324 ? -10.602 13.43 -12.297 1 83.69 324 LEU A CA 1
ATOM 2626 C C . LEU A 1 324 ? -11.469 13.031 -13.484 1 83.69 324 LEU A C 1
ATOM 2628 O O . LEU A 1 324 ? -12.438 13.727 -13.812 1 83.69 324 LEU A O 1
ATOM 2632 N N . ARG A 1 325 ? -11.117 12.008 -14.055 1 76.25 325 ARG A N 1
ATOM 2633 C CA . ARG A 1 325 ? -11.852 11.523 -15.219 1 76.25 325 ARG A CA 1
ATOM 2634 C C . ARG A 1 325 ? -13.266 11.102 -14.844 1 76.25 325 ARG A C 1
ATOM 2636 O O . ARG A 1 325 ? -14.203 11.289 -15.625 1 76.25 325 ARG A O 1
ATOM 2643 N N . GLN A 1 326 ? -13.281 10.547 -13.742 1 69.31 326 GLN A N 1
ATOM 2644 C CA . GLN A 1 326 ? -14.586 10.094 -13.273 1 69.31 326 GLN A CA 1
ATOM 2645 C C . GLN A 1 326 ? -15.562 11.266 -13.148 1 69.31 326 GLN A C 1
ATOM 2647 O O . GLN A 1 326 ? -16.781 11.086 -13.273 1 69.31 326 GLN A O 1
ATOM 2652 N N . LEU A 1 327 ? -14.938 12.398 -12.906 1 67.38 327 LEU A N 1
ATOM 2653 C CA . LEU A 1 327 ? -15.781 13.578 -12.758 1 67.38 327 LEU A CA 1
ATOM 2654 C C . LEU A 1 327 ? -15.883 14.344 -14.07 1 67.38 327 LEU A C 1
ATOM 2656 O O . LEU A 1 327 ? -16.531 15.391 -14.141 1 67.38 327 LEU A O 1
ATOM 2660 N N . GLY A 1 328 ? -15.352 13.75 -15.117 1 65.12 328 GLY A N 1
ATOM 2661 C CA . GLY A 1 328 ? -15.359 14.43 -16.406 1 65.12 328 GLY A CA 1
ATOM 2662 C C . GLY A 1 328 ? -14.422 15.617 -16.453 1 65.12 328 GLY A C 1
ATOM 2663 O O . GLY A 1 328 ? -14.641 16.547 -17.234 1 65.12 328 GLY A O 1
ATOM 2664 N N . LEU A 1 329 ? -13.555 15.641 -15.453 1 58.34 329 LEU A N 1
ATOM 2665 C CA . LEU A 1 329 ? -12.688 16.812 -15.336 1 58.34 329 LEU A CA 1
ATOM 2666 C C . LEU A 1 329 ? -11.398 16.609 -16.125 1 58.34 329 LEU A C 1
ATOM 2668 O O . LEU A 1 329 ? -10.492 17.453 -16.047 1 58.34 329 LEU A O 1
ATOM 2672 N N . ASP A 1 330 ? -11.078 15.414 -16.703 1 55.84 330 ASP A N 1
ATOM 2673 C CA . ASP A 1 330 ? -9.82 15.117 -17.375 1 55.84 330 ASP A CA 1
ATOM 2674 C C . ASP A 1 330 ? -9.719 15.883 -18.703 1 55.84 330 ASP A C 1
ATOM 2676 O O . ASP A 1 330 ? -8.68 15.852 -19.359 1 55.84 330 ASP A O 1
ATOM 2680 N N . GLY A 1 331 ? -10.844 16.281 -19.344 1 49.84 331 GLY A N 1
ATOM 2681 C CA . GLY A 1 331 ? -10.852 16.75 -20.719 1 49.84 331 GLY A CA 1
ATOM 2682 C C . GLY A 1 331 ? -10.32 18.172 -20.875 1 49.84 331 GLY A C 1
ATOM 2683 O O . GLY A 1 331 ? -9.82 18.75 -19.906 1 49.84 331 GLY A O 1
ATOM 2684 N N . SER A 1 332 ? -10.859 18.891 -21.984 1 43.88 332 SER A N 1
ATOM 2685 C CA . SER A 1 332 ? -10.523 20.016 -22.859 1 43.88 332 SER A CA 1
ATOM 2686 C C . SER A 1 332 ? -10.234 21.281 -22.047 1 43.88 332 SER A C 1
ATOM 2688 O O . SER A 1 332 ? -9.352 22.062 -22.406 1 43.88 332 SER A O 1
ATOM 2690 N N . ASN A 1 333 ? -11.203 21.797 -21.312 1 45.44 333 ASN A N 1
ATOM 2691 C CA . ASN A 1 333 ? -11.305 23.234 -21.203 1 45.44 333 ASN A CA 1
ATOM 2692 C C . ASN A 1 333 ? -10.719 23.734 -19.875 1 45.44 333 ASN A C 1
ATOM 2694 O O . ASN A 1 333 ? -10.766 24.938 -19.578 1 45.44 333 ASN A O 1
ATOM 2698 N N . GLY A 1 334 ? -10.102 22.828 -18.906 1 57 334 GLY A N 1
ATOM 2699 C CA . GLY A 1 334 ? -9.742 23.562 -17.703 1 57 334 GLY A CA 1
ATOM 2700 C C . GLY A 1 334 ? -8.375 23.188 -17.172 1 57 334 GLY A C 1
ATOM 2701 O O . GLY A 1 334 ? -7.773 22.203 -17.609 1 57 334 GLY A O 1
ATOM 2702 N N . ASP A 1 335 ? -7.598 23.984 -16.453 1 80.88 335 ASP A N 1
ATOM 2703 C CA . ASP A 1 335 ? -6.328 23.922 -15.742 1 80.88 335 ASP A CA 1
ATOM 2704 C C . ASP A 1 335 ? -6.34 22.797 -14.703 1 80.88 335 ASP A C 1
ATOM 2706 O O . ASP A 1 335 ? -7.352 22.562 -14.047 1 80.88 335 ASP A O 1
ATOM 2710 N N . LEU A 1 336 ? -5.449 21.797 -14.75 1 87.44 336 LEU A N 1
ATOM 2711 C CA . LEU A 1 336 ? -5.27 20.656 -13.859 1 87.44 336 LEU A CA 1
ATOM 2712 C C . LEU A 1 336 ? -5.531 21.047 -12.406 1 87.44 336 LEU A C 1
ATOM 2714 O O . LEU A 1 336 ? -6.211 20.328 -11.672 1 87.44 336 LEU A O 1
ATOM 2718 N N . ILE A 1 337 ? -5.113 22.188 -12.141 1 92 337 ILE A N 1
ATOM 2719 C CA . ILE A 1 337 ? -5.23 22.625 -10.75 1 92 337 ILE A CA 1
ATOM 2720 C C . ILE A 1 337 ? -6.688 22.938 -10.43 1 92 337 ILE A C 1
ATOM 2722 O O . ILE A 1 337 ? -7.176 22.609 -9.344 1 92 337 ILE A O 1
ATOM 2726 N N . SER A 1 338 ? -7.352 23.531 -11.352 1 90.12 338 SER A N 1
ATOM 2727 C CA . SER A 1 338 ? -8.766 23.828 -11.141 1 90.12 338 SER A CA 1
ATOM 2728 C C . SER A 1 338 ? -9.578 22.547 -10.992 1 90.12 338 SER A C 1
ATOM 2730 O O . SER A 1 338 ? -10.492 22.484 -10.164 1 90.12 338 SER A O 1
ATOM 2732 N N . ALA A 1 339 ? -9.242 21.609 -11.789 1 89.81 339 ALA A N 1
ATOM 2733 C CA . ALA A 1 339 ? -9.93 20.328 -11.719 1 89.81 339 ALA A CA 1
ATOM 2734 C C . ALA A 1 339 ? -9.672 19.641 -10.383 1 89.81 339 ALA A C 1
ATOM 2736 O O . ALA A 1 339 ? -10.594 19.109 -9.758 1 89.81 339 ALA A O 1
ATOM 2737 N N . LEU A 1 340 ? -8.445 19.641 -9.945 1 93.44 340 LEU A N 1
ATOM 2738 C CA . LEU A 1 340 ? -8.07 19.047 -8.672 1 93.44 340 LEU A CA 1
ATOM 2739 C C . LEU A 1 340 ? -8.773 19.734 -7.512 1 93.44 340 LEU A C 1
ATOM 2741 O O . LEU A 1 340 ? -9.234 19.094 -6.574 1 93.44 340 LEU A O 1
ATOM 2745 N N . LYS A 1 341 ? -8.844 21.031 -7.621 1 92.88 341 LYS A N 1
ATOM 2746 C CA . LYS A 1 341 ? -9.523 21.812 -6.582 1 92.88 341 LYS A CA 1
ATOM 2747 C C . LYS A 1 341 ? -10.992 21.438 -6.484 1 92.88 341 LYS A C 1
ATOM 2749 O O . LYS A 1 341 ? -11.508 21.203 -5.387 1 92.88 341 LYS A O 1
ATOM 2754 N N . ALA A 1 342 ? -11.617 21.375 -7.613 1 90 342 ALA A N 1
ATOM 2755 C CA . ALA A 1 342 ? -13.023 21 -7.645 1 90 342 ALA A CA 1
ATOM 2756 C C . ALA A 1 342 ? -13.234 19.594 -7.078 1 90 342 ALA A C 1
ATOM 2758 O O . ALA A 1 342 ? -14.18 19.359 -6.324 1 90 342 ALA A O 1
ATOM 2759 N N . TYR A 1 343 ? -12.367 18.734 -7.418 1 92.31 343 TYR A N 1
ATOM 2760 C CA . TYR A 1 343 ? -12.477 17.359 -6.922 1 92.31 343 TYR A CA 1
ATOM 2761 C C . TYR A 1 343 ? -12.242 17.312 -5.418 1 92.31 343 TYR A C 1
ATOM 2763 O O . TYR A 1 343 ? -12.914 16.562 -4.703 1 92.31 343 TYR A O 1
ATOM 2771 N N . SER A 1 344 ? -11.211 18.016 -4.992 1 94.5 344 SER A N 1
ATOM 2772 C CA . SER A 1 344 ? -10.922 18.078 -3.561 1 94.5 344 SER A CA 1
ATOM 2773 C C . SER A 1 344 ? -12.141 18.547 -2.77 1 94.5 344 SER A C 1
ATOM 2775 O O . SER A 1 344 ? -12.469 17.969 -1.726 1 94.5 344 SER A O 1
ATOM 2777 N N . ILE A 1 345 ? -12.797 19.562 -3.244 1 93 345 ILE A N 1
ATOM 2778 C CA . ILE A 1 345 ? -14 20.078 -2.598 1 93 345 ILE A CA 1
ATOM 2779 C C . ILE A 1 345 ? -15.078 18.984 -2.562 1 93 345 ILE A C 1
ATOM 2781 O O . ILE A 1 345 ? -15.719 18.781 -1.53 1 93 345 ILE A O 1
ATOM 2785 N N . ASN A 1 346 ? -15.203 18.297 -3.654 1 89.88 346 ASN A N 1
ATOM 2786 C CA . ASN A 1 346 ? -16.188 17.234 -3.752 1 89.88 346 ASN A CA 1
ATOM 2787 C C . ASN A 1 346 ? -15.891 16.109 -2.756 1 89.88 346 ASN A C 1
ATOM 2789 O O . ASN A 1 346 ? -16.812 15.477 -2.24 1 89.88 346 ASN A O 1
ATOM 2793 N N . GLN A 1 347 ? -14.602 15.914 -2.471 1 92.69 347 GLN A N 1
ATOM 2794 C CA . GLN A 1 347 ? -14.18 14.805 -1.619 1 92.69 347 GLN A CA 1
ATOM 2795 C C . GLN A 1 347 ? -14.156 15.219 -0.151 1 92.69 347 GLN A C 1
ATOM 2797 O O . GLN A 1 347 ? -13.781 14.43 0.717 1 92.69 347 GLN A O 1
ATOM 2802 N N . SER A 1 348 ? -14.539 16.438 0.182 1 93.38 348 SER A N 1
ATOM 2803 C CA . SER A 1 348 ? -14.484 16.922 1.559 1 93.38 348 SER A CA 1
ATOM 2804 C C . SER A 1 348 ? -15.867 16.938 2.193 1 93.38 348 SER A C 1
ATOM 2806 O O . SER A 1 348 ? -16.875 17.125 1.501 1 93.38 348 SER A O 1
ATOM 2808 N N . VAL A 1 349 ? -15.922 16.578 3.529 1 87.75 349 VAL A N 1
ATOM 2809 C CA . VAL A 1 349 ? -17.188 16.562 4.254 1 87.75 349 VAL A CA 1
ATOM 2810 C C . VAL A 1 349 ? -17.828 17.953 4.223 1 87.75 349 VAL A C 1
ATOM 2812 O O . VAL A 1 349 ? -19.031 18.078 4.062 1 87.75 349 VAL A O 1
ATOM 2815 N N . ASP A 1 350 ? -17.094 19.016 4.777 1 69.62 350 ASP A N 1
ATOM 2816 C CA . ASP A 1 350 ? -17.672 20.344 4.852 1 69.62 350 ASP A CA 1
ATOM 2817 C C . ASP A 1 350 ? -17.141 21.25 3.738 1 69.62 350 ASP A C 1
ATOM 2819 O O . ASP A 1 350 ? -16.016 21.75 3.822 1 69.62 350 ASP A O 1
ATOM 2823 N N . SER A 1 351 ? -17.844 21.234 2.646 1 57.59 351 SER A N 1
ATOM 2824 C CA . SER A 1 351 ? -17.469 22.094 1.521 1 57.59 351 SER A CA 1
ATOM 2825 C C . SER A 1 351 ? -17.703 23.562 1.845 1 57.59 351 SER A C 1
ATOM 2827 O O . SER A 1 351 ? -17.234 24.453 1.115 1 57.59 351 SER A O 1
ATOM 2829 N N . SER A 1 352 ? -18.25 23.781 2.943 1 48.38 352 SER A N 1
ATOM 2830 C CA . SER A 1 352 ? -18.641 25.156 3.186 1 48.38 352 SER A CA 1
ATOM 2831 C C . SER A 1 352 ? -17.453 26 3.623 1 48.38 352 SER A C 1
ATOM 2833 O O . SER A 1 352 ? -17.484 27.234 3.514 1 48.38 352 SER A O 1
ATOM 2835 N N . ILE A 1 353 ? -16.453 25.297 4.234 1 47.69 353 ILE A N 1
ATOM 2836 C CA . ILE A 1 353 ? -15.32 26.094 4.676 1 47.69 353 ILE A CA 1
ATOM 2837 C C . ILE A 1 353 ? -14.438 26.438 3.475 1 47.69 353 ILE A C 1
ATOM 2839 O O . ILE A 1 353 ? -13.539 27.281 3.578 1 47.69 353 ILE A O 1
ATOM 2843 N N . VAL A 1 354 ? -14.711 25.719 2.355 1 46.59 354 VAL A N 1
ATOM 2844 C CA . VAL A 1 354 ? -13.898 26 1.175 1 46.59 354 VAL A CA 1
ATOM 2845 C C . VAL A 1 354 ? -14.477 27.188 0.414 1 46.59 354 VAL A C 1
ATOM 2847 O O . VAL A 1 354 ? -15.641 27.172 0.014 1 46.59 354 VAL A O 1
ATOM 2850 N N . LYS A 1 355 ? -13.875 28.453 0.712 1 42.53 355 LYS A N 1
ATOM 2851 C CA . LYS A 1 355 ? -14.289 29.656 -0.03 1 42.53 355 LYS A CA 1
ATOM 2852 C C . LYS A 1 355 ? -13.867 29.562 -1.494 1 42.53 355 LYS A C 1
ATOM 2854 O O . LYS A 1 355 ? -12.789 29.047 -1.804 1 42.53 355 LYS A O 1
ATOM 2859 N N . MET B 1 1 ? 56.5 3.91 5.855 1 16.42 1 MET B N 1
ATOM 2860 C CA . MET B 1 1 ? 56.938 4.219 4.496 1 16.42 1 MET B CA 1
ATOM 2861 C C . MET B 1 1 ? 56.156 5.406 3.934 1 16.42 1 MET B C 1
ATOM 2863 O O . MET B 1 1 ? 56.75 6.34 3.391 1 16.42 1 MET B O 1
ATOM 2867 N N . PHE B 1 2 ? 54.844 5.242 3.176 1 19.62 2 PHE B N 1
ATOM 2868 C CA . PHE B 1 2 ? 54.5 5.594 1.8 1 19.62 2 PHE B CA 1
ATOM 2869 C C . PHE B 1 2 ? 54.031 7.039 1.712 1 19.62 2 PHE B C 1
ATOM 2871 O O . PHE B 1 2 ? 53.25 7.488 2.547 1 19.62 2 PHE B O 1
ATOM 2878 N N . THR B 1 3 ? 54.625 7.73 0.737 1 19.2 3 THR B N 1
ATOM 2879 C CA . THR B 1 3 ? 54.719 9.039 0.096 1 19.2 3 THR B CA 1
ATOM 2880 C C . THR B 1 3 ? 53.406 9.398 -0.6 1 19.2 3 THR B C 1
ATOM 2882 O O . THR B 1 3 ? 52.656 8.516 -1.004 1 19.2 3 THR B O 1
ATOM 2885 N N . HIS B 1 4 ? 52.938 10.742 -0.653 1 21.53 4 HIS B N 1
ATOM 2886 C CA . HIS B 1 4 ? 51.938 11.789 -0.818 1 21.53 4 HIS B CA 1
ATOM 2887 C C . HIS B 1 4 ? 51.719 12.109 -2.293 1 21.53 4 HIS B C 1
ATOM 2889 O O . HIS B 1 4 ? 51.031 13.086 -2.625 1 21.53 4 HIS B O 1
ATOM 2895 N N . ASN B 1 5 ? 52.094 11.062 -3.314 1 18.28 5 ASN B N 1
ATOM 2896 C CA . ASN B 1 5 ? 52.375 11.711 -4.594 1 18.28 5 ASN B CA 1
ATOM 2897 C C . ASN B 1 5 ? 51.125 12.43 -5.125 1 18.28 5 ASN B C 1
ATOM 2899 O O . ASN B 1 5 ? 50.031 11.914 -5.023 1 18.28 5 ASN B O 1
ATOM 2903 N N . VAL B 1 6 ? 51.25 13.742 -5.793 1 20.02 6 VAL B N 1
ATOM 2904 C CA . VAL B 1 6 ? 50.75 15.062 -6.195 1 20.02 6 VAL B CA 1
ATOM 2905 C C . VAL B 1 6 ? 50.125 14.977 -7.586 1 20.02 6 VAL B C 1
ATOM 2907 O O . VAL B 1 6 ? 49.531 15.945 -8.062 1 20.02 6 VAL B O 1
ATOM 2910 N N . HIS B 1 7 ? 50.125 13.688 -8.367 1 18.06 7 HIS B N 1
ATOM 2911 C CA . HIS B 1 7 ? 50.375 13.984 -9.773 1 18.06 7 HIS B CA 1
ATOM 2912 C C . HIS B 1 7 ? 49.312 14.945 -10.32 1 18.06 7 HIS B C 1
ATOM 2914 O O . HIS B 1 7 ? 48.219 15.039 -9.781 1 18.06 7 HIS B O 1
ATOM 2920 N N . SER B 1 8 ? 49.562 15.531 -11.633 1 17.42 8 SER B N 1
ATOM 2921 C CA . SER B 1 8 ? 49.719 16.578 -12.641 1 17.42 8 SER B CA 1
ATOM 2922 C C . SER B 1 8 ? 48.438 16.719 -13.484 1 17.42 8 SER B C 1
ATOM 2924 O O . SER B 1 8 ? 47.781 15.727 -13.789 1 17.42 8 SER B O 1
ATOM 2926 N N . ASN B 1 9 ? 47.75 18.016 -13.781 1 18.08 9 ASN B N 1
ATOM 2927 C CA . ASN B 1 9 ? 46.75 18.984 -14.141 1 18.08 9 ASN B CA 1
ATOM 2928 C C . ASN B 1 9 ? 46.531 19.047 -15.656 1 18.08 9 ASN B C 1
ATOM 2930 O O . ASN B 1 9 ? 45.656 19.766 -16.141 1 18.08 9 ASN B O 1
ATOM 2934 N N . ASN B 1 10 ? 47.531 18.609 -16.672 1 16.02 10 ASN B N 1
ATOM 2935 C CA . ASN B 1 10 ? 47.812 19.531 -17.766 1 16.02 10 ASN B CA 1
ATOM 2936 C C . ASN B 1 10 ? 46.844 19.344 -18.922 1 16.02 10 ASN B C 1
ATOM 2938 O O . ASN B 1 10 ? 47.094 19.781 -20.047 1 16.02 10 ASN B O 1
ATOM 2942 N N . VAL B 1 11 ? 45.781 18.422 -19.016 1 16.95 11 VAL B N 1
ATOM 2943 C CA . VAL B 1 11 ? 45.531 17.906 -20.359 1 16.95 11 VAL B CA 1
ATOM 2944 C C . VAL B 1 11 ? 45.156 19.047 -21.297 1 16.95 11 VAL B C 1
ATOM 2946 O O . VAL B 1 11 ? 44.469 20 -20.906 1 16.95 11 VAL B O 1
ATOM 2949 N N . GLN B 1 12 ? 45.5 19 -22.703 1 15.59 12 GLN B N 1
ATOM 2950 C CA . GLN B 1 12 ? 46 19.547 -23.953 1 15.59 12 GLN B CA 1
ATOM 2951 C C . GLN B 1 12 ? 44.875 20.281 -24.703 1 15.59 12 GLN B C 1
ATOM 2953 O O . GLN B 1 12 ? 43.688 19.953 -24.547 1 15.59 12 GLN B O 1
ATOM 2958 N N . ARG B 1 13 ? 45.219 21.281 -25.734 1 16.5 13 ARG B N 1
ATOM 2959 C CA . ARG B 1 13 ? 45.125 22.547 -26.469 1 16.5 13 ARG B CA 1
ATOM 2960 C C . ARG B 1 13 ? 44.344 22.375 -27.781 1 16.5 13 ARG B C 1
ATOM 2962 O O . ARG B 1 13 ? 44.125 23.328 -28.516 1 16.5 13 ARG B O 1
ATOM 2969 N N . TYR B 1 14 ? 44.062 21.031 -28.266 1 15.64 14 TYR B N 1
ATOM 2970 C CA . TYR B 1 14 ? 44.25 20.953 -29.719 1 15.64 14 TYR B CA 1
ATOM 2971 C C . TYR B 1 14 ? 43.344 21.953 -30.438 1 15.64 14 TYR B C 1
ATOM 2973 O O . TYR B 1 14 ? 42.344 22.406 -29.891 1 15.64 14 TYR B O 1
ATOM 2981 N N . TYR B 1 15 ? 43.375 21.891 -31.906 1 15.97 15 TYR B N 1
ATOM 2982 C CA . TYR B 1 15 ? 43.625 22.484 -33.219 1 15.97 15 TYR B CA 1
ATOM 2983 C C . TYR B 1 15 ? 42.344 23.062 -33.812 1 15.97 15 TYR B C 1
ATOM 2985 O O . TYR B 1 15 ? 41.312 22.391 -33.844 1 15.97 15 TYR B O 1
ATOM 2993 N N . LEU B 1 16 ? 42.312 24.422 -34.062 1 16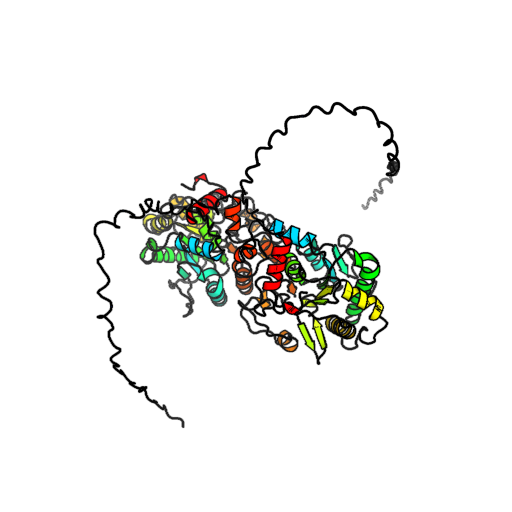.7 16 LEU B N 1
ATOM 2994 C CA . LEU B 1 16 ? 41.438 25.562 -34.438 1 16.7 16 LEU B CA 1
ATOM 2995 C C . LEU B 1 16 ? 41.062 25.516 -35.906 1 16.7 16 LEU B C 1
ATOM 2997 O O . LEU B 1 16 ? 40.5 26.469 -36.438 1 16.7 16 LEU B O 1
ATOM 3001 N N . ARG B 1 17 ? 41.531 24.312 -36.625 1 15.68 17 ARG B N 1
ATOM 3002 C CA . ARG B 1 17 ? 41.656 24.625 -38.031 1 15.68 17 ARG B CA 1
ATOM 3003 C C . ARG B 1 17 ? 40.406 25.328 -38.594 1 15.68 17 ARG B C 1
ATOM 3005 O O . ARG B 1 17 ? 39.312 25.016 -38.156 1 15.68 17 ARG B O 1
ATOM 3012 N N . ARG B 1 18 ? 40.625 26.297 -39.531 1 16.88 18 ARG B N 1
ATOM 3013 C CA . ARG B 1 18 ? 40.156 27.547 -40.125 1 16.88 18 ARG B CA 1
ATOM 3014 C C . ARG B 1 18 ? 39.125 27.281 -41.219 1 16.88 18 ARG B C 1
ATOM 3016 O O . ARG B 1 18 ? 38.469 28.2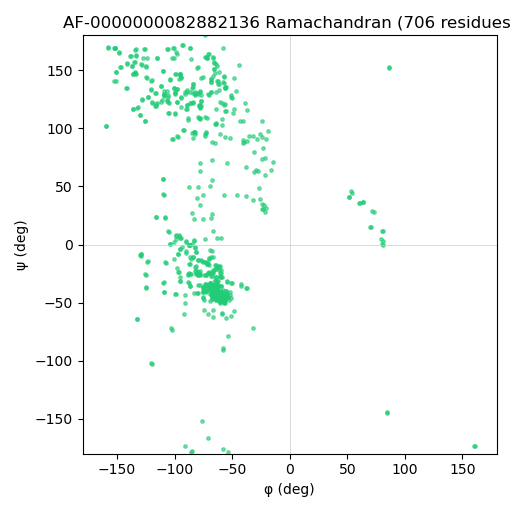03 -41.719 1 16.88 18 ARG B O 1
ATOM 3023 N N . LYS B 1 19 ? 39.312 25.906 -41.812 1 18.88 19 LYS B N 1
ATOM 3024 C CA . LYS B 1 19 ? 39.125 25.953 -43.25 1 18.88 19 LYS B CA 1
ATOM 3025 C C . LYS B 1 19 ? 37.906 26.781 -43.594 1 18.88 19 LYS B C 1
ATOM 3027 O O . LYS B 1 19 ? 36.906 26.828 -42.844 1 18.88 19 LYS B O 1
ATOM 3032 N N . LYS B 1 20 ? 38 27.312 -44.844 1 21.77 20 LYS B N 1
ATOM 3033 C CA . LYS B 1 20 ? 37.75 28.453 -45.719 1 21.77 20 LYS B CA 1
ATOM 3034 C C . LYS B 1 20 ? 36.312 28.391 -46.25 1 21.77 20 LYS B C 1
ATOM 3036 O O . LYS B 1 20 ? 35.844 29.344 -46.906 1 21.77 20 LYS B O 1
ATOM 3041 N N . ILE B 1 21 ? 35.5 27.281 -45.812 1 18.91 21 ILE B N 1
ATOM 3042 C CA . ILE B 1 21 ? 34.594 26.734 -46.781 1 18.91 21 ILE B CA 1
ATOM 3043 C C . ILE B 1 21 ? 33.75 27.859 -47.406 1 18.91 21 ILE B C 1
ATOM 3045 O O . ILE B 1 21 ? 33.312 28.766 -46.688 1 18.91 21 ILE B O 1
ATOM 3049 N N . VAL B 1 22 ? 33.781 27.812 -48.781 1 21.33 22 VAL B N 1
ATOM 3050 C CA . VAL B 1 22 ? 33.438 28.469 -50.062 1 21.33 22 VAL B CA 1
ATOM 3051 C C . VAL B 1 22 ? 32.031 29.016 -49.969 1 21.33 22 VAL B C 1
ATOM 3053 O O . VAL B 1 22 ? 31.094 28.297 -49.594 1 21.33 22 VAL B O 1
ATOM 3056 N N . THR B 1 23 ? 31.828 30.344 -49.844 1 19.97 23 THR B N 1
ATOM 3057 C CA . THR B 1 23 ? 30.781 31.109 -49.219 1 19.97 23 THR B CA 1
ATOM 3058 C C . THR B 1 23 ? 29.625 31.359 -50.188 1 19.97 23 THR B C 1
ATOM 3060 O O . THR B 1 23 ? 28.688 32.094 -49.875 1 19.97 23 THR B O 1
ATOM 3063 N N . ILE B 1 24 ? 29.203 30.25 -50.812 1 19.12 24 ILE B N 1
ATOM 3064 C CA . ILE B 1 24 ? 28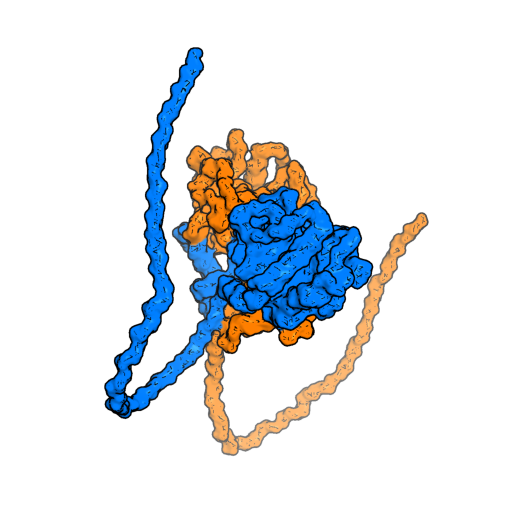.5 30.344 -52.094 1 19.12 24 ILE B CA 1
ATOM 3065 C C . ILE B 1 24 ? 27.438 31.438 -52.031 1 19.12 24 ILE B C 1
ATOM 3067 O O . ILE B 1 24 ? 26.438 31.281 -51.344 1 19.12 24 ILE B O 1
ATOM 3071 N N . LYS B 1 25 ? 27.672 32.438 -51.531 1 21.41 25 LYS B N 1
ATOM 3072 C CA . LYS B 1 25 ? 26.656 33.5 -51.438 1 21.41 25 LYS B CA 1
ATOM 3073 C C . LYS B 1 25 ? 26.047 33.812 -52.781 1 21.41 25 LYS B C 1
ATOM 3075 O O . LYS B 1 25 ? 24.844 34.094 -52.875 1 21.41 25 LYS B O 1
ATOM 3080 N N . ASP B 1 26 ? 27 33.938 -53.625 1 21.27 26 ASP B N 1
ATOM 3081 C CA . ASP B 1 26 ? 26.953 34.844 -54.781 1 21.27 26 ASP B CA 1
ATOM 3082 C C . ASP B 1 26 ? 25.906 34.406 -55.812 1 21.27 26 ASP B C 1
ATOM 3084 O O . ASP B 1 26 ? 25.234 35.219 -56.406 1 21.27 26 ASP B O 1
ATOM 3088 N N . VAL B 1 27 ? 26.141 33.188 -56.188 1 18.77 27 VAL B N 1
ATOM 3089 C CA . VAL B 1 27 ? 25.766 33 -57.594 1 18.77 27 VAL B CA 1
ATOM 3090 C C . VAL B 1 27 ? 24.312 33.438 -57.781 1 18.77 27 VAL B C 1
ATOM 3092 O O . VAL B 1 27 ? 24 34.125 -58.75 1 18.77 27 VAL B O 1
ATOM 3095 N N . LEU B 1 28 ? 23.375 32.469 -57.344 1 18.02 28 LEU B N 1
ATOM 3096 C CA . LEU B 1 28 ? 22.25 32.156 -58.219 1 18.02 28 LEU B CA 1
ATOM 3097 C C . LEU B 1 28 ? 21.203 33.25 -58.188 1 18.02 28 LEU B C 1
ATOM 3099 O O . LEU B 1 28 ? 20.469 33.375 -57.188 1 18.02 28 LEU B O 1
ATOM 3103 N N . LEU B 1 29 ? 21.5 34.625 -58.219 1 18.69 29 LEU B N 1
ATOM 3104 C CA . LEU B 1 29 ? 20.797 35.906 -58.125 1 18.69 29 LEU B CA 1
ATOM 3105 C C . LEU B 1 29 ? 19.625 35.938 -59.094 1 18.69 29 LEU B C 1
ATOM 3107 O O . LEU B 1 29 ? 18.625 36.594 -58.844 1 18.69 29 LEU B O 1
ATOM 3111 N N . LEU B 1 30 ? 19.812 35.562 -60.219 1 18.3 30 LEU B N 1
ATOM 3112 C CA . LEU B 1 30 ? 19.391 36.156 -61.5 1 18.3 30 LEU B CA 1
ATOM 3113 C C . LEU B 1 30 ? 17.875 36.031 -61.656 1 18.3 30 LEU B C 1
ATOM 3115 O O . LEU B 1 30 ? 17.234 36.938 -62.219 1 18.3 30 LEU B O 1
ATOM 3119 N N . MET B 1 31 ? 17.234 34.812 -61.438 1 17.92 31 MET B N 1
ATOM 3120 C CA . MET B 1 31 ? 16.266 34.469 -62.469 1 17.92 31 MET B CA 1
ATOM 3121 C C . MET B 1 31 ? 14.953 35.219 -62.25 1 17.92 31 MET B C 1
ATOM 3123 O O . MET B 1 31 ? 14.023 34.688 -61.656 1 17.92 31 MET B O 1
ATOM 3127 N N . LEU B 1 32 ? 14.805 36.5 -62.031 1 18.83 32 LEU B N 1
ATOM 3128 C CA . LEU B 1 32 ? 13.703 37.344 -61.594 1 18.83 32 LEU B CA 1
ATOM 3129 C C . LEU B 1 32 ? 12.594 37.375 -62.625 1 18.83 32 LEU B C 1
ATOM 3131 O O . LEU B 1 32 ? 11.414 37.25 -62.312 1 18.83 32 LEU B O 1
ATOM 3135 N N . GLY B 1 33 ? 12.742 37.875 -63.938 1 16.45 33 GLY B N 1
ATOM 3136 C CA . GLY B 1 33 ? 11.812 38.906 -64.312 1 16.45 33 GLY B CA 1
ATOM 3137 C C . GLY B 1 33 ? 10.586 38.375 -65.062 1 16.45 33 GLY B C 1
ATOM 3138 O O . GLY B 1 33 ? 9.586 39.062 -65.188 1 16.45 33 GLY B O 1
ATOM 3139 N N . PHE B 1 34 ? 10.586 37.25 -65.812 1 20.84 34 PHE B N 1
ATOM 3140 C CA . PHE B 1 34 ? 10.008 37.594 -67.125 1 20.84 34 PHE B CA 1
ATOM 3141 C C . PHE B 1 34 ? 8.5 37.781 -67 1 20.84 34 PHE B C 1
ATOM 3143 O O . PHE B 1 34 ? 7.859 37.219 -66.125 1 20.84 34 PHE B O 1
ATOM 3150 N N . ALA B 1 35 ? 7.18 38.156 -67.938 1 22 35 ALA B N 1
ATOM 3151 C CA . ALA B 1 35 ? 6.945 39.562 -68.312 1 22 35 ALA B CA 1
ATOM 3152 C C . ALA B 1 35 ? 6.066 40.25 -67.312 1 22 35 ALA B C 1
ATOM 3154 O O . ALA B 1 35 ? 5.402 39.625 -66.5 1 22 35 ALA B O 1
ATOM 3155 N N . ALA B 1 36 ? 5.426 41.562 -67.25 1 19.2 36 ALA B N 1
ATOM 3156 C CA . ALA B 1 36 ? 4.074 42.031 -66.938 1 19.2 36 ALA B CA 1
ATOM 3157 C C . ALA B 1 36 ? 3.037 40.969 -67.375 1 19.2 36 ALA B C 1
ATOM 3159 O O . ALA B 1 36 ? 2.07 40.75 -66.625 1 19.2 36 ALA B O 1
ATOM 3160 N N . ALA B 1 37 ? 2.65 40.625 -68.688 1 21.08 37 ALA B N 1
ATOM 3161 C CA . ALA B 1 37 ? 1.379 40.219 -69.25 1 21.08 37 ALA B CA 1
ATOM 3162 C C . ALA B 1 37 ? 1.018 38.781 -68.875 1 21.08 37 ALA B C 1
ATOM 3164 O O . ALA B 1 37 ? -0.159 38.406 -68.812 1 21.08 37 ALA B O 1
ATOM 3165 N N . VAL B 1 38 ? 1.767 37.75 -69.125 1 24.69 38 VAL B N 1
ATOM 3166 C CA . VAL B 1 38 ? 1.489 36.312 -68.875 1 24.69 38 VAL B CA 1
ATOM 3167 C C . VAL B 1 38 ? 1.251 36.062 -67.438 1 24.69 38 VAL B C 1
ATOM 3169 O O . VAL B 1 38 ? 1.3 34.938 -66.938 1 24.69 38 VAL B O 1
ATOM 3172 N N . THR B 1 39 ? 1.163 36.906 -66.5 1 20.27 39 THR B N 1
ATOM 3173 C CA . THR B 1 39 ? 1.128 37.812 -65.375 1 20.27 39 THR B CA 1
ATOM 3174 C C . THR B 1 39 ? -0.003 37.438 -64.438 1 20.27 39 THR B C 1
ATOM 3176 O O . THR B 1 39 ? 0.149 37.531 -63.219 1 20.27 39 THR B O 1
ATOM 3179 N N . LEU B 1 40 ? -1.145 37.469 -64.938 1 20.27 40 LEU B N 1
ATOM 3180 C CA . LEU B 1 40 ? -2.463 37.594 -64.312 1 20.27 40 LEU B CA 1
ATOM 3181 C C . LEU B 1 40 ? -2.879 36.25 -63.656 1 20.27 40 LEU B C 1
ATOM 3183 O O . LEU B 1 40 ? -4.023 36.094 -63.219 1 20.27 40 LEU B O 1
ATOM 3187 N N . LEU B 1 41 ? -2.109 35.219 -64.062 1 20.58 41 LEU B N 1
ATOM 3188 C CA . LEU B 1 41 ? -2.629 33.969 -63.562 1 20.58 41 LEU B CA 1
ATOM 3189 C C . LEU B 1 41 ? -2.59 33.938 -62.031 1 20.58 41 LEU B C 1
ATOM 3191 O O . LEU B 1 41 ? -2.479 32.906 -61.406 1 20.58 41 LEU B O 1
ATOM 3195 N N . ARG B 1 42 ? -2.201 35.094 -61.5 1 21.05 42 ARG B N 1
ATOM 3196 C CA . ARG B 1 42 ? -1.85 34.906 -60.094 1 21.05 42 ARG B CA 1
ATOM 3197 C C . ARG B 1 42 ? -2.934 34.125 -59.375 1 21.05 42 ARG B C 1
ATOM 3199 O O . ARG B 1 42 ? -4.125 34.312 -59.625 1 21.05 42 ARG B O 1
ATOM 3206 N N . GLY B 1 43 ? -2.426 32.906 -58.906 1 19.5 43 GLY B N 1
ATOM 3207 C CA . GLY B 1 43 ? -3.141 32 -58 1 19.5 43 GLY B CA 1
ATOM 3208 C C . GLY B 1 43 ? -3.947 32.75 -56.938 1 19.5 43 GLY B C 1
ATOM 3209 O O . GLY B 1 43 ? -3.4 33.562 -56.188 1 19.5 43 GLY B O 1
ATOM 3210 N N . SER B 1 44 ? -4.906 33.406 -57.375 1 20.55 44 SER B N 1
ATOM 3211 C CA . SER B 1 44 ? -5.633 33.969 -56.219 1 20.55 44 SER B CA 1
ATOM 3212 C C . SER B 1 44 ? -5.527 33.062 -55 1 20.55 44 SER B C 1
ATOM 3214 O O . SER B 1 44 ? -6.039 31.953 -55 1 20.55 44 SER B O 1
ATOM 3216 N N . GLU B 1 45 ? -4.172 32.969 -54.625 1 22.73 45 GLU B N 1
ATOM 3217 C CA . GLU B 1 45 ? -4.195 32.031 -53.5 1 22.73 45 GLU B CA 1
ATOM 3218 C C . GLU B 1 45 ? -5.387 32.312 -52.594 1 22.73 45 GLU B C 1
ATOM 3220 O O . GLU B 1 45 ? -5.656 33.469 -52.219 1 22.73 45 GLU B O 1
ATOM 3225 N N . THR B 1 46 ? -6.469 31.734 -52.906 1 22.28 46 THR B N 1
ATOM 3226 C CA . THR B 1 46 ? -7.531 31.859 -51.906 1 22.28 46 THR B CA 1
ATOM 3227 C C . THR B 1 46 ? -6.949 32.125 -50.531 1 22.28 46 THR B C 1
ATOM 3229 O O . THR B 1 46 ? -5.867 31.641 -50.188 1 22.28 46 THR B O 1
ATOM 3232 N N . PRO B 1 47 ? -7.121 33.531 -50.031 1 22.66 47 PRO B N 1
ATOM 3233 C CA . PRO B 1 47 ? -6.484 33.562 -48.719 1 22.66 47 PRO B CA 1
ATOM 3234 C C . PRO B 1 47 ? -6.414 32.188 -48.062 1 22.66 47 PRO B C 1
ATOM 3236 O O . PRO B 1 47 ? -7.348 31.375 -48.188 1 22.66 47 PRO B O 1
ATOM 3239 N N . ASN B 1 48 ? -5.191 31.5 -48.344 1 22.84 48 ASN B N 1
ATOM 3240 C CA . ASN B 1 48 ? -5.156 30.281 -47.531 1 22.84 48 ASN B CA 1
ATOM 3241 C C . ASN B 1 48 ? -5.957 30.453 -46.25 1 22.84 48 ASN B C 1
ATOM 3243 O O . ASN B 1 48 ? -5.629 31.281 -45.406 1 22.84 48 ASN B O 1
ATOM 3247 N N . LEU B 1 49 ? -7.211 30.656 -46.406 1 22.28 49 LEU B N 1
ATOM 3248 C CA . LEU B 1 49 ? -7.777 30.594 -45.062 1 22.28 49 LEU B CA 1
ATOM 3249 C C . LEU B 1 49 ? -6.879 29.797 -44.156 1 22.28 49 LEU B C 1
ATOM 3251 O O . LEU B 1 49 ? -6.551 28.641 -44.438 1 22.28 49 LEU B O 1
ATOM 3255 N N . ALA B 1 50 ? -5.828 30.562 -43.625 1 23.81 50 ALA B N 1
ATOM 3256 C CA . ALA B 1 50 ? -5.078 29.75 -42.656 1 23.81 50 ALA B CA 1
ATOM 3257 C C . ALA B 1 50 ? -5.91 28.562 -42.188 1 23.81 50 ALA B C 1
ATOM 3259 O O . ALA B 1 50 ? -7.09 28.719 -41.844 1 23.81 50 ALA B O 1
ATOM 3260 N N . PRO B 1 51 ? -5.652 27.359 -42.844 1 24.72 51 PRO B N 1
ATOM 3261 C CA . PRO B 1 51 ? -6.605 26.469 -42.188 1 24.72 51 PRO B CA 1
ATOM 3262 C C . PRO B 1 51 ? -6.973 26.938 -40.781 1 24.72 51 PRO B C 1
ATOM 3264 O O . PRO B 1 51 ? -6.129 27.5 -40.062 1 24.72 51 PRO B O 1
ATOM 3267 N N . VAL B 1 52 ? -8.047 27.656 -40.656 1 25.25 52 VAL B N 1
ATOM 3268 C CA . VAL B 1 52 ? -8.25 27.781 -39.219 1 25.25 52 VAL B CA 1
ATOM 3269 C C . VAL B 1 52 ? -7.5 26.672 -38.5 1 25.25 52 VAL B C 1
ATOM 3271 O O . VAL B 1 52 ? -7.605 25.5 -38.875 1 25.25 52 VAL B O 1
ATOM 3274 N N . PRO B 1 53 ? -6.188 27.078 -38.156 1 24.94 53 PRO B N 1
ATOM 3275 C CA . PRO B 1 53 ? -5.785 25.828 -37.469 1 24.94 53 PRO B CA 1
ATOM 3276 C C .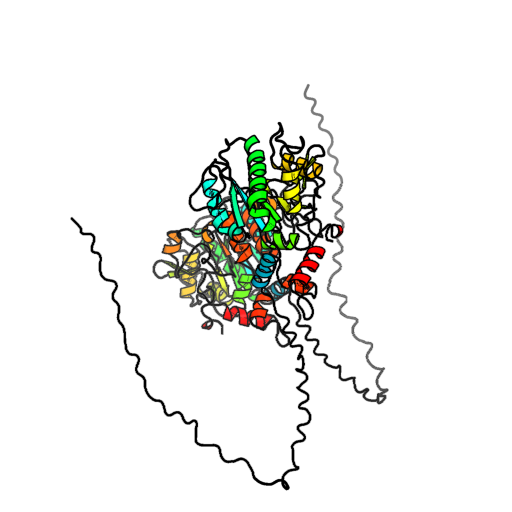 PRO B 1 53 ? -6.98 25.016 -37 1 24.94 53 PRO B C 1
ATOM 3278 O O . PRO B 1 53 ? -7.902 25.562 -36.375 1 24.94 53 PRO B O 1
ATOM 3281 N N . SER B 1 54 ? -7.59 24.406 -37.969 1 25.48 54 SER B N 1
ATOM 3282 C CA . SER B 1 54 ? -8.508 23.547 -37.219 1 25.48 54 SER B CA 1
ATOM 3283 C C . SER B 1 54 ? -8 23.281 -35.812 1 25.48 54 SER B C 1
ATOM 3285 O O . SER B 1 54 ? -6.906 22.75 -35.625 1 25.48 54 SER B O 1
ATOM 3287 N N . ALA B 1 55 ? -8.141 24.312 -35.094 1 26.73 55 ALA B N 1
ATOM 3288 C CA . ALA B 1 55 ? -8.188 23.781 -33.719 1 26.73 55 ALA B CA 1
ATOM 3289 C C . ALA B 1 55 ? -8.648 22.328 -33.719 1 26.73 55 ALA B C 1
ATOM 3291 O O . ALA B 1 55 ? -9.852 22.047 -33.75 1 26.73 55 ALA B O 1
ATOM 3292 N N . ASP B 1 56 ? -8.266 21.688 -34.875 1 30.25 56 ASP B N 1
ATOM 3293 C CA . ASP B 1 56 ? -8.312 20.281 -34.469 1 30.25 56 ASP B CA 1
ATOM 3294 C C . ASP B 1 56 ? -8.219 20.141 -32.938 1 30.25 56 ASP B C 1
ATOM 3296 O O . ASP B 1 56 ? -7.184 20.438 -32.344 1 30.25 56 ASP B O 1
ATOM 3300 N N . ASN B 1 57 ? -9.078 20.672 -32.406 1 31.36 57 ASN B N 1
ATOM 3301 C CA . ASN B 1 57 ? -9.312 20.328 -31 1 31.36 57 ASN B CA 1
ATOM 3302 C C . ASN B 1 57 ? -8.711 18.969 -30.656 1 31.36 57 ASN B C 1
ATOM 3304 O O . ASN B 1 57 ? -9.375 17.938 -30.812 1 31.36 57 ASN B O 1
ATOM 3308 N N . ASP B 1 58 ? -7.676 18.609 -31.359 1 33 58 ASP B N 1
ATOM 3309 C CA . ASP B 1 58 ? -6.809 17.641 -30.703 1 33 58 ASP B CA 1
ATOM 3310 C C . ASP B 1 58 ? -6.961 17.703 -29.172 1 33 58 ASP B C 1
ATOM 3312 O O . ASP B 1 58 ? -6.254 18.453 -28.5 1 33 58 ASP B O 1
ATOM 3316 N N . ARG B 1 59 ? -8.062 17.953 -28.844 1 35 59 ARG B N 1
ATOM 3317 C CA . ARG B 1 59 ? -8.336 17.578 -27.469 1 35 59 ARG B CA 1
ATOM 3318 C C . ARG B 1 59 ? -7.355 16.531 -26.969 1 35 59 ARG B C 1
ATOM 3320 O O . ARG B 1 59 ? -7.602 15.328 -27.109 1 35 59 ARG B O 1
ATOM 3327 N N . ASN B 1 60 ? -6.172 16.594 -27.469 1 37.5 60 ASN B N 1
ATOM 3328 C CA . ASN B 1 60 ? -5.16 15.875 -26.703 1 37.5 60 ASN B CA 1
ATOM 3329 C C . ASN B 1 60 ? -5.539 15.75 -25.234 1 37.5 60 ASN B C 1
ATOM 3331 O O . ASN B 1 60 ? -5.305 16.672 -24.453 1 37.5 60 ASN B O 1
ATOM 3335 N N . SER B 1 61 ? -6.699 15.531 -25.016 1 43.56 61 SER B N 1
ATOM 3336 C CA . SER B 1 61 ? -6.973 15.203 -23.625 1 43.56 61 SER B CA 1
ATOM 3337 C C . SER B 1 61 ? -5.695 14.836 -22.875 1 43.56 61 SER B C 1
ATOM 3339 O O . SER B 1 61 ? -5.039 13.844 -23.203 1 43.56 61 SER B O 1
ATOM 3341 N N . GLN B 1 62 ? -4.816 15.828 -22.781 1 50.44 62 GLN B N 1
ATOM 3342 C CA . GLN B 1 62 ? -3.59 15.672 -22.016 1 50.44 62 GLN B CA 1
ATOM 3343 C C . GLN B 1 62 ? -3.783 14.672 -20.875 1 50.44 62 GLN B C 1
ATOM 3345 O O . GLN B 1 62 ? -4.676 14.828 -20.047 1 50.44 62 GLN B O 1
ATOM 3350 N N . LEU B 1 63 ? -3.52 13.406 -21.078 1 67.69 63 LEU B N 1
ATOM 3351 C CA . LEU B 1 63 ? -3.596 12.273 -20.156 1 67.69 63 LEU B CA 1
ATOM 3352 C C . LEU B 1 63 ? -2.58 12.414 -19.031 1 67.69 63 LEU B C 1
ATOM 3354 O O . LEU B 1 63 ? -1.374 12.305 -19.266 1 67.69 63 LEU B O 1
ATOM 3358 N N . TYR B 1 64 ? -2.98 13.078 -18.016 1 81.62 64 TYR B N 1
ATOM 3359 C CA . TYR B 1 64 ? -2.123 13.281 -16.859 1 81.62 64 TYR B CA 1
ATOM 3360 C C . TYR B 1 64 ? -1.665 11.945 -16.281 1 81.62 64 TYR B C 1
ATOM 3362 O O . TYR B 1 64 ? -2.412 10.961 -16.297 1 81.62 64 TYR B O 1
ATOM 3370 N N . THR B 1 65 ? -0.387 11.922 -15.906 1 87.25 65 THR B N 1
ATOM 3371 C CA . THR B 1 65 ? 0.156 10.805 -15.141 1 87.25 65 THR B CA 1
ATOM 3372 C C . THR B 1 65 ? 0.066 11.078 -13.641 1 87.25 65 THR B C 1
ATOM 3374 O O . THR B 1 65 ? -0.297 12.18 -13.227 1 87.25 65 THR B O 1
ATOM 3377 N N . ASN B 1 66 ? 0.364 10.078 -12.938 1 90.94 66 ASN B N 1
ATOM 3378 C CA . ASN B 1 66 ? 0.454 10.281 -11.492 1 90.94 66 ASN B CA 1
ATOM 3379 C C . ASN B 1 66 ? 1.512 11.32 -11.141 1 90.94 66 ASN B C 1
ATOM 3381 O O . ASN B 1 66 ? 1.337 12.094 -10.195 1 90.94 66 ASN B O 1
ATOM 3385 N N . GLU B 1 67 ? 2.561 11.328 -11.875 1 92.38 67 GLU B N 1
ATOM 3386 C CA . GLU B 1 67 ? 3.631 12.289 -11.625 1 92.38 67 GLU B CA 1
ATOM 3387 C C . GLU B 1 67 ? 3.18 13.719 -11.945 1 92.38 67 GLU B C 1
ATOM 3389 O O . GLU B 1 67 ? 3.576 14.664 -11.266 1 92.38 67 GLU B O 1
ATOM 3394 N N . ASP B 1 68 ? 2.357 13.812 -12.914 1 91.12 68 ASP B N 1
ATOM 3395 C CA . ASP B 1 68 ? 1.801 15.125 -13.227 1 91.12 68 ASP B CA 1
ATOM 3396 C C . ASP B 1 68 ? 0.956 15.656 -12.07 1 91.12 68 ASP B C 1
ATOM 3398 O O . ASP B 1 68 ? 1.05 16.828 -11.719 1 91.12 68 ASP B O 1
ATOM 3402 N N . ILE B 1 69 ? 0.21 14.766 -11.531 1 94.38 69 ILE B N 1
ATOM 3403 C CA . ILE B 1 69 ? -0.634 15.148 -10.406 1 94.38 69 ILE B CA 1
ATOM 3404 C C . ILE B 1 69 ? 0.238 15.562 -9.219 1 94.38 69 ILE B C 1
ATOM 3406 O O . ILE B 1 69 ? 0.029 16.625 -8.625 1 94.38 69 ILE B O 1
ATOM 3410 N N . SER B 1 70 ? 1.205 14.758 -8.93 1 96.38 70 SER B N 1
ATOM 3411 C CA . SER B 1 70 ? 2.104 15.023 -7.812 1 96.38 70 SER B CA 1
ATOM 3412 C C . SER B 1 70 ? 2.809 16.375 -7.98 1 96.38 70 SER B C 1
ATOM 3414 O O . SER B 1 70 ? 2.869 17.172 -7.039 1 96.38 70 SER B O 1
ATOM 3416 N N . ASN B 1 71 ? 3.25 16.609 -9.164 1 96 71 ASN B N 1
ATOM 3417 C CA . ASN B 1 71 ? 3.975 17.844 -9.438 1 96 71 ASN B CA 1
ATOM 3418 C C . ASN B 1 71 ? 3.061 19.062 -9.344 1 96 71 ASN B C 1
ATOM 3420 O O . ASN B 1 71 ? 3.455 20.109 -8.812 1 96 71 ASN B O 1
ATOM 3424 N N . ALA B 1 72 ? 1.934 18.906 -9.867 1 95.5 72 ALA B N 1
ATOM 3425 C CA . ALA B 1 72 ? 0.976 20.016 -9.812 1 95.5 72 ALA B CA 1
ATOM 3426 C C . ALA B 1 72 ? 0.611 20.359 -8.367 1 95.5 72 ALA B C 1
ATOM 3428 O O . ALA B 1 72 ? 0.559 21.531 -7.992 1 95.5 72 ALA B O 1
ATOM 3429 N N . LEU B 1 73 ? 0.424 19.344 -7.609 1 97.75 73 LEU B N 1
ATOM 3430 C CA . LEU B 1 73 ? 0.084 19.547 -6.203 1 97.75 73 LEU B CA 1
ATOM 3431 C C . LEU B 1 73 ? 1.244 20.188 -5.449 1 97.75 73 LEU B C 1
ATOM 3433 O O . LEU B 1 73 ? 1.044 21.125 -4.668 1 97.75 73 LEU B O 1
ATOM 3437 N N . ARG B 1 74 ? 2.387 19.734 -5.707 1 97.69 74 ARG B N 1
ATOM 3438 C CA . ARG B 1 74 ? 3.572 20.25 -5.035 1 97.69 74 ARG B CA 1
ATOM 3439 C C . ARG B 1 74 ? 3.803 21.719 -5.387 1 97.69 74 ARG B C 1
ATOM 3441 O O . ARG B 1 74 ? 4.188 22.516 -4.527 1 97.69 74 ARG B O 1
ATOM 3448 N N . ALA B 1 75 ? 3.527 22.062 -6.59 1 96.56 75 ALA B N 1
ATOM 3449 C CA . ALA B 1 75 ? 3.736 23.422 -7.055 1 96.56 75 ALA B CA 1
ATOM 3450 C C . ALA B 1 75 ? 2.67 24.359 -6.496 1 96.56 75 ALA B C 1
ATOM 3452 O O . ALA B 1 75 ? 2.932 25.547 -6.285 1 96.56 75 ALA B O 1
ATOM 3453 N N . SER B 1 76 ? 1.564 23.828 -6.191 1 97.44 76 SER B N 1
ATOM 3454 C CA . SER B 1 76 ? 0.428 24.672 -5.832 1 97.44 76 SER B CA 1
ATOM 3455 C C . SER B 1 76 ? 0.324 24.844 -4.32 1 97.44 76 SER B C 1
ATOM 3457 O O . SER B 1 76 ? -0.232 25.828 -3.838 1 97.44 76 SER B O 1
ATOM 3459 N N . VAL B 1 77 ? 0.729 23.859 -3.592 1 98.69 77 VAL B N 1
ATOM 3460 C CA . VAL B 1 77 ? 0.617 23.891 -2.137 1 98.69 77 VAL B CA 1
ATOM 3461 C C . VAL B 1 77 ? 1.985 23.625 -1.51 1 98.69 77 VAL B C 1
ATOM 3463 O O . VAL B 1 77 ? 2.453 22.484 -1.473 1 98.69 77 VAL B O 1
ATOM 3466 N N . ARG B 1 78 ? 2.596 24.688 -0.966 1 98.81 78 ARG B N 1
ATOM 3467 C CA . ARG B 1 78 ? 3.906 24.578 -0.336 1 98.81 78 ARG B CA 1
ATOM 3468 C C . ARG B 1 78 ? 3.773 24.25 1.147 1 98.81 78 ARG B C 1
ATOM 3470 O O . ARG B 1 78 ? 3.23 25.031 1.918 1 98.81 78 ARG B O 1
ATOM 3477 N N . VAL B 1 79 ? 4.316 23 1.543 1 98.94 79 VAL B N 1
ATOM 3478 C CA . VAL B 1 79 ? 4.113 22.516 2.904 1 98.94 79 VAL B CA 1
ATOM 3479 C C . VAL B 1 79 ? 5.457 22.406 3.619 1 98.94 79 VAL B C 1
ATOM 3481 O O . VAL B 1 79 ? 6.359 21.703 3.148 1 98.94 79 VAL B O 1
ATOM 3484 N N . PHE B 1 80 ? 5.625 23.141 4.699 1 98.88 80 PHE B N 1
ATOM 3485 C CA . PHE B 1 80 ? 6.75 23 5.617 1 98.88 80 PHE B CA 1
ATOM 3486 C C . PHE B 1 80 ? 6.465 21.938 6.668 1 98.88 80 PHE B C 1
ATOM 3488 O O . PHE B 1 80 ? 5.473 22.031 7.398 1 98.88 80 PHE B O 1
ATOM 3495 N N . CYS B 1 81 ? 7.344 20.922 6.711 1 98.75 81 CYS B N 1
ATOM 3496 C CA . CYS B 1 81 ? 7.145 19.828 7.648 1 98.75 81 CYS B CA 1
ATOM 3497 C C . CYS B 1 81 ? 8.133 19.906 8.805 1 98.75 81 CYS B C 1
ATOM 3499 O O . CYS B 1 81 ? 9.344 19.953 8.586 1 98.75 81 CYS B O 1
ATOM 3501 N N . PHE B 1 82 ? 7.66 19.938 10 1 97.19 82 PHE B N 1
ATOM 3502 C CA . PHE B 1 82 ? 8.578 19.828 11.133 1 97.19 82 PHE B CA 1
ATOM 3503 C C . PHE B 1 82 ? 8.25 18.594 11.977 1 97.19 82 PHE B C 1
ATOM 3505 O O . PHE B 1 82 ? 7.113 18.438 12.43 1 97.19 82 PHE B O 1
ATOM 3512 N N . ILE B 1 83 ? 9.18 17.766 12.133 1 95.19 83 ILE B N 1
ATOM 3513 C CA . ILE B 1 83 ? 9.07 16.438 12.719 1 95.19 83 ILE B CA 1
ATOM 3514 C C . ILE B 1 83 ? 9.672 16.438 14.125 1 95.19 83 ILE B C 1
ATOM 3516 O O . ILE B 1 83 ? 10.852 16.766 14.297 1 95.19 83 ILE B O 1
ATOM 3520 N N . ILE B 1 84 ? 8.781 16.047 15.047 1 90.12 84 ILE B N 1
ATOM 3521 C CA . ILE B 1 84 ? 9.188 16.094 16.453 1 90.12 84 ILE B CA 1
ATOM 3522 C C . ILE B 1 84 ? 9.828 14.758 16.828 1 90.12 84 ILE B C 1
ATOM 3524 O O . ILE B 1 84 ? 9.242 13.695 16.609 1 90.12 84 ILE B O 1
ATOM 3528 N N . SER B 1 85 ? 11.07 14.781 17.25 1 77.38 85 SER B N 1
ATOM 3529 C CA . SER B 1 85 ? 11.781 13.586 17.672 1 77.38 85 SER B CA 1
ATOM 3530 C C . SER B 1 85 ? 12.172 13.664 19.141 1 77.38 85 SER B C 1
ATOM 3532 O O . SER B 1 85 ? 12.398 14.758 19.672 1 77.38 85 SER B O 1
ATOM 3534 N N . THR B 1 86 ? 11.883 12.633 19.906 1 64.94 86 THR B N 1
ATOM 3535 C CA . THR B 1 86 ? 12.359 12.586 21.297 1 64.94 86 THR B CA 1
ATOM 3536 C C . THR B 1 86 ? 13.664 11.789 21.375 1 64.94 86 THR B C 1
ATOM 3538 O O . THR B 1 86 ? 14.016 11.062 20.453 1 64.94 86 THR B O 1
ATOM 3541 N N . LYS B 1 87 ? 14.625 12.164 22.328 1 54.72 87 LYS B N 1
ATOM 3542 C CA . LYS B 1 87 ? 15.945 11.578 22.531 1 54.72 87 LYS B CA 1
ATOM 3543 C C . LYS B 1 87 ? 15.891 10.055 22.438 1 54.72 87 LYS B C 1
ATOM 3545 O O . LYS B 1 87 ? 16.859 9.414 22.047 1 54.72 87 LYS B O 1
ATOM 3550 N N . TRP B 1 88 ? 14.844 9.523 22.906 1 47.03 88 TRP B N 1
ATOM 3551 C CA . TRP B 1 88 ? 14.914 8.102 23.234 1 47.03 88 TRP B CA 1
ATOM 3552 C C . TRP B 1 88 ? 14.703 7.242 22 1 47.03 88 TRP B C 1
ATOM 3554 O O . TRP B 1 88 ? 13.578 7.105 21.516 1 47.03 88 TRP B O 1
ATOM 3564 N N . GLY B 1 89 ? 15.891 6.773 21.359 1 50.62 89 GLY B N 1
ATOM 3565 C CA . GLY B 1 89 ? 15.859 5.691 20.391 1 50.62 89 GLY B CA 1
ATOM 3566 C C . GLY B 1 89 ? 15.438 6.137 19.016 1 50.62 89 GLY B C 1
ATOM 3567 O O . GLY B 1 89 ? 15.297 5.316 18.109 1 50.62 89 GLY B O 1
ATOM 3568 N N . THR B 1 90 ? 15.25 7.449 19 1 53.47 90 THR B N 1
ATOM 3569 C CA . THR B 1 90 ? 14.477 8.016 17.906 1 53.47 90 THR B CA 1
ATOM 3570 C C . THR B 1 90 ? 15.375 8.359 16.719 1 53.47 90 THR B C 1
ATOM 3572 O O . THR B 1 90 ? 14.891 8.742 15.656 1 53.47 90 THR B O 1
ATOM 3575 N N . GLU B 1 91 ? 16.688 8.617 17.109 1 53.25 91 GLU B N 1
ATOM 3576 C CA . GLU B 1 91 ? 17.562 8.969 15.992 1 53.25 91 GLU B CA 1
ATOM 3577 C C . GLU B 1 91 ? 17.438 7.957 14.859 1 53.25 91 GLU B C 1
ATOM 3579 O O . GLU B 1 91 ? 17.375 8.336 13.688 1 53.25 91 GLU B O 1
ATOM 3584 N N . ASP B 1 92 ? 17.203 6.777 15.305 1 68.38 92 ASP B N 1
ATOM 3585 C CA . ASP B 1 92 ? 17.156 5.691 14.328 1 68.38 92 ASP B CA 1
ATOM 3586 C C . ASP B 1 92 ? 15.891 5.75 13.484 1 68.38 92 ASP B C 1
ATOM 3588 O O . ASP B 1 92 ? 15.93 5.508 12.281 1 68.38 92 ASP B O 1
ATOM 3592 N N . LYS B 1 93 ? 14.914 6.559 13.984 1 81.69 93 LYS B N 1
ATOM 3593 C CA . LYS B 1 93 ? 13.688 6.539 13.195 1 81.69 93 LYS B CA 1
ATOM 3594 C C . LYS B 1 93 ? 13.633 7.719 12.227 1 81.69 93 LYS B C 1
ATOM 3596 O O . LYS B 1 93 ? 13.047 7.621 11.148 1 81.69 93 LYS B O 1
ATOM 3601 N N . ALA B 1 94 ? 14.414 8.836 12.594 1 87 94 ALA B N 1
ATOM 3602 C CA . ALA B 1 94 ? 14.414 10.055 11.789 1 87 94 ALA B CA 1
ATOM 3603 C C . ALA B 1 94 ? 15.008 9.789 10.406 1 87 94 ALA B C 1
ATOM 3605 O O . ALA B 1 94 ? 14.562 10.375 9.414 1 87 94 ALA B O 1
ATOM 3606 N N . ARG B 1 95 ? 15.945 8.945 10.398 1 88.25 95 ARG B N 1
ATOM 3607 C CA . ARG B 1 95 ? 16.594 8.648 9.117 1 88.25 95 ARG B CA 1
ATOM 3608 C C . ARG B 1 95 ? 15.609 7.996 8.148 1 88.25 95 ARG B C 1
ATOM 3610 O O . ARG B 1 95 ? 15.68 8.219 6.941 1 88.25 95 ARG B O 1
ATOM 3617 N N . HIS B 1 96 ? 14.742 7.176 8.664 1 92.12 96 HIS B N 1
ATOM 3618 C CA . HIS B 1 96 ? 13.766 6.492 7.824 1 92.12 96 HIS B CA 1
ATOM 3619 C C . HIS B 1 96 ? 12.688 7.457 7.344 1 92.12 96 HIS B C 1
ATOM 3621 O O . HIS B 1 96 ? 12.219 7.355 6.203 1 92.12 96 HIS B O 1
ATOM 3627 N N . VAL B 1 97 ? 12.352 8.438 8.211 1 94.62 97 VAL B N 1
ATOM 3628 C CA . VAL B 1 97 ? 11.422 9.492 7.816 1 94.62 97 VAL B CA 1
ATOM 3629 C C . VAL B 1 97 ? 12.039 10.336 6.703 1 94.62 97 VAL B C 1
ATOM 3631 O O . VAL B 1 97 ? 11.398 10.578 5.676 1 94.62 97 VAL B O 1
ATOM 3634 N N . HIS B 1 98 ? 13.281 10.68 6.879 1 93.69 98 HIS B N 1
ATOM 3635 C CA . HIS B 1 98 ? 14.031 11.477 5.914 1 93.69 98 HIS B CA 1
ATOM 3636 C C . HIS B 1 98 ? 14.148 10.758 4.574 1 93.69 98 HIS B C 1
ATOM 3638 O O . HIS B 1 98 ? 14.055 11.383 3.516 1 93.69 98 HIS B O 1
ATOM 3644 N N . ALA B 1 99 ? 14.281 9.461 4.609 1 93.69 99 ALA B N 1
ATOM 3645 C CA . ALA B 1 99 ? 14.539 8.656 3.416 1 93.69 99 ALA B CA 1
ATOM 3646 C C . ALA B 1 99 ? 13.234 8.328 2.688 1 93.69 99 ALA B C 1
ATOM 3648 O O . ALA B 1 99 ? 13.258 7.844 1.554 1 93.69 99 ALA B O 1
ATOM 3649 N N . THR B 1 100 ? 12.086 8.578 3.262 1 96.06 100 THR B N 1
ATOM 3650 C CA . THR B 1 100 ? 10.82 8.18 2.658 1 96.06 100 THR B CA 1
ATOM 3651 C C . THR B 1 100 ? 9.938 9.391 2.395 1 96.06 100 THR B C 1
ATOM 3653 O O . THR B 1 100 ? 10.211 10.18 1.487 1 96.06 100 THR B O 1
ATOM 3656 N N . TRP B 1 101 ? 8.906 9.648 3.24 1 98.06 101 TRP B N 1
ATOM 3657 C CA . TRP B 1 101 ? 7.855 10.578 2.855 1 98.06 101 TRP B CA 1
ATOM 3658 C C . TRP B 1 101 ? 8.328 12.023 3.006 1 98.06 101 TRP B C 1
ATOM 3660 O O . TRP B 1 101 ? 7.855 12.914 2.299 1 98.06 101 TRP B O 1
ATOM 3670 N N . ALA B 1 102 ? 9.312 12.336 3.893 1 97.44 102 ALA B N 1
ATOM 3671 C CA . ALA B 1 102 ? 9.711 13.711 4.191 1 97.44 102 ALA B CA 1
ATOM 3672 C C . ALA B 1 102 ? 10.359 14.367 2.977 1 97.44 102 ALA B C 1
ATOM 3674 O O . ALA B 1 102 ? 10.367 15.594 2.857 1 97.44 102 ALA B O 1
ATOM 3675 N N . LYS B 1 103 ? 10.875 13.578 2.057 1 96.56 103 LYS B N 1
ATOM 3676 C CA . LYS B 1 103 ? 11.508 14.109 0.854 1 96.56 103 LYS B CA 1
ATOM 3677 C C . LYS B 1 103 ? 10.5 14.844 -0.022 1 96.56 103 LYS B C 1
ATOM 3679 O O . LYS B 1 103 ? 10.883 15.609 -0.912 1 96.56 103 LYS B O 1
ATOM 3684 N N . ARG B 1 104 ? 9.289 14.602 0.205 1 98.12 104 ARG B N 1
ATOM 3685 C CA . ARG B 1 104 ? 8.266 15.203 -0.637 1 98.12 104 ARG B CA 1
ATOM 3686 C C . ARG B 1 104 ? 7.723 16.484 -0.014 1 98.12 104 ARG B C 1
ATOM 3688 O O . ARG B 1 104 ? 6.879 17.156 -0.606 1 98.12 104 ARG B O 1
ATOM 3695 N N . CYS B 1 105 ? 8.18 16.812 1.186 1 98.56 105 CYS B N 1
ATOM 3696 C CA . CYS B 1 105 ? 7.875 18.125 1.736 1 98.56 105 CYS B CA 1
ATOM 3697 C C . CYS B 1 105 ? 8.539 19.234 0.917 1 98.56 105 CYS B C 1
ATOM 3699 O O . CYS B 1 105 ? 9.547 19 0.255 1 98.56 105 CYS B O 1
ATOM 3701 N N . SER B 1 106 ? 7.883 20.422 0.924 1 98.62 106 SER B N 1
ATOM 3702 C CA . SER B 1 106 ? 8.578 21.562 0.335 1 98.62 106 SER B CA 1
ATOM 3703 C C . SER B 1 106 ? 9.867 21.875 1.094 1 98.62 106 SER B C 1
ATOM 3705 O O . SER B 1 106 ? 10.875 22.219 0.489 1 98.62 106 SER B O 1
ATOM 3707 N N . LYS B 1 107 ? 9.844 21.766 2.35 1 98.12 107 LYS B N 1
ATOM 3708 C CA . LYS B 1 107 ? 10.953 21.766 3.295 1 98.12 107 LYS B CA 1
ATOM 3709 C C . LYS B 1 107 ? 10.609 20.969 4.551 1 98.12 107 LYS B C 1
ATOM 3711 O O . LYS B 1 107 ? 9.461 20.969 4.992 1 98.12 107 LYS B O 1
ATOM 3716 N N . HIS B 1 108 ? 11.641 20.203 5.074 1 97.25 108 HIS B N 1
ATOM 3717 C CA . HIS B 1 108 ? 11.383 19.516 6.336 1 97.25 108 HIS B CA 1
ATOM 3718 C C . HIS B 1 108 ? 12.555 19.688 7.297 1 97.25 108 HIS B C 1
ATOM 3720 O O . HIS B 1 108 ? 13.703 19.844 6.867 1 97.25 108 HIS B O 1
ATOM 3726 N N . VAL B 1 109 ? 12.227 19.734 8.617 1 95.12 109 VAL B N 1
ATOM 3727 C CA . VAL B 1 109 ? 13.242 19.797 9.664 1 95.12 109 VAL B CA 1
ATOM 3728 C C . VAL B 1 109 ? 12.883 18.844 10.797 1 95.12 109 VAL B C 1
ATOM 3730 O O . VAL B 1 109 ? 11.703 18.594 11.07 1 95.12 109 VAL B O 1
ATOM 3733 N N . PHE B 1 110 ? 13.898 18.297 11.406 1 92.44 110 PHE B N 1
ATOM 3734 C CA . PHE B 1 110 ? 13.734 17.484 12.609 1 92.44 110 PHE B CA 1
ATOM 3735 C C . PHE B 1 110 ? 14.016 18.312 13.859 1 92.44 110 PHE B C 1
ATOM 3737 O O . PHE B 1 110 ? 15.07 18.953 13.969 1 92.44 110 PHE B O 1
ATOM 3744 N N . VAL B 1 111 ? 13.023 18.359 14.734 1 91.38 111 VAL B N 1
ATOM 3745 C CA . VAL B 1 111 ? 13.195 19.094 15.992 1 91.38 111 VAL B CA 1
ATOM 3746 C C . VAL B 1 111 ? 13.688 18.125 17.078 1 91.38 111 VAL B C 1
ATOM 3748 O O . VAL B 1 111 ? 12.906 17.344 17.625 1 91.38 111 VAL B O 1
ATOM 3751 N N . THR B 1 112 ? 14.93 18.156 17.281 1 82.38 112 THR B N 1
ATOM 3752 C CA . THR B 1 112 ? 15.547 17.156 18.156 1 82.38 112 THR B CA 1
ATOM 3753 C C . THR B 1 112 ? 16.734 17.75 18.906 1 82.38 112 THR B C 1
ATOM 3755 O O . THR B 1 112 ? 17.312 18.766 18.469 1 82.38 112 THR B O 1
ATOM 3758 N N . ALA B 1 113 ? 16.922 17.109 20.078 1 72.75 113 ALA B N 1
ATOM 3759 C CA . ALA B 1 113 ? 18.109 17.484 20.828 1 72.75 113 ALA B CA 1
ATOM 3760 C C . ALA B 1 113 ? 19.359 16.766 20.312 1 72.75 113 ALA B C 1
ATOM 3762 O O . ALA B 1 113 ? 20.484 17.188 20.578 1 72.75 113 ALA B O 1
ATOM 3763 N N . ASN B 1 114 ? 19.172 15.656 19.641 1 67.69 114 ASN B N 1
ATOM 3764 C CA . ASN B 1 114 ? 20.281 14.875 19.094 1 67.69 114 ASN B CA 1
ATOM 3765 C C . ASN B 1 114 ? 20.5 15.172 17.625 1 67.69 114 ASN B C 1
ATOM 3767 O O . ASN B 1 114 ? 19.875 14.555 16.75 1 67.69 114 ASN B O 1
ATOM 3771 N N . LYS B 1 115 ? 21.375 16.094 17.469 1 64.88 115 LYS B N 1
ATOM 3772 C CA . LYS B 1 115 ? 21.578 16.484 16.078 1 64.88 115 LYS B CA 1
ATOM 3773 C C . LYS B 1 115 ? 22.438 15.461 15.344 1 64.88 115 LYS B C 1
ATOM 3775 O O . LYS B 1 115 ? 23.5 15.062 15.836 1 64.88 115 LYS B O 1
ATOM 3780 N N . GLU B 1 116 ? 21.766 14.797 14.523 1 66.62 116 GLU B N 1
ATOM 3781 C CA . GLU B 1 116 ? 22.547 14.055 13.539 1 66.62 116 GLU B CA 1
ATOM 3782 C C . GLU B 1 116 ? 22.938 14.938 12.359 1 66.62 116 GLU B C 1
ATOM 3784 O O . GLU B 1 116 ? 22.125 15.688 11.836 1 66.62 116 GLU B O 1
ATOM 3789 N N . SER B 1 117 ? 24.156 14.914 12.023 1 65.06 117 SER B N 1
ATOM 3790 C CA . SER B 1 117 ? 24.766 15.859 11.094 1 65.06 117 SER B CA 1
ATOM 3791 C C . SER B 1 117 ? 24.094 15.797 9.727 1 65.06 117 SER B C 1
ATOM 3793 O O . SER B 1 117 ? 24.047 16.797 9.008 1 65.06 117 SER B O 1
ATOM 3795 N N . TYR B 1 118 ? 23.422 14.68 9.391 1 79.62 118 TYR B N 1
ATOM 3796 C CA . TYR B 1 118 ? 22.969 14.617 8.008 1 79.62 118 TYR B CA 1
ATOM 3797 C C . TYR B 1 118 ? 21.469 14.883 7.902 1 79.62 118 TYR B C 1
ATOM 3799 O O . TYR B 1 118 ? 20.922 14.984 6.801 1 79.62 118 TYR B O 1
ATOM 3807 N N . LEU B 1 119 ? 20.844 15.117 8.953 1 87.19 119 LEU B N 1
ATOM 3808 C CA . LEU B 1 119 ? 19.422 15.445 8.938 1 87.19 119 LEU B CA 1
ATOM 3809 C C . LEU B 1 119 ? 19.203 16.922 9.203 1 87.19 119 LEU B C 1
ATOM 3811 O O . LEU B 1 119 ? 19.844 17.516 10.078 1 87.19 119 LEU B O 1
ATOM 3815 N N . PRO B 1 120 ? 18.422 17.641 8.352 1 90.69 120 PRO B N 1
ATOM 3816 C CA . PRO B 1 120 ? 18.062 19.016 8.711 1 90.69 120 PRO B CA 1
ATOM 3817 C C . PRO B 1 120 ? 17.359 19.094 10.062 1 90.69 120 PRO B C 1
ATOM 3819 O O . PRO B 1 120 ? 16.281 18.516 10.242 1 90.69 120 PRO B O 1
ATOM 3822 N N . SER B 1 121 ? 18.062 19.766 10.992 1 89.88 121 SER B N 1
ATOM 3823 C CA . SER B 1 121 ? 17.531 19.703 12.352 1 89.88 121 SER B CA 1
ATOM 3824 C C . SER B 1 121 ? 17.516 21.078 13 1 89.88 121 SER B C 1
ATOM 3826 O O . SER B 1 121 ? 18.297 21.969 12.625 1 89.88 121 SER B O 1
ATOM 3828 N N . LEU B 1 122 ? 16.578 21.297 13.852 1 89.88 122 LEU B N 1
ATOM 3829 C CA . LEU B 1 122 ? 16.516 22.406 14.789 1 89.88 122 LEU B CA 1
ATOM 3830 C C . LEU B 1 122 ? 16.688 21.922 16.219 1 89.88 122 LEU B C 1
ATOM 3832 O O . LEU B 1 122 ? 16.016 20.984 16.641 1 89.88 122 LEU B O 1
ATOM 3836 N N . ASP B 1 123 ? 17.656 22.453 16.875 1 87.19 123 ASP B N 1
ATOM 3837 C CA . ASP B 1 123 ? 17.875 22.156 18.281 1 87.19 123 ASP B CA 1
ATOM 3838 C C . ASP B 1 123 ? 17.672 23.406 19.141 1 87.19 123 ASP B C 1
ATOM 3840 O O . ASP B 1 123 ? 18.375 24.406 18.984 1 87.19 123 ASP B O 1
ATOM 3844 N N . PHE B 1 124 ? 16.75 23.328 20.078 1 86.88 124 PHE B N 1
ATOM 3845 C CA . PHE B 1 124 ? 16.453 24.484 20.922 1 86.88 124 PHE B CA 1
ATOM 3846 C C . PHE B 1 124 ? 17.031 24.281 22.312 1 86.88 124 PHE B C 1
ATOM 3848 O O . PHE B 1 124 ? 16.719 25.031 23.25 1 86.88 124 PHE B O 1
ATOM 3855 N N . ASN B 1 125 ? 17.859 23.281 22.453 1 83 125 ASN B N 1
ATOM 3856 C CA . ASN B 1 125 ? 18.578 22.984 23.688 1 83 125 ASN B CA 1
ATOM 3857 C C . ASN B 1 125 ? 17.625 22.859 24.875 1 83 125 ASN B C 1
ATOM 3859 O O . ASN B 1 125 ? 17.859 23.453 25.922 1 83 125 ASN B O 1
ATOM 3863 N N . LEU B 1 126 ? 16.562 22.156 24.625 1 80.88 126 LEU B N 1
ATOM 3864 C CA . LEU B 1 126 ? 15.578 21.953 25.672 1 80.88 126 LEU B CA 1
ATOM 3865 C C . LEU B 1 126 ? 15.828 20.625 26.406 1 80.88 126 LEU B C 1
ATOM 3867 O O . LEU B 1 126 ? 16.297 19.656 25.812 1 80.88 126 LEU B O 1
ATOM 3871 N N . THR B 1 127 ? 15.594 20.609 27.719 1 72 127 THR B N 1
ATOM 3872 C CA . THR B 1 127 ? 15.594 19.359 28.469 1 72 127 THR B CA 1
ATOM 3873 C C . THR B 1 127 ? 14.367 18.531 28.109 1 72 127 THR B C 1
ATOM 3875 O O . THR B 1 127 ? 13.25 19.047 28.047 1 72 127 THR B O 1
ATOM 3878 N N . GLU B 1 128 ? 14.617 17.25 27.781 1 68.25 128 GLU B N 1
ATOM 3879 C CA . GLU B 1 128 ? 13.523 16.406 27.297 1 68.25 128 GLU B CA 1
ATOM 3880 C C . GLU B 1 128 ? 12.578 16.016 28.422 1 68.25 128 GLU B C 1
ATOM 3882 O O . GLU B 1 128 ? 12.945 15.242 29.312 1 68.25 128 GLU B O 1
ATOM 3887 N N . THR B 1 129 ? 11.539 16.75 28.625 1 63.5 129 THR B N 1
ATOM 3888 C CA . THR B 1 129 ? 10.383 16.438 29.469 1 63.5 129 THR B CA 1
ATOM 3889 C C . THR B 1 129 ? 9.094 16.531 28.656 1 63.5 129 THR B C 1
ATOM 3891 O O . THR B 1 129 ? 9.109 16.938 27.5 1 63.5 129 THR B O 1
ATOM 3894 N N . LYS B 1 130 ? 8.062 15.914 29.156 1 60.94 130 LYS B N 1
ATOM 3895 C CA . LYS B 1 130 ? 6.777 16.094 28.469 1 60.94 130 LYS B CA 1
ATOM 3896 C C . LYS B 1 130 ? 6.465 17.578 28.266 1 60.94 130 LYS B C 1
ATOM 3898 O O . LYS B 1 130 ? 5.914 17.953 27.234 1 60.94 130 LYS B O 1
ATOM 3903 N N . ALA B 1 131 ? 6.75 18.391 29.281 1 64.44 131 ALA B N 1
ATOM 3904 C CA . ALA B 1 131 ? 6.582 19.828 29.172 1 64.44 131 ALA B CA 1
ATOM 3905 C C . ALA B 1 131 ? 7.473 20.406 28.078 1 64.44 131 ALA B C 1
ATOM 3907 O O . ALA B 1 131 ? 7.137 21.438 27.469 1 64.44 131 ALA B O 1
ATOM 3908 N N . SER B 1 132 ? 8.352 19.672 27.797 1 79.75 132 SER B N 1
ATOM 3909 C CA . SER B 1 132 ? 9.32 20.156 26.812 1 79.75 132 SER B CA 1
ATOM 3910 C C . SER B 1 132 ? 8.789 20.016 25.391 1 79.75 132 SER B C 1
ATOM 3912 O O . SER B 1 132 ? 9.242 20.719 24.484 1 79.75 132 SER B O 1
ATOM 3914 N N . LEU B 1 133 ? 7.699 19.234 25.312 1 85.31 133 LEU B N 1
ATOM 3915 C CA . LEU B 1 133 ? 7.191 19.047 23.969 1 85.31 133 LEU B CA 1
ATOM 3916 C C . LEU B 1 133 ? 6.465 20.297 23.484 1 85.31 133 LEU B C 1
ATOM 3918 O O . LEU B 1 133 ? 6.625 20.703 22.328 1 85.31 133 LEU B O 1
ATOM 3922 N N . PHE B 1 134 ? 5.688 20.922 24.375 1 90.88 134 PHE B N 1
ATOM 3923 C CA . PHE B 1 134 ? 5.023 22.156 24 1 90.88 134 PHE B CA 1
ATOM 3924 C C . PHE B 1 134 ? 6.047 23.219 23.625 1 90.88 134 PHE B C 1
ATOM 3926 O O . PHE B 1 134 ? 5.875 23.938 22.625 1 90.88 134 PHE B O 1
ATOM 3933 N N . LYS B 1 135 ? 7.047 23.312 24.438 1 90.25 135 LYS B N 1
ATOM 3934 C CA . LYS B 1 135 ? 8.07 24.328 24.188 1 90.25 135 LYS B CA 1
ATOM 3935 C C . LYS B 1 135 ? 8.781 24.078 22.859 1 90.25 135 LYS B C 1
ATOM 3937 O O . LYS B 1 135 ? 9.18 25.016 22.172 1 90.25 135 LYS B O 1
ATOM 3942 N N . LYS B 1 136 ? 8.938 22.844 22.5 1 90.81 136 LYS B N 1
ATOM 3943 C CA . LYS B 1 136 ? 9.508 22.5 21.188 1 90.81 136 LYS B CA 1
ATOM 3944 C C . LYS B 1 136 ? 8.648 23.047 20.062 1 90.81 136 LYS B C 1
ATOM 3946 O O . LYS B 1 136 ? 9.164 23.625 19.094 1 90.81 136 LYS B O 1
ATOM 3951 N N . ILE B 1 137 ? 7.336 22.875 20.219 1 94.56 137 ILE B N 1
ATOM 3952 C CA . ILE B 1 137 ? 6.414 23.344 19.188 1 94.56 137 ILE B CA 1
ATOM 3953 C C . ILE B 1 137 ? 6.426 24.875 19.141 1 94.56 137 ILE B C 1
ATOM 3955 O O . ILE B 1 137 ? 6.551 25.453 18.062 1 94.56 137 ILE B O 1
ATOM 3959 N N . GLU B 1 138 ? 6.34 25.5 20.312 1 95.5 138 GLU B N 1
ATOM 3960 C CA . GLU B 1 138 ? 6.355 26.953 20.406 1 95.5 138 GLU B CA 1
ATOM 3961 C C . GLU B 1 138 ? 7.605 27.531 19.75 1 95.5 138 GLU B C 1
ATOM 3963 O O . GLU B 1 138 ? 7.512 28.438 18.906 1 95.5 138 GLU B O 1
ATOM 3968 N N . ASN B 1 139 ? 8.742 27 20.125 1 95.25 139 ASN B N 1
ATOM 3969 C CA . ASN B 1 139 ? 10 27.5 19.578 1 95.25 139 ASN B CA 1
ATOM 3970 C C . ASN B 1 139 ? 10.102 27.25 18.078 1 95.25 139 ASN B C 1
ATOM 3972 O O . ASN B 1 139 ? 10.641 28.078 17.344 1 95.25 139 ASN B O 1
ATOM 3976 N N . THR B 1 140 ? 9.625 26.156 17.609 1 97 140 THR B N 1
ATOM 3977 C CA . THR B 1 140 ? 9.656 25.859 16.188 1 97 140 THR B CA 1
ATOM 3978 C C . THR B 1 140 ? 8.773 26.828 15.414 1 97 140 THR B C 1
ATOM 3980 O O . THR B 1 140 ? 9.18 27.344 14.367 1 97 140 THR B O 1
ATOM 3983 N N . LEU B 1 141 ? 7.57 27.094 15.914 1 98.56 141 LEU B N 1
ATOM 3984 C CA . LEU B 1 141 ? 6.66 28 15.227 1 98.56 141 LEU B CA 1
ATOM 3985 C C . LEU B 1 141 ? 7.211 29.422 15.234 1 98.56 141 LEU B C 1
ATOM 3987 O O . LEU B 1 141 ? 7.035 30.172 14.273 1 98.56 141 LEU B O 1
ATOM 3991 N N . LYS B 1 142 ? 7.895 29.828 16.281 1 98.19 142 LYS B N 1
ATOM 3992 C CA . LYS B 1 142 ? 8.57 31.109 16.312 1 98.19 142 LYS B CA 1
ATOM 3993 C C . LYS B 1 142 ? 9.68 31.172 15.258 1 98.19 142 LYS B C 1
ATOM 3995 O O . LYS B 1 142 ? 9.828 32.188 14.562 1 98.19 142 LYS B O 1
ATOM 4000 N N . TYR B 1 143 ? 10.484 30.078 15.219 1 97.81 143 TYR B N 1
ATOM 4001 C CA . TYR B 1 143 ? 11.516 30.016 14.188 1 97.81 143 TYR B CA 1
ATOM 4002 C C . TYR B 1 143 ? 10.898 30.156 12.797 1 97.81 143 TYR B C 1
ATOM 4004 O O . TYR B 1 143 ? 11.406 30.922 11.969 1 97.81 143 TYR B O 1
ATOM 4012 N N . ILE B 1 144 ? 9.828 29.391 12.531 1 98.62 144 ILE B N 1
ATOM 4013 C CA . ILE B 1 144 ? 9.141 29.422 11.242 1 98.62 144 ILE B CA 1
ATOM 4014 C C . ILE B 1 144 ? 8.648 30.844 10.961 1 98.62 144 ILE B C 1
ATOM 4016 O O . ILE B 1 144 ? 8.852 31.375 9.859 1 98.62 144 ILE B O 1
ATOM 4020 N N . TYR B 1 145 ? 8.008 31.453 11.922 1 98.75 145 TYR B N 1
ATOM 4021 C CA . TYR B 1 145 ? 7.48 32.812 11.789 1 98.75 145 TYR B CA 1
ATOM 4022 C C . TYR B 1 145 ? 8.578 33.781 11.406 1 98.75 145 TYR B C 1
ATOM 4024 O O . TYR B 1 145 ? 8.406 34.594 10.5 1 98.75 145 TYR B O 1
ATOM 4032 N N . ASN B 1 146 ? 9.695 33.656 12.023 1 98.44 146 ASN B N 1
ATOM 4033 C CA . ASN B 1 146 ? 10.766 34.625 11.875 1 98.44 146 ASN B CA 1
ATOM 4034 C C . ASN B 1 146 ? 11.578 34.375 10.609 1 98.44 146 ASN B C 1
ATOM 4036 O O . ASN B 1 146 ? 12.148 35.312 10.039 1 98.44 146 ASN B O 1
ATOM 4040 N N . ASN B 1 147 ? 11.586 33.125 10.102 1 98.19 147 ASN B N 1
ATOM 4041 C CA . ASN B 1 147 ? 12.586 32.812 9.078 1 98.19 147 ASN B CA 1
ATOM 4042 C C . ASN B 1 147 ? 11.938 32.25 7.82 1 98.19 147 ASN B C 1
ATOM 4044 O O . ASN B 1 147 ? 12.508 32.344 6.734 1 98.19 147 ASN B O 1
ATOM 4048 N N . GLU B 1 148 ? 10.719 31.641 8.008 1 97.94 148 GLU B N 1
ATOM 4049 C CA . GLU B 1 148 ? 10.258 30.766 6.93 1 97.94 148 GLU B CA 1
ATOM 4050 C C . GLU B 1 148 ? 8.828 31.094 6.516 1 97.94 148 GLU B C 1
ATOM 4052 O O . GLU B 1 148 ? 8.359 30.656 5.465 1 97.94 148 GLU B O 1
ATOM 4057 N N . LEU B 1 149 ? 8.141 31.891 7.176 1 98.38 149 LEU B N 1
ATOM 4058 C CA . LEU B 1 149 ? 6.68 31.969 7.164 1 98.38 149 LEU B CA 1
ATOM 4059 C C . LEU B 1 149 ? 6.16 32.25 5.758 1 98.38 149 LEU B C 1
ATOM 4061 O O . LEU B 1 149 ? 5.293 31.516 5.258 1 98.38 149 LEU B O 1
ATOM 4065 N N . ASP B 1 150 ? 6.723 33.219 5.012 1 97.38 150 ASP B N 1
ATOM 4066 C CA . ASP B 1 150 ? 6.172 33.688 3.742 1 97.38 150 ASP B CA 1
ATOM 4067 C C . ASP B 1 150 ? 6.574 32.75 2.602 1 97.38 150 ASP B C 1
ATOM 4069 O O . ASP B 1 150 ? 6.031 32.844 1.498 1 97.38 150 ASP B O 1
ATOM 4073 N N . LYS B 1 151 ? 7.418 31.781 2.859 1 98.44 151 LYS B N 1
ATOM 4074 C CA . LYS B 1 151 ? 7.93 30.891 1.829 1 98.44 151 LYS B CA 1
ATOM 4075 C C . LYS B 1 151 ? 7 29.688 1.63 1 98.44 151 LYS B C 1
ATOM 4077 O O . LYS B 1 151 ? 7.078 29 0.611 1 98.44 151 LYS B O 1
ATOM 4082 N N . TYR B 1 152 ? 6.148 29.484 2.604 1 98.81 152 TYR B N 1
ATOM 4083 C CA . TYR B 1 152 ? 5.309 28.297 2.559 1 98.81 152 TYR B CA 1
ATOM 4084 C C . TYR B 1 152 ? 3.857 28.641 2.871 1 98.81 152 TYR B C 1
ATOM 4086 O O . TYR B 1 152 ? 3.559 29.734 3.336 1 98.81 152 TYR B O 1
ATOM 4094 N N . ASP B 1 153 ? 2.957 27.734 2.529 1 98.88 153 ASP B N 1
ATOM 4095 C CA . ASP B 1 153 ? 1.52 27.969 2.654 1 98.88 153 ASP B CA 1
ATOM 4096 C C . ASP B 1 153 ? 0.97 27.312 3.924 1 98.88 153 ASP B C 1
ATOM 4098 O O . ASP B 1 153 ? 0.148 27.906 4.625 1 98.88 153 ASP B O 1
ATOM 4102 N N . PHE B 1 154 ? 1.408 26.125 4.184 1 98.94 154 PHE B N 1
ATOM 4103 C CA . PHE B 1 154 ? 0.932 25.344 5.32 1 98.94 154 PHE B CA 1
ATOM 4104 C C . PHE B 1 154 ? 2.096 24.703 6.062 1 98.94 154 PHE B C 1
ATOM 4106 O O . PHE B 1 154 ? 3.17 24.5 5.492 1 98.94 154 PHE B O 1
ATOM 4113 N N . PHE B 1 155 ? 1.86 24.391 7.328 1 98.94 155 PHE B N 1
ATOM 4114 C CA . PHE B 1 155 ? 2.875 23.844 8.227 1 98.94 155 PHE B CA 1
ATOM 4115 C C . PHE B 1 155 ? 2.346 22.625 8.977 1 98.94 155 PHE B C 1
ATOM 4117 O O . PHE B 1 155 ? 1.361 22.734 9.719 1 98.94 155 PHE B O 1
ATOM 4124 N N . ILE B 1 156 ? 2.982 21.484 8.766 1 98.94 156 ILE B N 1
ATOM 4125 C CA . ILE B 1 156 ? 2.488 20.266 9.391 1 98.94 156 ILE B CA 1
ATOM 4126 C C . ILE B 1 156 ? 3.453 19.812 10.492 1 98.94 156 ILE B C 1
ATOM 4128 O O . ILE B 1 156 ? 4.664 19.75 10.266 1 98.94 156 ILE B O 1
ATOM 4132 N N . LYS B 1 157 ? 2.883 19.594 11.633 1 98.44 157 LYS B N 1
ATOM 4133 C CA . LYS B 1 157 ? 3.574 18.938 12.742 1 98.44 157 LYS B CA 1
ATOM 4134 C C . LYS B 1 157 ? 3.301 17.438 12.75 1 98.44 157 LYS B C 1
ATOM 4136 O O . LYS B 1 157 ? 2.145 17.016 12.719 1 98.44 157 LYS B O 1
ATOM 4141 N N . VAL B 1 158 ? 4.371 16.656 12.773 1 96.94 158 VAL B N 1
ATOM 4142 C CA . VAL B 1 158 ? 4.203 15.219 12.922 1 96.94 158 VAL B CA 1
ATOM 4143 C C . VAL B 1 158 ? 5.258 14.664 13.883 1 96.94 158 VAL B C 1
ATOM 4145 O O . VAL B 1 158 ? 6.242 15.344 14.188 1 96.94 158 VAL B O 1
ATOM 4148 N N . ASP B 1 159 ? 4.988 13.484 14.375 1 93.06 159 ASP B N 1
ATOM 4149 C CA . ASP B 1 159 ? 5.973 12.766 15.172 1 93.06 159 ASP B CA 1
ATOM 4150 C C . ASP B 1 159 ? 6.914 11.953 14.281 1 93.06 159 ASP B C 1
ATOM 4152 O O . ASP B 1 159 ? 6.633 11.742 13.102 1 93.06 159 ASP B O 1
ATOM 4156 N N . TYR B 1 160 ? 7.98 11.445 14.891 1 90.19 160 TYR B N 1
ATOM 4157 C CA . TYR B 1 160 ? 9.008 10.711 14.156 1 90.19 160 TYR B CA 1
ATOM 4158 C C . TYR B 1 160 ? 8.477 9.359 13.68 1 90.19 160 TYR B C 1
ATOM 4160 O O . TYR B 1 160 ? 9.102 8.703 12.852 1 90.19 160 TYR B O 1
ATOM 4168 N N . ASP B 1 161 ? 7.344 8.93 14.164 1 94.38 161 ASP B N 1
ATOM 4169 C CA . ASP B 1 161 ? 6.773 7.652 13.75 1 94.38 161 ASP B CA 1
ATOM 4170 C C . ASP B 1 161 ? 5.445 7.852 13.023 1 94.38 161 ASP B C 1
ATOM 4172 O O . ASP B 1 161 ? 4.586 6.973 13.039 1 94.38 161 ASP B O 1
ATOM 4176 N N . THR B 1 162 ? 5.262 9.031 12.461 1 96.94 162 THR B N 1
ATOM 4177 C CA . THR B 1 162 ? 4.125 9.305 11.594 1 96.94 162 THR B CA 1
ATOM 4178 C C . THR B 1 162 ? 4.531 9.211 10.125 1 96.94 162 THR B C 1
ATOM 4180 O O . THR B 1 162 ? 5.598 9.703 9.742 1 96.94 162 THR B O 1
ATOM 4183 N N . TYR B 1 163 ? 3.791 8.484 9.344 1 98.38 163 TYR B N 1
ATOM 4184 C CA . TYR B 1 163 ? 3.953 8.5 7.895 1 98.38 163 TYR B CA 1
ATOM 4185 C C . TYR B 1 163 ? 2.891 9.375 7.234 1 98.38 163 TYR B C 1
ATOM 4187 O O . TYR B 1 163 ? 1.699 9.234 7.523 1 98.38 163 TYR B O 1
ATOM 4195 N N . VAL B 1 164 ? 3.336 10.227 6.266 1 98.94 164 VAL B N 1
ATOM 4196 C CA . VAL B 1 164 ? 2.41 11.148 5.621 1 98.94 164 VAL B CA 1
ATOM 4197 C C . VAL B 1 164 ? 2.424 10.922 4.109 1 98.94 164 VAL B C 1
ATOM 4199 O O . VAL B 1 164 ? 3.488 10.898 3.49 1 98.94 164 VAL B O 1
ATOM 4202 N N . VAL B 1 165 ? 1.241 10.711 3.541 1 98.88 165 VAL B N 1
ATOM 4203 C CA . VAL B 1 165 ? 1.075 10.742 2.092 1 98.88 165 VAL B CA 1
ATOM 4204 C C . VAL B 1 165 ? 0.914 12.18 1.616 1 98.88 165 VAL B C 1
ATOM 4206 O O . VAL B 1 165 ? -0.207 12.688 1.521 1 98.88 165 VAL B O 1
ATOM 4209 N N . MET B 1 166 ? 1.989 12.766 1.183 1 98.81 166 MET B N 1
ATOM 4210 C CA . MET B 1 166 ? 2.049 14.203 0.936 1 98.81 166 MET B CA 1
ATOM 4211 C C . MET B 1 166 ? 1.101 14.602 -0.189 1 98.81 166 MET B C 1
ATOM 4213 O O . MET B 1 166 ? 0.513 15.68 -0.156 1 98.81 166 MET B O 1
ATOM 4217 N N . ASP B 1 167 ? 0.922 13.75 -1.22 1 98.62 167 ASP B N 1
ATOM 4218 C CA . ASP B 1 167 ? -0.003 14.047 -2.309 1 98.62 167 ASP B CA 1
ATOM 4219 C C . ASP B 1 167 ? -1.431 14.203 -1.79 1 98.62 167 ASP B C 1
ATOM 4221 O O . ASP B 1 167 ? -2.135 15.141 -2.166 1 98.62 167 ASP B O 1
ATOM 4225 N N . ASN B 1 168 ? -1.777 13.312 -0.94 1 98.81 168 ASN B N 1
ATOM 4226 C CA . ASN B 1 168 ? -3.133 13.367 -0.405 1 98.81 168 ASN B CA 1
ATOM 4227 C C . ASN B 1 168 ? -3.312 14.547 0.542 1 98.81 168 ASN B C 1
ATOM 4229 O O . ASN B 1 168 ? -4.391 15.141 0.604 1 98.81 168 ASN B O 1
ATOM 4233 N N . LEU B 1 169 ? -2.246 14.883 1.31 1 98.88 169 LEU B N 1
ATOM 4234 C CA . LEU B 1 169 ? -2.297 16.062 2.156 1 98.88 169 LEU B CA 1
ATOM 4235 C C . LEU B 1 169 ? -2.521 17.328 1.32 1 98.88 169 LEU B C 1
ATOM 4237 O O . LEU B 1 169 ? -3.426 18.109 1.607 1 98.88 169 LEU B O 1
ATOM 4241 N N . ARG B 1 170 ? -1.736 17.5 0.282 1 98.81 170 ARG B N 1
ATOM 4242 C CA . ARG B 1 170 ? -1.847 18.672 -0.58 1 98.81 170 ARG B CA 1
ATOM 4243 C C . ARG B 1 170 ? -3.203 18.719 -1.277 1 98.81 170 ARG B C 1
ATOM 4245 O O . ARG B 1 170 ? -3.779 19.797 -1.461 1 98.81 170 ARG B O 1
ATOM 4252 N N . PHE B 1 171 ? -3.607 17.5 -1.639 1 98.25 171 PHE B N 1
ATOM 4253 C CA . PHE B 1 171 ? -4.918 17.391 -2.27 1 98.25 171 PHE B CA 1
ATOM 4254 C C . PHE B 1 171 ? -6.008 17.922 -1.349 1 98.25 171 PHE B C 1
ATOM 4256 O O . PHE B 1 171 ? -6.879 18.688 -1.782 1 98.25 171 PHE B O 1
ATOM 4263 N N . MET B 1 172 ? -5.973 17.625 -0.131 1 97.88 172 MET B N 1
ATOM 4264 C CA . MET B 1 172 ? -6.961 18.109 0.832 1 97.88 172 MET B CA 1
ATOM 4265 C C . MET B 1 172 ? -6.816 19.609 1.052 1 97.88 172 MET B C 1
ATOM 4267 O O . MET B 1 172 ? -7.816 20.328 1.199 1 97.88 172 MET B O 1
ATOM 4271 N N . LEU B 1 173 ? -5.605 20.141 1.054 1 98.31 173 LEU B N 1
ATOM 4272 C CA . LEU B 1 173 ? -5.32 21.531 1.404 1 98.31 173 LEU B CA 1
ATOM 4273 C C . LEU B 1 173 ? -5.578 22.453 0.217 1 98.31 173 LEU B C 1
ATOM 4275 O O . LEU B 1 173 ? -5.75 23.672 0.391 1 98.31 173 LEU B O 1
ATOM 4279 N N . LEU B 1 174 ? -5.637 21.969 -0.911 1 97.25 174 LEU B N 1
ATOM 4280 C CA . LEU B 1 174 ? -5.594 22.688 -2.182 1 97.25 174 LEU B CA 1
ATOM 4281 C C . LEU B 1 174 ? -6.68 23.766 -2.238 1 97.25 174 LEU B C 1
ATOM 4283 O O . LEU B 1 174 ? -6.418 24.891 -2.656 1 97.25 174 LEU B O 1
ATOM 4287 N N . PRO B 1 175 ? -7.875 23.516 -1.795 1 96.06 175 PRO B N 1
ATOM 4288 C CA . PRO B 1 175 ? -8.93 24.516 -1.943 1 96.06 175 PRO B CA 1
ATOM 4289 C C . PRO B 1 175 ? -8.891 25.578 -0.843 1 96.06 175 PRO B C 1
ATOM 4291 O O . PRO B 1 175 ? -9.68 26.531 -0.864 1 96.06 175 PRO B O 1
ATOM 4294 N N . HIS B 1 176 ? -8.023 25.469 0.075 1 96.88 176 HIS B N 1
ATOM 4295 C CA . HIS B 1 176 ? -7.996 26.359 1.224 1 96.88 176 HIS B CA 1
ATOM 4296 C C . HIS B 1 176 ? -6.941 27.453 1.043 1 96.88 176 HIS B C 1
ATOM 4298 O O . HIS B 1 176 ? -5.863 27.188 0.5 1 96.88 176 HIS B O 1
ATOM 4304 N N . SER B 1 177 ? -7.254 28.562 1.573 1 97.19 177 SER B N 1
ATOM 4305 C CA . SER B 1 177 ? -6.301 29.672 1.545 1 97.19 177 SER B CA 1
ATOM 4306 C C . SER B 1 177 ? -5.414 29.656 2.785 1 97.19 177 SER B C 1
ATOM 4308 O O . SER B 1 177 ? -5.91 29.625 3.912 1 97.19 177 SER B O 1
ATOM 4310 N N . PRO B 1 178 ? -4.094 29.766 2.58 1 98.19 178 PRO B N 1
ATOM 4311 C CA . PRO B 1 178 ? -3.203 29.844 3.74 1 98.19 178 PRO B CA 1
ATOM 4312 C C . PRO B 1 178 ? -3.367 31.141 4.523 1 98.19 178 PRO B C 1
ATOM 4314 O O . PRO B 1 178 ? -2.855 31.266 5.637 1 98.19 178 PRO B O 1
ATOM 4317 N N . GLU B 1 179 ? -4.098 32.094 3.949 1 98.31 179 GLU B N 1
ATOM 4318 C CA . GLU B 1 179 ? -4.328 33.375 4.621 1 98.31 179 GLU B CA 1
ATOM 4319 C C . GLU B 1 179 ? -5.535 33.312 5.551 1 98.31 179 GLU B C 1
ATOM 4321 O O . GLU B 1 179 ? -5.809 34.25 6.293 1 98.31 179 GLU B O 1
ATOM 4326 N N . ASP B 1 180 ? -6.289 32.25 5.453 1 97.88 180 ASP B N 1
ATOM 4327 C CA . ASP B 1 180 ? -7.312 31.953 6.457 1 97.88 180 ASP B CA 1
ATOM 4328 C C . ASP B 1 180 ? -6.723 31.234 7.656 1 97.88 180 ASP B C 1
ATOM 4330 O O . ASP B 1 180 ? -5.871 30.344 7.5 1 97.88 180 ASP B O 1
ATOM 4334 N N . PRO B 1 181 ? -7.137 31.609 8.875 1 98.44 181 PRO B N 1
ATOM 4335 C CA . PRO B 1 181 ? -6.641 30.906 10.062 1 98.44 181 PRO B CA 1
ATOM 4336 C C . PRO B 1 181 ? -7.246 29.516 10.219 1 98.44 181 PRO B C 1
ATOM 4338 O O . PRO B 1 181 ? -8.344 29.375 10.766 1 98.44 181 PRO B O 1
ATOM 4341 N N . LEU B 1 182 ? -6.574 28.547 9.758 1 98.25 182 LEU B N 1
ATOM 4342 C CA . LEU B 1 182 ? -7.109 27.188 9.688 1 98.25 182 LEU B CA 1
ATOM 4343 C C . LEU B 1 182 ? -6.207 26.203 10.422 1 98.25 182 LEU B C 1
ATOM 4345 O O . LEU B 1 182 ? -4.984 26.375 10.43 1 98.25 182 LEU B O 1
ATOM 4349 N N . PHE B 1 183 ? -6.852 25.281 11.031 1 98.31 183 PHE B N 1
ATOM 4350 C CA . PHE B 1 183 ? -6.254 24.219 11.828 1 98.31 183 PHE B CA 1
ATOM 4351 C C . PHE B 1 183 ? -6.801 22.859 11.422 1 98.31 183 PHE B C 1
ATOM 4353 O O . PHE B 1 183 ? -7.996 22.594 11.57 1 98.31 183 PHE B O 1
ATOM 4360 N N . PHE B 1 184 ? -5.914 21.953 10.766 1 98.38 184 PHE B N 1
ATOM 4361 C CA . PHE B 1 184 ? -6.344 20.672 10.227 1 98.38 184 PHE B CA 1
ATOM 4362 C C . PHE B 1 184 ? -5.781 19.516 11.047 1 98.38 184 PHE B C 1
ATOM 4364 O O . PHE B 1 184 ? -4.668 19.609 11.57 1 98.38 184 PHE B O 1
ATOM 4371 N N . GLY B 1 185 ? -6.465 18.406 11.148 1 98.19 185 GLY B N 1
ATOM 4372 C CA . GLY B 1 185 ? -6.004 17.188 11.812 1 98.19 185 GLY B CA 1
ATOM 4373 C C . GLY B 1 185 ? -7.133 16.25 12.164 1 98.19 185 GLY B C 1
ATOM 4374 O O . GLY B 1 185 ? -8.242 16.359 11.641 1 98.19 185 GLY B O 1
ATOM 4375 N N . CYS B 1 186 ? -6.777 15.211 12.883 1 97.5 186 CYS B N 1
ATOM 4376 C CA . CYS B 1 186 ? -7.766 14.32 13.484 1 97.5 186 CYS B CA 1
ATOM 4377 C C . CYS B 1 186 ? -8.367 14.945 14.742 1 97.5 186 CYS B C 1
ATOM 4379 O O . CYS B 1 186 ? -7.684 15.094 15.75 1 97.5 186 CYS B O 1
ATOM 4381 N N . ARG B 1 187 ? -9.664 15.188 14.727 1 96.69 187 ARG B N 1
ATOM 4382 C CA . ARG B 1 187 ? -10.289 15.938 15.797 1 96.69 187 ARG B CA 1
ATOM 4383 C C . ARG B 1 187 ? -10.508 15.062 17.031 1 96.69 187 ARG B C 1
ATOM 4385 O O . ARG B 1 187 ? -11.195 14.039 16.953 1 96.69 187 ARG B O 1
ATOM 4392 N N . PHE B 1 188 ? -9.898 15.508 18.062 1 96.12 188 PHE B N 1
ATOM 4393 C CA . PHE B 1 188 ? -10.078 14.945 19.391 1 96.12 188 PHE B CA 1
ATOM 4394 C C . PHE B 1 188 ? -10.719 15.969 20.328 1 96.12 188 PHE B C 1
ATOM 4396 O O . PHE B 1 188 ? -10.742 17.172 20.031 1 96.12 188 PHE B O 1
ATOM 4403 N N . ASN B 1 189 ? -11.258 15.453 21.359 1 94.25 189 ASN B N 1
ATOM 4404 C CA . ASN B 1 189 ? -11.844 16.312 22.391 1 94.25 189 ASN B CA 1
ATOM 4405 C C . ASN B 1 189 ? -11.586 15.781 23.797 1 94.25 189 ASN B C 1
ATOM 4407 O O . ASN B 1 189 ? -11.633 14.57 24.016 1 94.25 189 ASN B O 1
ATOM 4411 N N . LEU B 1 190 ? -11.203 16.656 24.672 1 90.44 190 LEU B N 1
ATOM 4412 C CA . LEU B 1 190 ? -11.07 16.359 26.094 1 90.44 190 LEU B CA 1
ATOM 4413 C C . LEU B 1 190 ? -11.664 17.484 26.938 1 90.44 190 LEU B C 1
ATOM 4415 O O . LEU B 1 190 ? -11.148 18.609 26.922 1 90.44 190 LEU B O 1
ATOM 4419 N N . LYS B 1 191 ? -12.727 17.188 27.719 1 88.12 191 LYS B N 1
ATOM 4420 C CA . LYS B 1 191 ? -13.359 18.156 28.594 1 88.12 191 LYS B CA 1
ATOM 4421 C C . LYS B 1 191 ? -13.703 19.438 27.844 1 88.12 191 LYS B C 1
ATOM 4423 O O . LYS B 1 191 ? -13.352 20.531 28.266 1 88.12 191 LYS B O 1
ATOM 4428 N N . GLU B 1 192 ? -14.164 19.312 26.672 1 87.44 192 GLU B N 1
ATOM 4429 C CA . GLU B 1 192 ? -14.703 20.391 25.844 1 87.44 192 GLU B CA 1
ATOM 4430 C C . GLU B 1 192 ? -13.578 21.172 25.172 1 87.44 192 GLU B C 1
ATOM 4432 O O . GLU B 1 192 ? -13.805 22.281 24.672 1 87.44 192 GLU B O 1
ATOM 4437 N N . LYS B 1 193 ? -12.391 20.656 25.219 1 90.5 193 LYS B N 1
ATOM 4438 C CA . LYS B 1 193 ? -11.281 21.25 24.484 1 90.5 193 LYS B CA 1
ATOM 4439 C C . LYS B 1 193 ? -11.016 20.5 23.188 1 90.5 193 LYS B C 1
ATOM 4441 O O . LYS B 1 193 ? -10.625 19.328 23.219 1 90.5 193 LYS B O 1
ATOM 4446 N N . LEU B 1 194 ? -11.273 21.203 22.156 1 95.25 194 LEU B N 1
ATOM 4447 C CA . LEU B 1 194 ? -11.023 20.625 20.828 1 95.25 194 LEU B CA 1
ATOM 4448 C C . LEU B 1 194 ? -9.547 20.734 20.469 1 95.25 194 LEU B C 1
ATOM 4450 O O . LEU B 1 194 ? -8.922 21.781 20.672 1 95.25 194 LEU B O 1
ATOM 4454 N N . TYR B 1 195 ? -9 19.656 20.062 1 96.12 195 TYR B N 1
ATOM 4455 C CA . TYR B 1 195 ? -7.621 19.641 19.594 1 96.12 195 TYR B CA 1
ATOM 4456 C C . TYR B 1 195 ? -7.422 18.594 18.5 1 96.12 195 TYR B C 1
ATOM 4458 O O . TYR B 1 195 ? -8.344 17.859 18.172 1 96.12 195 TYR B O 1
ATOM 4466 N N . MET B 1 196 ? -6.328 18.656 17.797 1 97.88 196 MET B N 1
ATOM 4467 C CA . MET B 1 196 ? -5.957 17.656 16.797 1 97.88 196 MET B CA 1
ATOM 4468 C C . MET B 1 196 ? -4.973 16.641 17.375 1 97.88 196 MET B C 1
ATOM 4470 O O . MET B 1 196 ? -4.012 17.031 18.047 1 97.88 196 MET B O 1
ATOM 4474 N N . SER B 1 197 ? -5.258 15.375 17.109 1 96.44 197 SER B N 1
ATOM 4475 C CA . SER B 1 197 ? -4.34 14.336 17.578 1 96.44 197 SER B CA 1
ATOM 4476 C C . SER B 1 197 ? -2.904 14.648 17.172 1 96.44 197 SER B C 1
ATOM 4478 O O . SER B 1 197 ? -2.617 14.828 15.977 1 96.44 197 SER B O 1
ATOM 4480 N N . GLY B 1 198 ? -2.037 14.648 18.125 1 95.31 198 GLY B N 1
ATOM 4481 C CA . GLY B 1 198 ? -0.633 14.898 17.844 1 95.31 198 GLY B CA 1
ATOM 4482 C C . GLY B 1 198 ? 0.003 13.805 17 1 95.31 198 GLY B C 1
ATOM 4483 O O . GLY B 1 198 ? 0.803 14.094 16.094 1 95.31 198 GLY B O 1
ATOM 4484 N N . GLY B 1 199 ? -0.399 12.602 17.25 1 94.19 199 GLY B N 1
ATOM 4485 C CA . GLY B 1 199 ? 0.171 11.453 16.562 1 94.19 199 GLY B CA 1
ATOM 4486 C C . GLY B 1 199 ? -0.233 11.375 15.094 1 94.19 199 GLY B C 1
ATOM 4487 O O . GLY B 1 199 ? 0.575 11.008 14.242 1 94.19 199 GLY B O 1
ATOM 4488 N N . ALA B 1 200 ? -1.484 11.766 14.828 1 97.44 200 ALA B N 1
ATOM 4489 C CA . ALA B 1 200 ? -1.957 11.773 13.445 1 97.44 200 ALA B CA 1
ATOM 4490 C C . ALA B 1 200 ? -1.315 12.914 12.656 1 97.44 200 ALA B C 1
ATOM 4492 O O . ALA B 1 200 ? -1.323 12.906 11.422 1 97.44 200 ALA B O 1
ATOM 4493 N N . GLY B 1 201 ? -0.747 13.898 13.414 1 98.31 201 GLY B N 1
ATOM 4494 C CA . GLY B 1 201 ? -0.265 15.133 12.82 1 98.31 201 GLY B CA 1
ATOM 4495 C C . GLY B 1 201 ? -1.344 16.188 12.688 1 98.31 201 GLY B C 1
ATOM 4496 O O . GLY B 1 201 ? -2.535 15.875 12.664 1 98.31 201 GLY B O 1
ATOM 4497 N N . TYR B 1 202 ? -0.89 17.438 12.703 1 98.75 202 TYR B N 1
ATOM 4498 C CA . TYR B 1 202 ? -1.829 18.531 12.445 1 98.75 202 TYR B CA 1
ATOM 4499 C C . TYR B 1 202 ? -1.177 19.625 11.609 1 98.75 202 TYR B C 1
ATOM 4501 O O . TYR B 1 202 ? 0.051 19.734 11.562 1 98.75 202 TYR B O 1
ATOM 4509 N N . VAL B 1 203 ? -2.018 20.359 10.93 1 98.94 203 VAL B N 1
ATOM 4510 C CA . VAL B 1 203 ? -1.57 21.359 9.961 1 98.94 203 VAL B CA 1
ATOM 4511 C C . VAL B 1 203 ? -2.084 22.734 10.375 1 98.94 203 VAL B C 1
ATOM 4513 O O . VAL B 1 203 ? -3.24 22.891 10.773 1 98.94 203 VAL B O 1
ATOM 4516 N N . LEU B 1 204 ? -1.193 23.688 10.328 1 98.94 204 LEU B N 1
ATOM 4517 C CA . LEU B 1 204 ? -1.539 25.094 10.523 1 98.94 204 LEU B CA 1
ATOM 4518 C C . LEU B 1 204 ? -1.369 25.875 9.227 1 98.94 204 LEU B C 1
ATOM 4520 O O . LEU B 1 204 ? -0.397 25.672 8.492 1 98.94 204 LEU B O 1
ATOM 4524 N N . SER B 1 205 ? -2.332 26.719 8.945 1 98.75 205 SER B N 1
ATOM 4525 C CA . SER B 1 205 ? -2.137 27.688 7.855 1 98.75 205 SER B CA 1
ATOM 4526 C C . SER B 1 205 ? -1.119 28.75 8.242 1 98.75 205 SER B C 1
ATOM 4528 O O . SER B 1 205 ? -0.775 28.891 9.414 1 98.75 205 SER B O 1
ATOM 4530 N N . ARG B 1 206 ? -0.648 29.422 7.277 1 98.88 206 ARG B N 1
ATOM 4531 C CA . ARG B 1 206 ? 0.259 30.531 7.508 1 98.88 206 ARG B CA 1
ATOM 4532 C C . ARG B 1 206 ? -0.342 31.531 8.492 1 98.88 206 ARG B C 1
ATOM 4534 O O . ARG B 1 206 ? 0.333 31.984 9.422 1 98.88 206 ARG B O 1
ATOM 4541 N N . GLU B 1 207 ? -1.607 31.875 8.305 1 98.81 207 GLU B N 1
ATOM 4542 C CA . GLU B 1 207 ? -2.275 32.812 9.188 1 98.81 207 GLU B CA 1
ATOM 4543 C C . GLU B 1 207 ? -2.375 32.281 10.609 1 98.81 207 GLU B C 1
ATOM 4545 O O . GLU B 1 207 ? -2.256 33.031 11.578 1 98.81 207 GLU B O 1
ATOM 4550 N N . ALA B 1 208 ? -2.586 31.016 10.75 1 98.88 208 ALA B N 1
ATOM 4551 C CA . ALA B 1 208 ? -2.65 30.422 12.086 1 98.88 208 ALA B CA 1
ATOM 4552 C C . ALA B 1 208 ? -1.312 30.547 12.805 1 98.88 208 ALA B C 1
ATOM 4554 O O . ALA B 1 208 ? -1.271 30.844 14 1 98.88 208 ALA B O 1
ATOM 4555 N N . VAL B 1 209 ? -0.22 30.297 12.102 1 98.94 209 VAL B N 1
ATOM 4556 C CA . VAL B 1 209 ? 1.109 30.438 12.688 1 98.94 209 VAL B CA 1
ATOM 4557 C C . VAL B 1 209 ? 1.34 31.891 13.102 1 98.94 209 VAL B C 1
ATOM 4559 O O . VAL B 1 209 ? 1.832 32.156 14.203 1 98.94 209 VAL B O 1
ATOM 4562 N N . ARG B 1 210 ? 0.963 32.781 12.273 1 98.81 210 ARG B N 1
ATOM 4563 C CA . ARG B 1 210 ? 1.117 34.219 12.562 1 98.81 210 ARG B CA 1
ATOM 4564 C C . ARG B 1 210 ? 0.391 34.594 13.852 1 98.81 210 ARG B C 1
ATOM 4566 O O . ARG B 1 210 ? 0.972 35.219 14.734 1 98.81 210 ARG B O 1
ATOM 4573 N N . ARG B 1 211 ? -0.798 34.125 13.969 1 98.81 211 ARG B N 1
ATOM 4574 C CA . ARG B 1 211 ? -1.592 34.469 15.156 1 98.81 211 ARG B CA 1
ATOM 4575 C C . ARG B 1 211 ? -0.979 33.844 16.406 1 98.81 211 ARG B C 1
ATOM 4577 O O . ARG B 1 211 ? -0.95 34.469 17.469 1 98.81 211 ARG B O 1
ATOM 4584 N N . ALA B 1 212 ? -0.534 32.656 16.266 1 98.81 212 ALA B N 1
ATOM 4585 C CA . ALA B 1 212 ? 0.05 31.969 17.422 1 98.81 212 ALA B CA 1
ATOM 4586 C C . ALA B 1 212 ? 1.241 32.75 17.969 1 98.81 212 ALA B C 1
ATOM 4588 O O . ALA B 1 212 ? 1.371 32.906 19.188 1 98.81 212 ALA B O 1
ATOM 4589 N N . VAL B 1 213 ? 2.084 33.219 17.125 1 98.69 213 VAL B N 1
ATOM 4590 C CA . VAL B 1 213 ? 3.324 33.875 17.531 1 98.69 213 VAL B CA 1
ATOM 4591 C C . VAL B 1 213 ? 3.049 35.312 17.922 1 98.69 213 VAL B C 1
ATOM 4593 O O . VAL B 1 213 ? 3.535 35.781 18.953 1 98.69 213 VAL B O 1
ATOM 4596 N N . GLU B 1 214 ? 2.23 36.031 17.219 1 98.62 214 GLU B N 1
ATOM 4597 C CA . GLU B 1 214 ? 2.012 37.469 17.453 1 98.62 214 GLU B CA 1
ATOM 4598 C C . GLU B 1 214 ? 1.062 37.688 18.625 1 98.62 214 GLU B C 1
ATOM 4600 O O . GLU B 1 214 ? 1.216 38.656 19.375 1 98.62 214 GLU B O 1
ATOM 4605 N N . ASN B 1 215 ? 0.095 36.75 18.734 1 98.5 215 ASN B N 1
ATOM 4606 C CA . ASN B 1 215 ? -0.992 37.031 19.672 1 98.5 215 ASN B CA 1
ATOM 4607 C C . ASN B 1 215 ? -1.137 35.938 20.734 1 98.5 215 ASN B C 1
ATOM 4609 O O . ASN B 1 215 ? -1.827 36.125 21.734 1 98.5 215 ASN B O 1
ATOM 4613 N N . GLY B 1 216 ? -0.537 34.844 20.531 1 98.38 216 GLY B N 1
ATOM 4614 C CA . GLY B 1 216 ? -0.773 33.719 21.406 1 98.38 216 GLY B CA 1
ATOM 4615 C C . GLY B 1 216 ? 0.348 33.469 22.406 1 98.38 216 GLY B C 1
ATOM 4616 O O . GLY B 1 216 ? 0.252 33.875 23.562 1 98.38 216 GLY B O 1
ATOM 4617 N N . PHE B 1 217 ? 1.499 32.969 21.922 1 97.25 217 PHE B N 1
ATOM 4618 C CA . PHE B 1 217 ? 2.615 32.562 22.75 1 97.25 217 PHE B CA 1
ATOM 4619 C C . PHE B 1 217 ? 3.141 33.688 23.609 1 97.25 217 PHE B C 1
ATOM 4621 O O . PHE B 1 217 ? 3.482 34.75 23.078 1 97.25 217 PHE B O 1
ATOM 4628 N N . GLY B 1 218 ? 3.143 33.5 24.953 1 94.56 218 GLY B N 1
ATOM 4629 C CA . GLY B 1 218 ? 3.648 34.5 25.875 1 94.56 218 GLY B CA 1
ATOM 4630 C C . GLY B 1 218 ? 2.654 35.594 26.156 1 94.56 218 GLY B C 1
ATOM 4631 O O . GLY B 1 218 ? 2.914 36.469 26.984 1 94.56 218 GLY B O 1
ATOM 4632 N N . LYS B 1 219 ? 1.473 35.531 25.547 1 96.31 219 LYS B N 1
ATOM 4633 C CA . LYS B 1 219 ? 0.523 36.656 25.688 1 96.31 219 LYS B CA 1
ATOM 4634 C C . LYS B 1 219 ? -0.821 36.156 26.219 1 96.31 219 LYS B C 1
ATOM 4636 O O . LYS B 1 219 ? -1.522 36.875 26.922 1 96.31 219 LYS B O 1
ATOM 4641 N N . LEU B 1 220 ? -1.208 35 25.797 1 96.31 220 LEU B N 1
ATOM 4642 C CA . LEU B 1 220 ? -2.451 34.406 26.266 1 96.31 220 LEU B CA 1
ATOM 4643 C C . LEU B 1 220 ? -2.17 33.219 27.188 1 96.31 220 LEU B C 1
ATOM 4645 O O . LEU B 1 220 ? -1.361 32.344 26.875 1 96.31 220 LEU B O 1
ATOM 4649 N N . PRO B 1 221 ? -2.83 33.188 28.312 1 94.56 221 PRO B N 1
ATOM 4650 C CA . PRO B 1 221 ? -2.65 32.031 29.203 1 94.56 221 PRO B CA 1
ATOM 4651 C C . PRO B 1 221 ? -3.023 30.719 28.547 1 94.56 221 PRO B C 1
ATOM 4653 O O . PRO B 1 221 ? -2.447 29.688 28.875 1 94.56 221 PRO B O 1
ATOM 4656 N N . GLN B 1 222 ? -3.953 30.734 27.578 1 94.44 222 GLN B N 1
ATOM 4657 C CA . GLN B 1 222 ? -4.398 29.547 26.859 1 94.44 222 GLN B CA 1
ATOM 4658 C C . GLN B 1 222 ? -3.307 29.016 25.938 1 94.44 222 GLN B C 1
ATOM 4660 O O . GLN B 1 222 ? -3.402 27.906 25.422 1 94.44 222 GLN B O 1
ATOM 4665 N N . CYS B 1 223 ? -2.35 29.844 25.672 1 95.69 223 CYS B N 1
ATOM 4666 C CA . CYS B 1 223 ? -1.244 29.453 24.812 1 95.69 223 CYS B CA 1
ATOM 4667 C C . CYS B 1 223 ? 0.043 29.297 25.609 1 95.69 223 CYS B C 1
ATOM 4669 O O . CYS B 1 223 ? 1.093 29.797 25.219 1 95.69 223 CYS B O 1
ATOM 4671 N N . ALA B 1 224 ? -0.077 28.688 26.75 1 90.88 224 ALA B N 1
ATOM 4672 C CA . ALA B 1 224 ? 1.027 28.375 27.656 1 90.88 224 ALA B CA 1
ATOM 4673 C C . ALA B 1 224 ? 1.009 26.906 28.047 1 90.88 224 ALA B C 1
ATOM 4675 O O . ALA B 1 224 ? -0.008 26.219 27.891 1 90.88 224 ALA B O 1
ATOM 4676 N N . PRO B 1 225 ? 2.264 26.375 28.422 1 85.62 225 PRO B N 1
ATOM 4677 C CA . PRO B 1 225 ? 2.285 24.984 28.891 1 85.62 225 PRO B CA 1
ATOM 4678 C C . PRO B 1 225 ? 1.327 24.75 30.047 1 85.62 225 PRO B C 1
ATOM 4680 O O . PRO B 1 225 ? 1.171 25.609 30.922 1 85.62 225 PRO B O 1
ATOM 4683 N N . SER B 1 226 ? 0.629 23.641 29.891 1 75.81 226 SER B N 1
ATOM 4684 C CA . SER B 1 226 ? -0.3 23.297 30.969 1 75.81 226 SER B CA 1
ATOM 4685 C C . SER B 1 226 ? 0.305 22.266 31.906 1 75.81 226 SER B C 1
ATOM 4687 O O . SER B 1 226 ? 1.354 21.688 31.625 1 75.81 226 SER B O 1
ATOM 4689 N N . GLU B 1 227 ? -0.356 22.156 33.031 1 65.81 227 GLU B N 1
ATOM 4690 C CA . GLU B 1 227 ? 0.045 21.188 34.031 1 65.81 227 GLU B CA 1
ATOM 4691 C C . GLU B 1 227 ? -0.13 19.75 33.531 1 65.81 227 GLU B C 1
ATOM 4693 O O . GLU B 1 227 ? 0.62 18.859 33.938 1 65.81 227 GLU B O 1
ATOM 4698 N N . ARG B 1 228 ? -1.216 19.484 32.875 1 63.56 228 ARG B N 1
ATOM 4699 C CA . ARG B 1 228 ? -1.428 18.156 32.312 1 63.56 228 ARG B CA 1
ATOM 4700 C C . ARG B 1 228 ? -0.839 18.062 30.922 1 63.56 228 ARG B C 1
ATOM 4702 O O . ARG B 1 228 ? -1.391 18.625 29.969 1 63.56 228 ARG B O 1
ATOM 4709 N N . PRO B 1 229 ? 0.222 17.344 30.812 1 65.81 229 PRO B N 1
ATOM 4710 C CA . PRO B 1 229 ? 1.052 17.453 29.609 1 65.81 229 PRO B CA 1
ATOM 4711 C C . PRO B 1 229 ? 0.455 16.719 28.422 1 65.81 229 PRO B C 1
ATOM 4713 O O . PRO B 1 229 ? -0.089 15.625 28.562 1 65.81 229 PRO B O 1
ATOM 4716 N N . GLY B 1 230 ? 0.112 17.344 27.297 1 87.69 230 GLY B N 1
ATOM 4717 C CA . GLY B 1 230 ? -0.168 16.984 25.922 1 87.69 230 GLY B CA 1
ATOM 4718 C C . GLY B 1 230 ? -0.043 18.156 24.969 1 87.69 230 GLY B C 1
ATOM 4719 O O . GLY B 1 230 ? -0.899 19.047 24.953 1 87.69 230 GLY B O 1
ATOM 4720 N N . GLU B 1 231 ? 1.067 18.141 24.312 1 91.12 231 GLU B N 1
ATOM 4721 C CA . GLU B 1 231 ? 1.352 19.281 23.453 1 91.12 231 GLU B CA 1
ATOM 4722 C C . GLU B 1 231 ? 0.213 19.531 22.469 1 91.12 231 GLU B C 1
ATOM 4724 O O . GLU B 1 231 ? -0.08 20.688 22.125 1 91.12 231 GLU B O 1
ATOM 4729 N N . ASP B 1 232 ? -0.503 18.453 22.047 1 94.25 232 ASP B N 1
ATOM 4730 C CA . ASP B 1 232 ? -1.589 18.609 21.078 1 94.25 232 ASP B CA 1
ATOM 4731 C C . ASP B 1 232 ? -2.809 19.266 21.734 1 94.25 232 ASP B C 1
ATOM 4733 O O . ASP B 1 232 ? -3.459 20.125 21.125 1 94.25 232 ASP B O 1
ATOM 4737 N N . ILE B 1 233 ? -3.057 18.969 23 1 94.25 233 ILE B N 1
ATOM 4738 C CA . ILE B 1 233 ? -4.148 19.594 23.75 1 94.25 233 ILE B CA 1
ATOM 4739 C C . ILE B 1 233 ? -3.848 21.078 23.953 1 94.25 233 ILE B C 1
ATOM 4741 O O . ILE B 1 233 ? -4.723 21.922 23.75 1 94.25 233 ILE B O 1
ATOM 4745 N N . GLU B 1 234 ? -2.635 21.375 24.312 1 94.5 234 GLU B N 1
ATOM 4746 C CA . GLU B 1 234 ? -2.225 22.766 24.562 1 94.5 234 GLU B CA 1
ATOM 4747 C C . GLU B 1 234 ? -2.309 23.594 23.297 1 94.5 234 GLU B C 1
ATOM 4749 O O . GLU B 1 234 ? -2.82 24.719 23.312 1 94.5 234 GLU B O 1
ATOM 4754 N N . ILE B 1 235 ? -1.856 23.031 22.203 1 96.56 235 ILE B N 1
ATOM 4755 C CA . ILE B 1 235 ? -1.905 23.734 20.938 1 96.56 235 ILE B CA 1
ATOM 4756 C C . ILE B 1 235 ? -3.357 23.922 20.5 1 96.56 235 ILE B C 1
ATOM 4758 O O . ILE B 1 235 ? -3.738 24.984 20 1 96.56 235 ILE B O 1
ATOM 4762 N N . GLY B 1 236 ? -4.168 22.875 20.672 1 97.12 236 GLY B N 1
ATOM 4763 C CA . GLY B 1 236 ? -5.582 22.984 20.359 1 97.12 236 GLY B CA 1
ATOM 4764 C C . GLY B 1 236 ? -6.273 24.078 21.156 1 97.12 236 GLY B C 1
ATOM 4765 O O . GLY B 1 236 ? -7.055 24.859 20.594 1 97.12 236 GLY B O 1
ATOM 4766 N N . THR B 1 237 ? -5.996 24.172 22.422 1 95.75 237 THR B N 1
ATOM 4767 C CA . THR B 1 237 ? -6.551 25.203 23.297 1 95.75 237 THR B CA 1
ATOM 4768 C C . THR B 1 237 ? -6.129 26.594 22.828 1 95.75 237 THR B C 1
ATOM 4770 O O . THR B 1 237 ? -6.945 27.516 22.781 1 95.75 237 THR B O 1
ATOM 4773 N N . CYS B 1 238 ? -4.883 26.672 22.453 1 97.5 238 CYS B N 1
ATOM 4774 C CA . CYS B 1 238 ? -4.348 27.938 21.938 1 97.5 238 CYS B CA 1
ATOM 4775 C C . CYS B 1 238 ? -5.055 28.328 20.656 1 97.5 238 CYS B C 1
ATOM 4777 O O . CYS B 1 238 ? -5.469 29.484 20.5 1 97.5 238 CYS B O 1
ATOM 4779 N N . MET B 1 239 ? -5.238 27.391 19.719 1 98.31 239 MET B N 1
ATOM 4780 C CA . MET B 1 239 ? -5.895 27.672 18.438 1 98.31 239 MET B CA 1
ATOM 4781 C C . MET B 1 239 ? -7.328 28.141 18.656 1 98.31 239 MET B C 1
ATOM 4783 O O . MET B 1 239 ? -7.785 29.094 18.016 1 98.31 239 MET B O 1
ATOM 4787 N N . THR B 1 240 ? -7.992 27.531 19.547 1 97.25 240 THR B N 1
ATOM 4788 C CA . THR B 1 240 ? -9.359 27.922 19.875 1 97.25 240 THR B CA 1
ATOM 4789 C C . THR B 1 240 ? -9.391 29.344 20.406 1 97.25 240 THR B C 1
ATOM 4791 O O . THR B 1 240 ? -10.219 30.156 19.969 1 97.25 240 THR B O 1
ATOM 4794 N N . ALA B 1 241 ? -8.508 29.672 21.266 1 97.81 241 ALA B N 1
ATOM 4795 C CA . ALA B 1 241 ? -8.445 31 21.875 1 97.81 241 ALA B CA 1
ATOM 4796 C C . ALA B 1 241 ? -8.148 32.062 20.828 1 97.81 241 ALA B C 1
ATOM 4798 O O . ALA B 1 241 ? -8.57 33.219 20.984 1 97.81 241 ALA B O 1
ATOM 4799 N N . LEU B 1 242 ? -7.465 31.703 19.781 1 98.5 242 LEU B N 1
ATOM 4800 C CA . LEU B 1 242 ? -7.043 32.625 18.75 1 98.5 242 LEU B CA 1
ATOM 4801 C C . LEU B 1 242 ? -8.047 32.656 17.609 1 98.5 242 LEU B C 1
ATOM 4803 O O . LEU B 1 242 ? -7.777 33.25 16.547 1 98.5 242 LEU B O 1
ATOM 4807 N N . ASN B 1 243 ? -9.141 31.984 17.75 1 97.69 243 ASN B N 1
ATOM 4808 C CA . ASN B 1 243 ? -10.211 31.906 16.75 1 97.69 243 ASN B CA 1
ATOM 4809 C C . ASN B 1 243 ? -9.703 31.312 15.438 1 97.69 243 ASN B C 1
ATOM 4811 O O . ASN B 1 243 ? -10.008 31.844 14.359 1 97.69 243 ASN B O 1
ATOM 4815 N N . VAL B 1 244 ? -8.812 30.375 15.555 1 98.19 244 VAL B N 1
ATOM 4816 C CA . VAL B 1 244 ? -8.398 29.578 14.398 1 98.19 244 VAL B CA 1
ATOM 4817 C C . VAL B 1 244 ? -9.398 28.453 14.164 1 98.19 244 VAL B C 1
ATOM 4819 O O . VAL B 1 244 ? -9.742 27.719 15.094 1 98.19 244 VAL B O 1
ATOM 4822 N N . THR B 1 245 ? -9.883 28.312 12.945 1 96.88 245 THR B N 1
ATOM 4823 C CA . THR B 1 245 ? -10.945 27.359 12.625 1 96.88 245 THR B CA 1
ATOM 4824 C C . THR B 1 245 ? -10.406 25.938 12.531 1 96.88 245 THR B C 1
ATOM 4826 O O . THR B 1 245 ? -9.461 25.672 11.789 1 96.88 245 THR B O 1
ATOM 4829 N N . ALA B 1 246 ? -11 25.094 13.32 1 96.25 246 ALA B N 1
ATOM 4830 C CA . ALA B 1 246 ? -10.688 23.672 13.219 1 96.25 246 ALA B CA 1
ATOM 4831 C C . ALA B 1 246 ? -11.438 23.031 12.047 1 96.25 246 ALA B C 1
ATOM 4833 O O . ALA B 1 246 ? -12.641 22.781 12.141 1 96.25 246 ALA B O 1
ATOM 4834 N N . VAL B 1 247 ? -10.727 22.672 11.023 1 96.19 247 VAL B N 1
ATOM 4835 C CA . VAL B 1 247 ? -11.352 22.156 9.812 1 96.19 247 VAL B CA 1
ATOM 4836 C C . VAL B 1 247 ? -11.609 20.672 9.953 1 96.19 247 VAL B C 1
ATOM 4838 O O . VAL B 1 247 ? -10.773 19.938 10.484 1 96.19 247 VAL B O 1
ATOM 4841 N N . ASP B 1 248 ? -12.797 20.203 9.57 1 95.62 248 ASP B N 1
ATOM 4842 C CA . ASP B 1 248 ? -13.086 18.781 9.492 1 95.62 248 ASP B CA 1
ATOM 4843 C C . ASP B 1 248 ? -12.367 18.125 8.312 1 95.62 248 ASP B C 1
ATOM 4845 O O . ASP B 1 248 ? -12.742 18.344 7.156 1 95.62 248 ASP B O 1
ATOM 4849 N N . THR B 1 249 ? -11.375 17.328 8.555 1 96.94 249 THR B N 1
ATOM 4850 C CA . THR B 1 249 ? -10.508 16.781 7.516 1 96.94 249 THR B CA 1
ATOM 4851 C C . THR B 1 249 ? -11.086 15.5 6.938 1 96.94 249 THR B C 1
ATOM 4853 O O . THR B 1 249 ? -10.484 14.883 6.055 1 96.94 249 THR B O 1
ATOM 4856 N N . ARG B 1 250 ? -12.242 15 7.398 1 96.56 250 ARG B N 1
ATOM 4857 C CA . ARG B 1 250 ? -12.852 13.773 6.891 1 96.56 250 ARG B CA 1
ATOM 4858 C C . ARG B 1 250 ? -13.305 13.945 5.449 1 96.56 250 ARG B C 1
ATOM 4860 O O . ARG B 1 250 ? -13.453 15.07 4.965 1 96.56 250 ARG B O 1
ATOM 4867 N N . ASP B 1 251 ? -13.492 12.812 4.82 1 95.94 251 ASP B N 1
ATOM 4868 C CA . ASP B 1 251 ? -13.906 12.891 3.424 1 95.94 251 ASP B CA 1
ATOM 4869 C C . ASP B 1 251 ? -15.43 13.016 3.312 1 95.94 251 ASP B C 1
ATOM 4871 O O . ASP B 1 251 ? -16.125 13.141 4.324 1 95.94 251 ASP B O 1
ATOM 4875 N N . SER B 1 252 ? -15.922 13.07 2.088 1 93.75 252 SER B N 1
ATOM 4876 C CA . SER B 1 252 ? -17.328 13.328 1.815 1 93.75 252 SER B CA 1
ATOM 4877 C C . SER B 1 252 ? -18.219 12.234 2.398 1 93.75 252 SER B C 1
ATOM 4879 O O . SER B 1 252 ? -19.422 12.438 2.582 1 93.75 252 SER B O 1
ATOM 4881 N N . GLN B 1 253 ? -17.672 11.094 2.697 1 94 253 GLN B N 1
ATOM 4882 C CA . GLN B 1 253 ? -18.422 10 3.314 1 94 253 GLN B CA 1
ATOM 4883 C C . GLN B 1 253 ? -18.188 9.953 4.82 1 94 253 GLN B C 1
ATOM 4885 O O . GLN B 1 253 ? -18.484 8.953 5.473 1 94 253 GLN B O 1
ATOM 4890 N N . LYS B 1 254 ? -17.5 10.977 5.34 1 94.81 254 LYS B N 1
ATOM 4891 C CA . LYS B 1 254 ? -17.234 11.156 6.766 1 94.81 254 LYS B CA 1
ATOM 4892 C C . LYS B 1 254 ? -16.219 10.148 7.273 1 94.81 254 LYS B C 1
ATOM 4894 O O . LYS B 1 254 ? -16.312 9.68 8.406 1 94.81 254 LYS B O 1
ATOM 4899 N N . ARG B 1 255 ? -15.375 9.734 6.406 1 96.25 255 ARG B N 1
ATOM 4900 C CA . ARG B 1 255 ? -14.289 8.836 6.785 1 96.25 255 ARG B CA 1
ATOM 4901 C C . ARG B 1 255 ? -13.008 9.609 7.07 1 96.25 255 ARG B C 1
ATOM 4903 O O . ARG B 1 255 ? -12.695 10.586 6.383 1 96.25 255 ARG B O 1
ATOM 4910 N N . HIS B 1 256 ? -12.242 9.133 8.008 1 96.81 256 HIS B N 1
ATOM 4911 C CA . HIS B 1 256 ? -11.055 9.836 8.477 1 96.81 256 HIS B CA 1
ATOM 4912 C C . HIS B 1 256 ? -9.914 9.719 7.473 1 96.81 256 HIS B C 1
ATOM 4914 O O . HIS B 1 256 ? -9.719 8.664 6.863 1 96.81 256 HIS B O 1
ATOM 4920 N N . ARG B 1 257 ? -9.125 10.766 7.324 1 98.12 257 ARG B N 1
ATOM 4921 C CA . ARG B 1 257 ? -7.98 10.781 6.426 1 98.12 257 ARG B CA 1
ATOM 4922 C C . ARG B 1 257 ? -6.672 10.789 7.211 1 98.12 257 ARG B C 1
ATOM 4924 O O . ARG B 1 257 ? -5.633 10.359 6.703 1 98.12 257 ARG B O 1
ATOM 4931 N N . MET B 1 258 ? -6.676 11.414 8.352 1 98.5 258 MET B N 1
ATOM 4932 C CA . MET B 1 258 ? -5.516 11.469 9.242 1 98.5 258 MET B CA 1
ATOM 4933 C C . MET B 1 258 ? -5.707 10.547 10.438 1 98.5 258 MET B C 1
ATOM 4935 O O . MET B 1 258 ? -6.531 10.828 11.312 1 98.5 258 MET B O 1
ATOM 4939 N N . LEU B 1 259 ? -4.934 9.516 10.531 1 97.56 259 LEU B N 1
ATOM 4940 C CA . LEU B 1 259 ? -5.242 8.406 11.43 1 97.56 259 LEU B CA 1
ATOM 4941 C C . LEU B 1 259 ? -4.273 8.367 12.609 1 97.56 259 LEU B C 1
ATOM 4943 O O . LEU B 1 259 ? -3.055 8.359 12.414 1 97.56 259 LEU B O 1
ATOM 4947 N N . PRO B 1 260 ? -4.766 8.289 13.812 1 96.56 260 PRO B N 1
ATOM 4948 C CA . PRO B 1 260 ? -3.918 8.336 15.008 1 96.56 260 PRO B CA 1
ATOM 4949 C C . PRO B 1 260 ? -3.311 6.98 15.359 1 96.56 260 PRO B C 1
ATOM 4951 O O . PRO B 1 260 ? -2.645 6.848 16.391 1 96.56 260 PRO B O 1
ATOM 4954 N N . LEU B 1 261 ? -3.551 5.961 14.531 1 96.12 261 LEU B N 1
ATOM 4955 C CA . LEU B 1 261 ? -3.047 4.613 14.789 1 96.12 261 LEU B CA 1
ATOM 4956 C C . LEU B 1 261 ? -2.26 4.09 13.594 1 96.12 261 LEU B C 1
ATOM 4958 O O . LEU B 1 261 ? -2.275 4.699 12.516 1 96.12 261 LEU B O 1
ATOM 4962 N N . SER B 1 262 ? -1.575 2.984 13.859 1 96.12 262 SER B N 1
ATOM 4963 C CA . SER B 1 262 ? -0.773 2.365 12.805 1 96.12 262 SER B CA 1
ATOM 4964 C C . SER B 1 262 ? -1.657 1.703 11.758 1 96.12 262 SER B C 1
ATOM 4966 O O . SER B 1 262 ? -2.832 1.432 12.008 1 96.12 262 SER B O 1
ATOM 4968 N N . PRO B 1 263 ? -1.097 1.445 10.547 1 96.69 263 PRO B N 1
ATOM 4969 C CA . PRO B 1 263 ? -1.864 0.697 9.547 1 96.69 263 PRO B CA 1
ATOM 4970 C C . PRO B 1 263 ? -2.359 -0.648 10.07 1 96.69 263 PRO B C 1
ATOM 4972 O O . PRO B 1 263 ? -3.512 -1.022 9.828 1 96.69 263 PRO B O 1
ATOM 4975 N N . GLU B 1 264 ? -1.572 -1.345 10.812 1 94.12 264 GLU B N 1
ATOM 4976 C CA . GLU B 1 264 ? -1.91 -2.684 11.289 1 94.12 264 GLU B CA 1
ATOM 4977 C C . GLU B 1 264 ? -3.012 -2.637 12.344 1 94.12 264 GLU B C 1
ATOM 4979 O O . GLU B 1 264 ? -3.715 -3.627 12.555 1 94.12 264 GLU B O 1
ATOM 4984 N N . LYS B 1 265 ? -3.104 -1.568 12.961 1 92.38 265 LYS B N 1
ATOM 4985 C CA . LYS B 1 265 ? -4.172 -1.427 13.953 1 92.38 265 LYS B CA 1
ATOM 4986 C C . LYS B 1 265 ? -5.453 -0.914 13.305 1 92.38 265 LYS B C 1
ATOM 4988 O O . LYS B 1 265 ? -6.555 -1.288 13.711 1 92.38 265 LYS B O 1
ATOM 4993 N N . THR B 1 266 ? -5.309 -0.105 12.297 1 93.88 266 THR B N 1
ATOM 4994 C CA . THR B 1 266 ? -6.445 0.585 11.688 1 93.88 266 THR B CA 1
ATOM 4995 C C . THR B 1 266 ? -7.094 -0.28 10.617 1 93.88 266 THR B C 1
ATOM 4997 O O . THR B 1 266 ? -8.32 -0.339 10.516 1 93.88 266 THR B O 1
ATOM 5000 N N . LEU B 1 267 ? -6.297 -1.024 9.898 1 94.5 267 LEU B N 1
ATOM 5001 C CA . LEU B 1 267 ? -6.789 -1.63 8.664 1 94.5 267 LEU B CA 1
ATOM 5002 C C . LEU B 1 267 ? -7.227 -3.07 8.906 1 94.5 267 LEU B C 1
ATOM 5004 O O . LEU B 1 267 ? -7.781 -3.713 8.008 1 94.5 267 LEU B O 1
ATOM 5008 N N . VAL B 1 268 ? -6.965 -3.578 10.055 1 91.44 268 VAL B N 1
ATOM 5009 C CA . VAL B 1 268 ? -7.41 -4.914 10.43 1 91.44 268 VAL B CA 1
ATOM 5010 C C . VAL B 1 268 ? -8.797 -4.836 11.07 1 91.44 268 VAL B C 1
ATOM 5012 O O . VAL B 1 268 ? -9.039 -3.986 11.93 1 91.44 268 VAL B O 1
ATOM 5015 N N . PRO B 1 269 ? -9.68 -5.68 10.641 1 85.75 269 PRO B N 1
ATOM 5016 C CA . PRO B 1 269 ? -10.992 -5.66 11.297 1 85.75 269 PRO B CA 1
ATOM 5017 C C . PRO B 1 269 ? -10.922 -6.074 12.766 1 85.75 269 PRO B C 1
ATOM 5019 O O . PRO B 1 269 ? -10.68 -7.246 13.07 1 85.75 269 PRO B O 1
ATOM 5022 N N . ARG B 1 270 ? -11.008 -5.145 13.547 1 83.44 270 ARG B N 1
ATOM 5023 C CA . ARG B 1 270 ? -11.008 -5.363 14.984 1 83.44 270 ARG B CA 1
ATOM 5024 C C . ARG B 1 270 ? -11.781 -4.266 15.711 1 83.44 270 ARG B C 1
ATOM 5026 O O . ARG B 1 270 ? -12.188 -3.279 15.094 1 83.44 270 ARG B O 1
ATOM 5033 N N . ARG B 1 271 ? -11.977 -4.543 16.922 1 73.56 271 ARG B N 1
ATOM 5034 C CA . ARG B 1 271 ? -12.602 -3.51 17.734 1 73.56 271 ARG B CA 1
ATOM 5035 C C . ARG B 1 271 ? -11.664 -2.322 17.938 1 73.56 271 ARG B C 1
ATOM 5037 O O . ARG B 1 271 ? -10.461 -2.5 18.109 1 73.56 271 ARG B O 1
ATOM 5044 N N . VAL B 1 272 ? -12.305 -1.182 17.859 1 79.69 272 VAL B N 1
ATOM 5045 C CA . VAL B 1 272 ? -11.531 0.039 18.062 1 79.69 272 VAL B CA 1
ATOM 5046 C C . VAL B 1 272 ? -11.07 0.133 19.516 1 79.69 272 VAL B C 1
ATOM 5048 O O . VAL B 1 272 ? -11.828 -0.201 20.438 1 79.69 272 VAL B O 1
ATOM 5051 N N . SER B 1 273 ? -9.875 0.632 19.672 1 76.44 273 SER B N 1
ATOM 5052 C CA . SER B 1 273 ? -9.312 0.768 21 1 76.44 273 SER B CA 1
ATOM 5053 C C . SER B 1 273 ? -10.102 1.784 21.828 1 76.44 273 SER B C 1
ATOM 5055 O O . SER B 1 273 ? -10.656 2.736 21.281 1 76.44 273 SER B O 1
ATOM 5057 N N . ASN B 1 274 ? -10.031 1.661 23.094 1 75.56 274 ASN B N 1
ATOM 5058 C CA . ASN B 1 274 ? -10.734 2.537 24.016 1 75.56 274 ASN B CA 1
ATOM 5059 C C . ASN B 1 274 ? -10.148 3.945 24.016 1 75.56 274 ASN B C 1
ATOM 5061 O O . ASN B 1 274 ? -10.883 4.93 24.125 1 75.56 274 ASN B O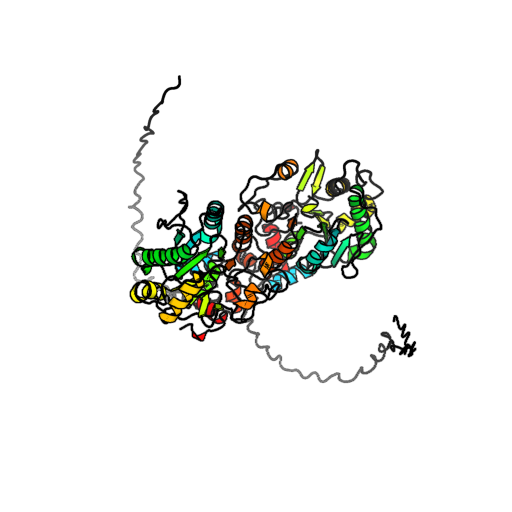 1
ATOM 5065 N N . PHE B 1 275 ? -8.883 3.953 23.891 1 78.75 275 PHE B N 1
ATOM 5066 C CA . PHE B 1 275 ? -8.227 5.254 23.859 1 78.75 275 PHE B CA 1
ATOM 5067 C C . PHE B 1 275 ? -8.781 6.117 22.734 1 78.75 275 PHE B C 1
ATOM 5069 O O . PHE B 1 275 ? -9.156 7.27 22.953 1 78.75 275 PHE B O 1
ATOM 5076 N N . VAL B 1 276 ? -8.844 5.582 21.562 1 84.44 276 VAL B N 1
ATOM 5077 C CA . VAL B 1 276 ? -9.32 6.336 20.406 1 84.44 276 VAL B CA 1
ATOM 5078 C C . VAL B 1 276 ? -10.781 6.719 20.609 1 84.44 276 VAL B C 1
ATOM 5080 O O . VAL B 1 276 ? -11.172 7.859 20.344 1 84.44 276 VAL B O 1
ATOM 5083 N N . LYS B 1 277 ? -11.492 5.871 21.188 1 84.38 277 LYS B N 1
ATOM 5084 C CA . LYS B 1 277 ? -12.914 6.129 21.391 1 84.38 277 LYS B CA 1
ATOM 5085 C C . LYS B 1 277 ? -13.133 7.25 22.406 1 84.38 277 LYS B C 1
ATOM 5087 O O . LYS B 1 277 ? -14.094 8.023 22.297 1 84.38 277 LYS B O 1
ATOM 5092 N N . GLN B 1 278 ? -12.297 7.301 23.297 1 88.19 278 GLN B N 1
ATOM 5093 C CA . GLN B 1 278 ? -12.445 8.242 24.406 1 88.19 278 GLN B CA 1
ATOM 5094 C C . GLN B 1 278 ? -12.297 9.68 23.922 1 88.19 278 GLN B C 1
ATOM 5096 O O . GLN B 1 278 ? -12.992 10.578 24.406 1 88.19 278 GLN B O 1
ATOM 5101 N N . TYR B 1 279 ? -11.422 9.906 22.984 1 91.94 279 TYR B N 1
ATOM 5102 C CA . TYR B 1 279 ? -11.078 11.281 22.625 1 91.94 279 TYR B CA 1
ATOM 5103 C C . TYR B 1 279 ? -11.656 11.664 21.266 1 91.94 279 TYR B C 1
ATOM 5105 O O . TYR B 1 279 ? -11.734 12.844 20.938 1 91.94 279 TYR B O 1
ATOM 5113 N N . MET B 1 280 ? -12.062 10.711 20.516 1 93.81 280 MET B N 1
ATOM 5114 C CA . MET B 1 280 ? -12.484 10.945 19.141 1 93.81 280 MET B CA 1
ATOM 5115 C C . MET B 1 280 ? -13.781 11.742 19.094 1 93.81 280 MET B C 1
ATOM 5117 O O . MET B 1 280 ? -14.75 11.398 19.766 1 93.81 280 MET B O 1
ATOM 5121 N N . VAL B 1 281 ? -13.766 12.789 18.266 1 92.94 281 VAL B N 1
ATOM 5122 C CA . VAL B 1 281 ? -14.961 13.609 18.109 1 92.94 281 VAL B CA 1
ATOM 5123 C C . VAL B 1 281 ? -15.984 12.875 17.25 1 92.94 281 VAL B C 1
ATOM 5125 O O . VAL B 1 281 ? -17.172 12.859 17.562 1 92.94 281 VAL B O 1
ATOM 5128 N N . HIS B 1 282 ? -15.531 12.289 16.141 1 91.94 282 HIS B N 1
ATOM 5129 C CA . HIS B 1 282 ? -16.406 11.625 15.18 1 91.94 282 HIS B CA 1
ATOM 5130 C C . HIS B 1 282 ? -16.266 10.109 15.266 1 91.94 282 HIS B C 1
ATOM 5132 O O . HIS B 1 282 ? -15.297 9.602 15.844 1 91.94 282 HIS B O 1
ATOM 5138 N N . ASN B 1 283 ? -17.156 9.461 14.625 1 89.62 283 ASN B N 1
ATOM 5139 C CA . ASN B 1 283 ? -17.094 8 14.609 1 89.62 283 ASN B CA 1
ATOM 5140 C C . ASN B 1 283 ? -15.812 7.5 13.953 1 89.62 283 ASN B C 1
ATOM 5142 O O . ASN B 1 283 ? -15.367 8.047 12.938 1 89.62 283 ASN B O 1
ATOM 5146 N N . TYR B 1 284 ? -15.258 6.492 14.594 1 89.38 284 TYR B N 1
ATOM 5147 C CA . TYR B 1 284 ? -14.023 5.883 14.125 1 89.38 284 TYR B CA 1
ATOM 5148 C C . TYR B 1 284 ? -14.172 4.371 14.008 1 89.38 284 TYR B C 1
ATOM 5150 O O . TYR B 1 284 ? -14.57 3.703 14.969 1 89.38 284 TYR B O 1
ATOM 5158 N N . THR B 1 285 ? -13.867 3.842 12.805 1 89.62 285 THR B N 1
ATOM 5159 C CA . THR B 1 285 ? -13.984 2.406 12.57 1 89.62 285 THR B CA 1
ATOM 5160 C C . THR B 1 285 ? -12.664 1.838 12.055 1 89.62 285 THR B C 1
ATOM 5162 O O . THR B 1 285 ? -11.844 2.57 11.5 1 89.62 285 THR B O 1
ATOM 5165 N N . HIS B 1 286 ? -12.516 0.538 12.352 1 91.19 286 HIS B N 1
ATOM 5166 C CA . HIS B 1 286 ? -11.359 -0.188 11.828 1 91.19 286 HIS B CA 1
ATOM 5167 C C . HIS B 1 286 ? -11.742 -1.043 10.625 1 91.19 286 HIS B C 1
ATOM 5169 O O . HIS B 1 286 ? -12.93 -1.166 10.297 1 91.19 286 HIS B O 1
ATOM 5175 N N . GLY B 1 287 ? -10.695 -1.59 9.891 1 89.75 287 GLY B N 1
ATOM 5176 C CA . GLY B 1 287 ? -10.938 -2.535 8.82 1 89.75 287 GLY B CA 1
ATOM 5177 C C . GLY B 1 287 ? -11.258 -1.865 7.492 1 89.75 287 GLY B C 1
ATOM 5178 O O . GLY B 1 287 ? -10.719 -0.803 7.184 1 89.75 287 GLY B O 1
ATOM 5179 N N . GLU B 1 288 ? -12.102 -2.461 6.766 1 84.56 288 GLU B N 1
ATOM 5180 C CA . GLU B 1 288 ? -12.359 -2.064 5.383 1 84.56 288 GLU B CA 1
ATOM 5181 C C . GLU B 1 288 ? -13.031 -0.698 5.316 1 84.56 288 GLU B C 1
ATOM 5183 O O . GLU B 1 288 ? -12.82 0.057 4.363 1 84.56 288 GLU B O 1
ATOM 5188 N N . ASN B 1 289 ? -13.727 -0.336 6.293 1 85.12 289 ASN B N 1
ATOM 5189 C CA . ASN B 1 289 ? -14.461 0.926 6.266 1 85.12 289 ASN B CA 1
ATOM 5190 C C . ASN B 1 289 ? -13.836 1.957 7.199 1 85.12 289 ASN B C 1
ATOM 5192 O O . ASN B 1 289 ? -14.484 2.932 7.582 1 85.12 289 ASN B O 1
ATOM 5196 N N . CYS B 1 290 ? -12.68 1.753 7.449 1 88.06 290 CYS B N 1
ATOM 5197 C CA . CYS B 1 290 ? -12.031 2.561 8.477 1 88.06 290 CYS B CA 1
ATOM 5198 C C . CYS B 1 290 ? -11.805 3.986 7.988 1 88.06 290 CYS B C 1
ATOM 5200 O O . CYS B 1 290 ? -11.977 4.941 8.742 1 88.06 290 CYS B O 1
ATOM 5202 N N . CYS B 1 291 ? -11.453 4.059 6.863 1 94.62 291 CYS B N 1
ATOM 5203 C CA . CYS B 1 291 ? -10.844 5.344 6.531 1 94.62 291 CYS B CA 1
ATOM 5204 C C . CYS B 1 291 ? -11.031 5.668 5.055 1 94.62 291 CYS B C 1
ATOM 5206 O O . CYS B 1 291 ? -11.555 4.855 4.297 1 94.62 291 CYS B O 1
ATOM 5208 N N . SER B 1 292 ? -10.719 6.859 4.73 1 97.06 292 SER B N 1
ATOM 5209 C CA . SER B 1 292 ? -10.836 7.383 3.373 1 97.06 292 SER B CA 1
ATOM 5210 C C . SER B 1 292 ? -9.906 6.645 2.414 1 97.06 292 SER B C 1
ATOM 5212 O O . SER B 1 292 ? -8.859 6.141 2.82 1 97.06 292 SER B O 1
ATOM 5214 N N . ASP B 1 293 ? -10.266 6.641 1.095 1 96.62 293 ASP B N 1
ATOM 5215 C CA . ASP B 1 293 ? -9.359 6.145 0.062 1 96.62 293 ASP B CA 1
ATOM 5216 C C . ASP B 1 293 ? -8.117 7.02 -0.046 1 96.62 293 ASP B C 1
ATOM 5218 O O . ASP B 1 293 ? -7.09 6.59 -0.581 1 96.62 293 ASP B O 1
ATOM 5222 N N . TYR B 1 294 ? -8.297 8.227 0.448 1 97.88 294 TYR B N 1
ATOM 5223 C CA . TYR B 1 294 ? -7.211 9.195 0.365 1 97.88 294 TYR B CA 1
ATOM 5224 C C . TYR B 1 294 ? -6.625 9.484 1.742 1 97.88 294 TYR B C 1
ATOM 5226 O O . TYR B 1 294 ? -6.504 10.641 2.146 1 97.88 294 TYR B O 1
ATOM 5234 N N . VAL B 1 295 ? -6.215 8.422 2.34 1 98.62 295 VAL B N 1
ATOM 5235 C CA . VAL B 1 295 ? -5.586 8.547 3.65 1 98.62 295 VAL B CA 1
ATOM 5236 C C . VAL B 1 295 ? -4.379 9.484 3.561 1 98.62 295 VAL B C 1
ATOM 5238 O O . VAL B 1 295 ? -3.637 9.453 2.576 1 98.62 295 VAL B O 1
ATOM 5241 N N . ILE B 1 296 ? -4.191 10.227 4.621 1 98.88 296 ILE B N 1
ATOM 5242 C CA . ILE B 1 296 ? -3.123 11.227 4.637 1 98.88 296 ILE B CA 1
ATOM 5243 C C . ILE B 1 296 ? -2.01 10.773 5.578 1 98.88 296 ILE B C 1
ATOM 5245 O O . ILE B 1 296 ? -0.827 10.977 5.297 1 98.88 296 ILE B O 1
ATOM 5249 N N . SER B 1 297 ? -2.402 10.203 6.723 1 98.88 297 SER B N 1
ATOM 5250 C CA . SER B 1 297 ? -1.324 9.883 7.652 1 98.88 297 SER B CA 1
ATOM 5251 C C . SER B 1 297 ? -1.688 8.68 8.523 1 98.88 297 SER B C 1
ATOM 5253 O O . SER B 1 297 ? -2.867 8.422 8.773 1 98.88 297 SER B O 1
ATOM 5255 N N . PHE B 1 298 ? -0.708 7.961 8.875 1 98.5 298 PHE B N 1
ATOM 5256 C CA . PHE B 1 298 ? -0.745 6.926 9.898 1 98.5 298 PHE B CA 1
ATOM 5257 C C . PHE B 1 298 ? 0.24 7.234 11.016 1 98.5 298 PHE B C 1
ATOM 5259 O O . PHE B 1 298 ? 1.355 7.691 10.758 1 98.5 298 PHE B O 1
ATOM 5266 N N . HIS B 1 299 ? -0.174 6.965 12.266 1 96.56 299 HIS B N 1
ATOM 5267 C CA . HIS B 1 299 ? 0.703 7.086 13.422 1 96.56 299 HIS B CA 1
ATOM 5268 C C . HIS B 1 299 ? 1.234 5.723 13.859 1 96.56 299 HIS B C 1
ATOM 5270 O O . HIS B 1 299 ? 0.724 4.688 13.43 1 96.56 299 HIS B O 1
ATOM 5276 N N . TYR B 1 300 ? 2.342 5.73 14.633 1 95.12 300 TYR B N 1
ATOM 5277 C CA . TYR B 1 300 ? 2.994 4.539 15.172 1 95.12 300 TYR B CA 1
ATOM 5278 C C . TYR B 1 300 ? 3.537 3.662 14.055 1 95.12 300 TYR B C 1
ATOM 5280 O O . TYR B 1 300 ? 3.43 2.434 14.109 1 95.12 300 TYR B O 1
ATOM 5288 N N . VAL B 1 301 ? 4.027 4.23 13.031 1 96.44 301 VAL B N 1
ATOM 5289 C CA . VAL B 1 301 ? 4.586 3.494 11.906 1 96.44 301 VAL B CA 1
ATOM 5290 C C . VAL B 1 301 ? 6.039 3.127 12.203 1 96.44 301 VAL B C 1
ATOM 5292 O O . VAL B 1 301 ? 6.879 4.008 12.398 1 96.44 301 VAL B O 1
ATOM 5295 N N . GLU B 1 302 ? 6.27 1.894 12.156 1 93.69 302 GLU B N 1
ATOM 5296 C CA . GLU B 1 302 ? 7.625 1.41 12.398 1 93.69 302 GLU B CA 1
ATOM 5297 C C . GLU B 1 302 ? 8.539 1.71 11.211 1 93.69 302 GLU B C 1
ATOM 5299 O O . GLU B 1 302 ? 8.062 1.926 10.094 1 93.69 302 GLU B O 1
ATOM 5304 N N . SER B 1 303 ? 9.852 1.656 11.484 1 92.75 303 SER B N 1
ATOM 5305 C CA . SER B 1 303 ? 10.859 2.059 10.508 1 92.75 303 SER B CA 1
ATOM 5306 C C . SER B 1 303 ? 10.719 1.266 9.211 1 92.75 303 SER B C 1
ATOM 5308 O O . SER B 1 303 ? 10.656 1.847 8.125 1 92.75 303 SER B O 1
ATOM 5310 N N . ASN B 1 304 ? 10.625 -0.069 9.281 1 93.44 304 ASN B N 1
ATOM 5311 C CA . ASN B 1 304 ? 10.5 -0.881 8.078 1 93.44 304 ASN B CA 1
ATOM 5312 C C . ASN B 1 304 ? 9.203 -0.591 7.336 1 93.44 304 ASN B C 1
ATOM 5314 O O . ASN B 1 304 ? 9.172 -0.562 6.105 1 93.44 304 ASN B O 1
ATOM 5318 N N . MET B 1 305 ? 8.219 -0.351 8.109 1 95.81 305 MET B N 1
ATOM 5319 C CA . MET B 1 305 ? 6.906 -0.09 7.535 1 95.81 305 MET B CA 1
ATOM 5320 C C . MET B 1 305 ? 6.898 1.229 6.77 1 95.81 305 MET B C 1
ATOM 5322 O O . MET B 1 305 ? 6.137 1.396 5.816 1 95.81 305 MET B O 1
ATOM 5326 N N . MET B 1 306 ? 7.781 2.172 7.086 1 96.19 306 MET B N 1
ATOM 5327 C CA . MET B 1 306 ? 7.898 3.418 6.332 1 96.19 306 MET B CA 1
ATOM 5328 C C . MET B 1 306 ? 8.242 3.141 4.871 1 96.19 306 MET B C 1
ATOM 5330 O O . MET B 1 306 ? 7.652 3.732 3.967 1 96.19 306 MET B O 1
ATOM 5334 N N . TYR B 1 307 ? 9.086 2.209 4.711 1 96.31 307 TYR B N 1
ATOM 5335 C CA . TYR B 1 307 ? 9.523 1.864 3.359 1 96.31 307 TYR B CA 1
ATOM 5336 C C . TYR B 1 307 ? 8.445 1.069 2.627 1 96.31 307 TYR B C 1
ATOM 5338 O O . TYR B 1 307 ? 8.273 1.221 1.416 1 96.31 307 TYR B O 1
ATOM 5346 N N . VAL B 1 308 ? 7.766 0.228 3.35 1 97.19 308 VAL B N 1
ATOM 5347 C CA . VAL B 1 308 ? 6.668 -0.529 2.758 1 97.19 308 VAL B CA 1
ATOM 5348 C C . VAL B 1 308 ? 5.594 0.43 2.248 1 97.19 308 VAL B C 1
ATOM 5350 O O . VAL B 1 308 ? 5.172 0.34 1.092 1 97.19 308 VAL B O 1
ATOM 5353 N N . LEU B 1 309 ? 5.215 1.391 3.1 1 98.25 309 LEU B N 1
ATOM 5354 C CA . LEU B 1 309 ? 4.207 2.369 2.703 1 98.25 309 LEU B CA 1
ATOM 5355 C C . LEU B 1 309 ? 4.703 3.221 1.539 1 98.25 309 LEU B C 1
ATOM 5357 O O . LEU B 1 309 ? 3.955 3.488 0.597 1 98.25 309 LEU B O 1
ATOM 5361 N N . GLU B 1 310 ? 5.949 3.592 1.611 1 97.56 310 GLU B N 1
ATOM 5362 C CA . GLU B 1 310 ? 6.547 4.371 0.532 1 97.56 310 GLU B CA 1
ATOM 5363 C C . GLU B 1 310 ? 6.41 3.656 -0.808 1 97.56 310 GLU B C 1
ATOM 5365 O O . GLU B 1 310 ? 5.984 4.254 -1.798 1 97.56 310 GLU B O 1
ATOM 5370 N N . SER B 1 311 ? 6.715 2.414 -0.842 1 97.19 311 SER B N 1
ATOM 5371 C CA . SER B 1 311 ? 6.684 1.629 -2.07 1 97.19 311 SER B CA 1
ATOM 5372 C C . SER B 1 311 ? 5.25 1.414 -2.551 1 97.19 311 SER B C 1
ATOM 5374 O O . SER B 1 311 ? 4.973 1.49 -3.748 1 97.19 311 SER B O 1
ATOM 5376 N N . LEU B 1 312 ? 4.348 1.19 -1.671 1 97.62 312 LEU B N 1
ATOM 5377 C CA . LEU B 1 312 ? 2.982 0.828 -2.039 1 97.62 312 LEU B CA 1
ATOM 5378 C C . LEU B 1 312 ? 2.186 2.061 -2.453 1 97.62 312 LEU B C 1
ATOM 5380 O O . LEU B 1 312 ? 1.24 1.959 -3.238 1 97.62 312 LEU B O 1
ATOM 5384 N N . PHE B 1 313 ? 2.578 3.262 -1.986 1 97.62 313 PHE B N 1
ATOM 5385 C CA . PHE B 1 313 ? 1.884 4.477 -2.396 1 97.62 313 PHE B CA 1
ATOM 5386 C C . PHE B 1 313 ? 2.471 5.023 -3.691 1 97.62 313 PHE B C 1
ATOM 5388 O O . PHE B 1 313 ? 1.764 5.645 -4.488 1 97.62 313 PHE B O 1
ATOM 5395 N N . TYR B 1 314 ? 3.734 4.723 -3.99 1 96.44 314 TYR B N 1
ATOM 5396 C CA . TYR B 1 314 ? 4.344 5.547 -5.027 1 96.44 314 TYR B CA 1
ATOM 5397 C C . TYR B 1 314 ? 4.984 4.68 -6.105 1 96.44 314 TYR B C 1
ATOM 5399 O O . TYR B 1 314 ? 5.41 5.188 -7.148 1 96.44 314 TYR B O 1
ATOM 5407 N N . LYS B 1 315 ? 5.043 3.414 -5.883 1 95.88 315 LYS B N 1
ATOM 5408 C CA . LYS B 1 315 ? 5.715 2.596 -6.891 1 95.88 315 LYS B CA 1
ATOM 5409 C C . LYS B 1 315 ? 4.887 1.366 -7.246 1 95.88 315 LYS B C 1
ATOM 5411 O O . LYS B 1 315 ? 4.391 1.249 -8.367 1 95.88 315 LYS B O 1
ATOM 5416 N N . ILE B 1 316 ? 4.688 0.485 -6.25 1 97.44 316 ILE B N 1
ATOM 5417 C CA . ILE B 1 316 ? 4.031 -0.797 -6.477 1 97.44 316 ILE B CA 1
ATOM 5418 C C . ILE B 1 316 ? 2.521 -0.59 -6.582 1 97.44 316 ILE B C 1
ATOM 5420 O O . ILE B 1 316 ? 1.924 0.1 -5.75 1 97.44 316 ILE B O 1
ATOM 5424 N N . ARG B 1 317 ? 1.948 -1.16 -7.594 1 96.5 317 ARG B N 1
ATOM 5425 C CA . ARG B 1 317 ? 0.523 -0.961 -7.836 1 96.5 317 ARG B CA 1
ATOM 5426 C C . ARG B 1 317 ? -0.051 -2.092 -8.688 1 96.5 317 ARG B C 1
ATOM 5428 O O . ARG B 1 317 ? 0.693 -2.939 -9.188 1 96.5 317 ARG B O 1
ATOM 5435 N N . ARG B 1 318 ? -1.367 -2.104 -8.766 1 97.44 318 ARG B N 1
ATOM 5436 C CA . ARG B 1 318 ? -2.047 -2.961 -9.734 1 97.44 318 ARG B CA 1
ATOM 5437 C C . ARG B 1 318 ? -2.033 -2.334 -11.125 1 97.44 318 ARG B C 1
ATOM 5439 O O . ARG B 1 318 ? -1.983 -1.11 -11.258 1 97.44 318 ARG B O 1
ATOM 5446 N N . VAL B 1 319 ? -2.084 -3.184 -12.094 1 95.94 319 VAL B N 1
ATOM 5447 C CA . VAL B 1 319 ? -2.293 -2.678 -13.445 1 95.94 319 VAL B CA 1
ATOM 5448 C C . VAL B 1 319 ? -3.576 -1.851 -13.5 1 95.94 319 VAL B C 1
ATOM 5450 O O . VAL B 1 319 ? -4.59 -2.227 -12.898 1 95.94 319 VAL B O 1
ATOM 5453 N N . SER B 1 320 ? -3.463 -0.699 -14.148 1 92 320 SER B N 1
ATOM 5454 C CA . SER B 1 320 ? -4.578 0.241 -14.156 1 92 320 SER B CA 1
ATOM 5455 C C . SER B 1 320 ? -4.84 0.779 -15.555 1 92 320 SER B C 1
ATOM 5457 O O . SER B 1 320 ? -4.012 0.61 -16.453 1 92 320 SER B O 1
ATOM 5459 N N . PRO B 1 321 ? -5.977 1.443 -15.727 1 88.12 321 PRO B N 1
ATOM 5460 C CA . PRO B 1 321 ? -6.266 2.047 -17.031 1 88.12 321 PRO B CA 1
ATOM 5461 C C . PRO B 1 321 ? -5.227 3.084 -17.453 1 88.12 321 PRO B C 1
ATOM 5463 O O . PRO B 1 321 ? -5.004 3.297 -18.641 1 88.12 321 PRO B O 1
ATOM 5466 N N . LEU B 1 322 ? -4.562 3.656 -16.469 1 86.69 322 LEU B N 1
ATOM 5467 C CA . LEU B 1 322 ? -3.551 4.664 -16.766 1 86.69 322 LEU B CA 1
ATOM 5468 C C . LEU B 1 322 ? -2.383 4.051 -17.531 1 86.69 322 LEU B C 1
ATOM 5470 O O . LEU B 1 322 ? -1.744 4.723 -18.344 1 86.69 322 LEU B O 1
ATOM 5474 N N . ASP B 1 323 ? -2.148 2.787 -17.25 1 88.25 323 ASP B N 1
ATOM 5475 C CA . ASP B 1 323 ? -1.055 2.086 -17.922 1 88.25 323 ASP B CA 1
ATOM 5476 C C . ASP B 1 323 ? -1.346 1.901 -19.406 1 88.25 323 ASP B C 1
ATOM 5478 O O . ASP B 1 323 ? -0.437 1.976 -20.234 1 88.25 323 ASP B O 1
ATOM 5482 N N . LEU B 1 324 ? -2.551 1.628 -19.719 1 83.81 324 LEU B N 1
ATOM 5483 C CA . LEU B 1 324 ? -2.959 1.417 -21.109 1 83.81 324 LEU B CA 1
ATOM 5484 C C . LEU B 1 324 ? -2.932 2.727 -21.891 1 83.81 324 LEU B C 1
ATOM 5486 O O . LEU B 1 324 ? -2.604 2.74 -23.078 1 83.81 324 LEU B O 1
ATOM 5490 N N . ARG B 1 325 ? -3.256 3.705 -21.219 1 76.19 325 ARG B N 1
ATOM 5491 C CA . ARG B 1 325 ? -3.295 5.02 -21.859 1 76.19 325 ARG B CA 1
ATOM 5492 C C . ARG B 1 325 ? -1.899 5.469 -22.266 1 76.19 325 ARG B C 1
ATOM 5494 O O . ARG B 1 325 ? -1.733 6.121 -23.312 1 76.19 325 ARG B O 1
ATOM 5501 N N . GLN B 1 326 ? -1.043 5.129 -21.453 1 70 326 GLN B N 1
ATOM 5502 C CA . GLN B 1 326 ? 0.335 5.508 -21.75 1 70 326 GLN B CA 1
ATOM 5503 C C . GLN B 1 326 ? 0.805 4.887 -23.062 1 70 326 GLN B C 1
ATOM 5505 O O . GLN B 1 326 ? 1.671 5.441 -23.734 1 70 326 GLN B O 1
ATOM 5510 N N . LEU B 1 327 ? 0.167 3.768 -23.328 1 67.38 327 LEU B N 1
ATOM 5511 C CA . LEU B 1 327 ? 0.543 3.09 -24.562 1 67.38 327 LEU B CA 1
ATOM 5512 C C . LEU B 1 327 ? -0.404 3.465 -25.703 1 67.38 327 LEU B C 1
ATOM 5514 O O . LEU B 1 327 ? -0.267 2.963 -26.812 1 67.38 327 LEU B O 1
ATOM 5518 N N . GLY B 1 328 ? -1.259 4.414 -25.438 1 64.81 328 GLY B N 1
ATOM 5519 C CA . GLY B 1 328 ? -2.23 4.809 -26.438 1 64.81 328 GLY B CA 1
ATOM 5520 C C . GLY B 1 328 ? -3.297 3.76 -26.688 1 64.81 328 GLY B C 1
ATOM 5521 O O . GLY B 1 328 ? -3.875 3.695 -27.766 1 64.81 328 GLY B O 1
ATOM 5522 N N . LEU B 1 329 ? -3.324 2.842 -25.734 1 58.66 329 LEU B N 1
ATOM 5523 C CA . LEU B 1 329 ? -4.227 1.711 -25.938 1 58.66 329 LEU B CA 1
ATOM 5524 C C . LEU B 1 329 ? -5.609 2.014 -25.359 1 58.66 329 LEU B C 1
ATOM 5526 O O . LEU B 1 329 ? -6.477 1.139 -25.328 1 58.66 329 LEU B O 1
ATOM 5530 N N . ASP B 1 330 ? -5.832 3.143 -24.656 1 55.88 330 ASP B N 1
ATOM 5531 C CA . ASP B 1 330 ? -7.098 3.463 -24 1 55.88 330 ASP B CA 1
ATOM 5532 C C . ASP B 1 330 ? -8.188 3.768 -25.031 1 55.88 330 ASP B C 1
ATOM 5534 O O . ASP B 1 330 ? -9.344 3.963 -24.672 1 55.88 330 ASP B O 1
ATOM 5538 N N . GLY B 1 331 ? -7.848 4.199 -26.281 1 49.94 331 GLY B N 1
ATOM 5539 C CA . GLY B 1 331 ? -8.789 4.754 -27.234 1 49.94 331 GLY B CA 1
ATOM 5540 C C . GLY B 1 331 ? -9.734 3.717 -27.812 1 49.94 331 GLY B C 1
ATOM 5541 O O . GLY B 1 331 ? -9.688 2.545 -27.438 1 49.94 331 GLY B O 1
ATOM 5542 N N . SER B 1 332 ? -10.469 4.172 -28.984 1 44.22 332 SER B N 1
ATOM 5543 C CA . SER B 1 332 ? -11.633 3.805 -29.781 1 44.22 332 SER B CA 1
ATOM 5544 C C . SER B 1 332 ? -11.609 2.326 -30.141 1 44.22 332 SER B C 1
ATOM 5546 O O . SER B 1 332 ? -12.664 1.689 -30.25 1 44.22 332 SER B O 1
ATOM 5548 N N . ASN B 1 333 ? -10.57 1.865 -30.797 1 45.91 333 ASN B N 1
ATOM 5549 C CA . ASN B 1 333 ? -10.805 0.815 -31.781 1 45.91 333 ASN B CA 1
ATOM 5550 C C . ASN B 1 333 ? -10.492 -0.567 -31.203 1 45.91 333 ASN B C 1
ATOM 5552 O O . ASN B 1 333 ? -10.57 -1.568 -31.922 1 45.91 333 ASN B O 1
ATOM 5556 N N . GLY B 1 334 ? -10.117 -0.743 -29.812 1 57.22 334 GLY B N 1
ATOM 5557 C CA . GLY B 1 334 ? -9.812 -2.146 -29.578 1 57.22 334 GLY B CA 1
ATOM 5558 C C . GLY B 1 334 ? -10.383 -2.67 -28.281 1 57.22 334 GLY B C 1
ATOM 5559 O O . GLY B 1 334 ? -10.836 -1.89 -27.438 1 57.22 334 GLY B O 1
ATOM 5560 N N . ASP B 1 335 ? -10.695 -3.943 -28.047 1 80.81 335 ASP B N 1
ATOM 5561 C CA . ASP B 1 335 ? -11.164 -4.758 -26.938 1 80.81 335 ASP B CA 1
ATOM 5562 C C . ASP B 1 335 ? -10.211 -4.664 -25.75 1 80.81 335 ASP B C 1
ATOM 5564 O O . ASP B 1 335 ? -8.992 -4.652 -25.922 1 80.81 335 ASP B O 1
ATOM 5568 N N . LEU B 1 336 ? -10.633 -4.207 -24.578 1 87.31 336 LEU B N 1
ATOM 5569 C CA . LEU B 1 336 ? -9.898 -4.059 -23.328 1 87.31 336 LEU B CA 1
ATOM 5570 C C . LEU B 1 336 ? -8.93 -5.223 -23.109 1 87.31 336 LEU B C 1
ATOM 5572 O O . LEU B 1 336 ? -7.781 -5.016 -22.719 1 87.31 336 LEU B O 1
ATOM 5576 N N . ILE B 1 337 ? -9.391 -6.309 -23.5 1 92.06 337 ILE B N 1
ATOM 5577 C CA . ILE B 1 337 ? -8.578 -7.5 -23.266 1 92.06 337 ILE B CA 1
ATOM 5578 C C . ILE B 1 337 ? -7.387 -7.516 -24.219 1 92.06 337 ILE B C 1
ATOM 5580 O O . ILE B 1 337 ? -6.277 -7.879 -23.828 1 92.06 337 ILE B O 1
ATOM 5584 N N . SER B 1 338 ? -7.621 -7.129 -25.406 1 90.31 338 SER B N 1
ATOM 5585 C CA . SER B 1 338 ? -6.527 -7.07 -26.375 1 90.31 338 SER B CA 1
ATOM 5586 C C . SER B 1 338 ? -5.473 -6.055 -25.953 1 90.31 338 SER B C 1
ATOM 5588 O O . SER B 1 338 ? -4.273 -6.297 -26.094 1 90.31 338 SER B O 1
ATOM 5590 N N . ALA B 1 339 ? -5.949 -4.973 -25.484 1 89.88 339 ALA B N 1
ATOM 5591 C CA . ALA B 1 339 ? -5.031 -3.938 -25.016 1 89.88 339 ALA B CA 1
ATOM 5592 C C . ALA B 1 339 ? -4.219 -4.422 -23.812 1 89.88 339 ALA B C 1
ATOM 5594 O O . ALA B 1 339 ? -3.004 -4.207 -23.75 1 89.88 339 ALA B O 1
ATOM 5595 N N . LEU B 1 340 ? -4.875 -5.059 -22.891 1 93.44 340 LEU B N 1
ATOM 5596 C CA . LEU B 1 340 ? -4.211 -5.59 -21.703 1 93.44 340 LEU B CA 1
ATOM 5597 C C . LEU B 1 340 ? -3.18 -6.645 -22.094 1 93.44 340 LEU B C 1
ATOM 5599 O O . LEU B 1 340 ? -2.082 -6.684 -21.531 1 93.44 340 LEU B O 1
ATOM 5603 N N . LYS B 1 341 ? -3.555 -7.449 -23.031 1 92.88 341 LYS B N 1
ATOM 5604 C CA . LYS B 1 341 ? -2.639 -8.484 -23.516 1 92.88 341 LYS B CA 1
ATOM 5605 C C . LYS B 1 341 ? -1.378 -7.871 -24.109 1 92.88 341 LYS B C 1
ATOM 5607 O O . LYS B 1 341 ? -0.264 -8.297 -23.797 1 92.88 341 LYS B O 1
ATOM 5612 N N . ALA B 1 342 ? -1.593 -6.926 -24.953 1 90.06 342 ALA B N 1
ATOM 5613 C CA . ALA B 1 342 ? -0.458 -6.25 -25.578 1 90.06 342 ALA B CA 1
ATOM 5614 C C . ALA B 1 342 ? 0.434 -5.594 -24.516 1 90.06 342 ALA B C 1
ATOM 5616 O O . ALA B 1 342 ? 1.662 -5.66 -24.609 1 90.06 342 ALA B O 1
ATOM 5617 N N . TYR B 1 343 ? -0.175 -4.996 -23.562 1 92.25 343 TYR B N 1
ATOM 5618 C CA . TYR B 1 343 ? 0.597 -4.344 -22.516 1 92.25 343 TYR B CA 1
ATOM 5619 C C . TYR B 1 343 ? 1.353 -5.371 -21.672 1 92.25 343 TYR B C 1
ATOM 5621 O O . TYR B 1 343 ? 2.494 -5.137 -21.266 1 92.25 343 TYR B O 1
ATOM 5629 N N . SER B 1 344 ? 0.656 -6.445 -21.328 1 94.56 344 SER B N 1
ATOM 5630 C CA . SER B 1 344 ? 1.298 -7.516 -20.578 1 94.56 344 SER B CA 1
ATOM 5631 C C . SER B 1 344 ? 2.549 -8.023 -21.281 1 94.56 344 SER B C 1
ATOM 5633 O O . SER B 1 344 ? 3.588 -8.227 -20.656 1 94.56 344 SER B O 1
ATOM 5635 N N . ILE B 1 345 ? 2.465 -8.219 -22.562 1 93.06 345 ILE B N 1
ATOM 5636 C CA . ILE B 1 345 ? 3.604 -8.672 -23.359 1 93.06 345 ILE B CA 1
ATOM 5637 C C . ILE B 1 345 ? 4.727 -7.637 -23.281 1 93.06 345 ILE B C 1
ATOM 5639 O O . ILE B 1 345 ? 5.891 -7.992 -23.078 1 93.06 345 ILE B O 1
ATOM 5643 N N . ASN B 1 346 ? 4.34 -6.395 -23.375 1 89.88 346 ASN B N 1
ATOM 5644 C CA . ASN B 1 346 ? 5.309 -5.305 -23.297 1 89.88 346 ASN B CA 1
ATOM 5645 C C . ASN B 1 346 ? 6.016 -5.273 -21.938 1 89.88 346 ASN B C 1
ATOM 5647 O O . ASN B 1 346 ? 7.191 -4.906 -21.859 1 89.88 346 ASN B O 1
ATOM 5651 N N . GLN B 1 347 ? 5.285 -5.699 -20.922 1 92.69 347 GLN B N 1
ATOM 5652 C CA . GLN B 1 347 ? 5.801 -5.609 -19.562 1 92.69 347 GLN B CA 1
ATOM 5653 C C . GLN B 1 347 ? 6.562 -6.875 -19.172 1 92.69 347 GLN B C 1
ATOM 5655 O O . GLN B 1 347 ? 7.035 -7.008 -18.047 1 92.69 347 GLN B O 1
ATOM 5660 N N . SER B 1 348 ? 6.719 -7.828 -20.062 1 93.31 348 SER B N 1
ATOM 5661 C CA . SER B 1 348 ? 7.379 -9.094 -19.75 1 93.31 348 SER B CA 1
ATOM 5662 C C . SER B 1 348 ? 8.789 -9.141 -20.328 1 93.31 348 SER B C 1
ATOM 5664 O O . SER B 1 348 ? 9.062 -8.523 -21.359 1 93.31 348 SER B O 1
ATOM 5666 N N . VAL B 1 349 ? 9.758 -9.75 -19.547 1 87.94 349 VAL B N 1
ATOM 5667 C CA . VAL B 1 349 ? 11.148 -9.859 -19.984 1 87.94 349 VAL B CA 1
ATOM 5668 C C . VAL B 1 349 ? 11.211 -10.617 -21.297 1 87.94 349 VAL B C 1
ATOM 5670 O O . VAL B 1 349 ? 11.984 -10.258 -22.188 1 87.94 349 VAL B O 1
ATOM 5673 N N . ASP B 1 350 ? 10.711 -11.914 -21.344 1 69.56 350 ASP B N 1
ATOM 5674 C CA . ASP B 1 350 ? 10.812 -12.711 -22.562 1 69.56 350 ASP B CA 1
ATOM 5675 C C . ASP B 1 350 ? 9.484 -12.75 -23.297 1 69.56 350 ASP B C 1
ATOM 5677 O O . ASP B 1 350 ? 8.57 -13.477 -22.922 1 69.56 350 ASP B O 1
ATOM 5681 N N . SER B 1 351 ? 9.32 -11.789 -24.188 1 57.38 351 SER B N 1
ATOM 5682 C CA . SER B 1 351 ? 8.117 -11.742 -25.016 1 57.38 351 SER B CA 1
ATOM 5683 C C . SER B 1 351 ? 8.086 -12.914 -26 1 57.38 351 SER B C 1
ATOM 5685 O O . SER B 1 351 ? 7.047 -13.18 -26.609 1 57.38 351 SER B O 1
ATOM 5687 N N . SER B 1 352 ? 9.117 -13.625 -26 1 48.16 352 SER B N 1
ATOM 5688 C CA . SER B 1 352 ? 9.172 -14.633 -27.062 1 48.16 352 SER B CA 1
ATOM 5689 C C . SER B 1 352 ? 8.336 -15.859 -26.703 1 48.16 352 SER B C 1
ATOM 5691 O O . SER B 1 352 ? 7.969 -16.641 -27.578 1 48.16 352 SER B O 1
ATOM 5693 N N . ILE B 1 353 ? 8.195 -16.062 -25.359 1 47.56 353 ILE B N 1
ATOM 5694 C CA . ILE B 1 353 ? 7.414 -17.25 -25 1 47.56 353 ILE B CA 1
ATOM 5695 C C . ILE B 1 353 ? 5.93 -16.984 -25.234 1 47.56 353 ILE B C 1
ATOM 5697 O O . ILE B 1 353 ? 5.109 -17.906 -25.203 1 47.56 353 ILE B O 1
ATOM 5701 N N . VAL B 1 354 ? 5.617 -15.648 -25.391 1 46.22 354 VAL B N 1
ATOM 5702 C CA . VAL B 1 354 ? 4.211 -15.328 -25.609 1 46.22 354 VAL B CA 1
ATOM 5703 C C . VAL B 1 354 ? 3.875 -15.492 -27.094 1 46.22 354 VAL B C 1
ATOM 5705 O O . VAL B 1 354 ? 4.473 -14.828 -27.953 1 46.22 354 VAL B O 1
ATOM 5708 N N . LYS B 1 355 ? 3.387 -16.797 -27.469 1 41.06 355 LYS B N 1
ATOM 5709 C CA . LYS B 1 355 ? 2.936 -17.031 -28.844 1 41.06 355 LYS B CA 1
ATOM 5710 C C . LYS B 1 355 ? 1.666 -16.234 -29.141 1 41.06 355 LYS B C 1
ATOM 5712 O O . LYS B 1 355 ? 0.814 -16.062 -28.266 1 41.06 355 LYS B O 1
#